Protein AF-A0A0L7LYV1-F1 (afdb_monomer)

Structure (mmCIF, N/CA/C/O backbone):
data_AF-A0A0L7LYV1-F1
#
_entry.id   AF-A0A0L7LYV1-F1
#
loop_
_atom_site.group_PDB
_atom_site.id
_atom_site.type_symbol
_atom_site.label_atom_id
_atom_site.label_alt_id
_atom_site.label_comp_id
_atom_site.label_asym_id
_atom_site.label_entity_id
_atom_site.label_seq_id
_atom_site.pdbx_PDB_ins_code
_atom_site.Cartn_x
_atom_site.Cartn_y
_atom_site.Cartn_z
_atom_site.occupancy
_atom_site.B_iso_or_equiv
_atom_site.auth_seq_id
_atom_site.auth_comp_id
_atom_site.auth_asym_id
_atom_site.auth_atom_id
_atom_site.pdbx_PDB_model_num
ATOM 1 N N . MET A 1 1 ? 17.480 -70.119 -64.525 1.00 35.31 1 MET A N 1
ATOM 2 C CA . MET A 1 1 ? 18.726 -69.327 -64.497 1.00 35.31 1 MET A CA 1
ATOM 3 C C . MET A 1 1 ? 18.338 -67.954 -63.987 1.00 35.31 1 MET A C 1
ATOM 5 O O . MET A 1 1 ? 17.636 -67.257 -64.702 1.00 35.31 1 MET A O 1
ATOM 9 N N . ASN A 1 2 ? 18.410 -67.759 -62.668 1.00 32.94 2 ASN A N 1
ATOM 10 C CA . ASN A 1 2 ? 19.558 -67.144 -61.968 1.00 32.94 2 ASN A CA 1
ATOM 11 C C . ASN A 1 2 ? 19.564 -65.631 -62.259 1.00 32.94 2 ASN A C 1
ATOM 13 O O . ASN A 1 2 ? 19.555 -65.252 -63.419 1.00 32.94 2 ASN A O 1
ATOM 17 N N . GLU A 1 3 ? 19.539 -64.706 -61.307 1.00 33.62 3 GLU A N 1
ATOM 18 C CA . GLU A 1 3 ? 19.936 -64.743 -59.901 1.00 33.62 3 GLU A CA 1
ATOM 19 C C . GLU A 1 3 ? 19.290 -63.556 -59.173 1.00 33.62 3 GLU A C 1
ATOM 21 O O . GLU A 1 3 ? 19.170 -62.456 -59.718 1.00 33.62 3 GLU A O 1
ATOM 26 N N . GLU A 1 4 ? 18.896 -63.801 -57.926 1.00 37.31 4 GLU A N 1
ATOM 27 C CA . GLU A 1 4 ? 18.611 -62.790 -56.917 1.00 37.31 4 GLU A CA 1
ATOM 28 C C . GLU A 1 4 ? 19.888 -61.991 -56.622 1.00 37.31 4 GLU A C 1
ATOM 30 O O . GLU A 1 4 ? 20.908 -62.542 -56.216 1.00 37.31 4 GLU A O 1
ATOM 35 N N . GLY A 1 5 ? 19.823 -60.675 -56.810 1.00 33.16 5 GLY A N 1
ATOM 36 C CA . GLY A 1 5 ? 20.844 -59.737 -56.361 1.00 33.16 5 GLY A CA 1
ATOM 37 C C . GLY A 1 5 ? 20.260 -58.812 -55.303 1.00 33.16 5 GLY A C 1
ATOM 38 O O . GLY A 1 5 ? 19.815 -57.710 -55.623 1.00 33.16 5 GLY A O 1
ATOM 39 N N . GLU A 1 6 ? 20.259 -59.258 -54.046 1.00 34.56 6 GLU A N 1
ATOM 40 C CA . GLU A 1 6 ? 19.997 -58.420 -52.876 1.00 34.56 6 GLU A CA 1
ATOM 41 C C . GLU A 1 6 ? 20.950 -57.212 -52.860 1.00 34.56 6 GLU A C 1
ATOM 43 O O . GLU A 1 6 ? 22.118 -57.305 -52.477 1.00 34.56 6 GLU A O 1
ATOM 48 N N . ARG A 1 7 ? 20.451 -56.024 -53.218 1.00 34.19 7 ARG A N 1
ATOM 49 C CA . ARG A 1 7 ? 21.092 -54.774 -52.799 1.00 34.19 7 ARG A CA 1
ATOM 50 C C . ARG A 1 7 ? 20.645 -54.460 -51.380 1.00 34.19 7 ARG A C 1
ATOM 52 O O . ARG A 1 7 ? 19.592 -53.864 -51.168 1.00 34.19 7 ARG A O 1
ATOM 59 N N . LYS A 1 8 ? 21.489 -54.831 -50.413 1.00 34.75 8 LYS A N 1
ATOM 60 C CA . LYS A 1 8 ? 21.487 -54.263 -49.060 1.00 34.75 8 LYS A CA 1
ATOM 61 C C . LYS A 1 8 ? 21.525 -52.737 -49.159 1.00 34.75 8 LYS A C 1
ATOM 63 O O . LYS A 1 8 ? 22.572 -52.149 -49.428 1.00 34.75 8 LYS A O 1
ATOM 68 N N . ILE A 1 9 ? 20.385 -52.095 -48.928 1.00 33.47 9 ILE A N 1
ATOM 69 C CA . ILE A 1 9 ? 20.336 -50.669 -48.622 1.00 33.47 9 ILE A CA 1
ATOM 70 C C . ILE A 1 9 ? 20.910 -50.534 -47.213 1.00 33.47 9 ILE A C 1
ATOM 72 O O . ILE A 1 9 ? 20.290 -50.928 -46.227 1.00 33.47 9 ILE A O 1
ATOM 76 N N . SER A 1 10 ? 22.144 -50.040 -47.145 1.00 33.53 10 SER A N 1
ATOM 77 C CA . SER A 1 10 ? 22.758 -49.569 -45.910 1.00 33.53 10 SER A CA 1
ATOM 78 C C . SER A 1 10 ? 21.813 -48.556 -45.266 1.00 33.53 10 SER A C 1
ATOM 80 O O . SER A 1 10 ? 21.490 -47.533 -45.873 1.00 33.53 10 SER A O 1
ATOM 82 N N . LEU A 1 11 ? 21.350 -48.865 -44.053 1.00 34.06 11 LEU A N 1
ATOM 83 C CA . LEU A 1 11 ? 20.701 -47.920 -43.153 1.00 34.06 11 LEU A CA 1
ATOM 84 C C . LEU A 1 11 ? 21.714 -46.814 -42.840 1.00 34.06 11 LEU A C 1
ATOM 86 O O . LEU A 1 11 ? 22.432 -46.867 -41.842 1.00 34.06 11 LEU A O 1
ATOM 90 N N . HIS A 1 12 ? 21.792 -45.810 -43.714 1.00 37.22 12 HIS A N 1
ATOM 91 C CA . HIS A 1 12 ? 22.342 -44.523 -43.339 1.00 37.22 12 HIS A CA 1
ATOM 92 C C . HIS A 1 12 ? 21.456 -43.979 -42.226 1.00 37.22 12 HIS A C 1
ATOM 94 O O . HIS A 1 12 ? 20.313 -43.580 -42.442 1.00 37.22 12 HIS A O 1
ATOM 100 N N . THR A 1 13 ? 22.013 -44.057 -41.021 1.00 40.22 13 THR A N 1
ATOM 101 C CA . THR A 1 13 ? 21.746 -43.206 -39.868 1.00 40.22 13 THR A CA 1
ATOM 102 C C . THR A 1 13 ? 21.054 -41.917 -40.294 1.00 40.22 13 THR A C 1
ATOM 104 O O . THR A 1 13 ? 21.691 -41.016 -40.842 1.00 40.22 13 THR A O 1
ATOM 107 N N . ALA A 1 14 ? 19.743 -41.842 -40.055 1.00 37.22 14 ALA A N 1
ATOM 108 C CA . ALA A 1 14 ? 19.040 -40.573 -40.067 1.00 37.22 14 ALA A CA 1
ATOM 109 C C . ALA A 1 14 ? 19.811 -39.619 -39.141 1.00 37.22 14 ALA A C 1
ATOM 111 O O . ALA A 1 14 ? 20.182 -40.044 -38.039 1.00 37.22 14 ALA A O 1
ATOM 112 N N . PRO A 1 15 ? 20.104 -38.375 -39.559 1.00 41.66 15 PRO A N 1
ATOM 113 C CA . PRO A 1 15 ? 20.757 -37.439 -38.671 1.00 41.66 15 PRO A CA 1
ATOM 114 C C . PRO A 1 15 ? 19.836 -37.256 -37.471 1.00 41.66 15 PRO A C 1
ATOM 116 O O . PRO A 1 15 ? 18.679 -36.848 -37.605 1.00 41.66 15 PRO A O 1
ATOM 119 N N . ILE A 1 16 ? 20.341 -37.627 -36.297 1.00 44.28 16 ILE A N 1
ATOM 120 C CA . ILE A 1 16 ? 19.761 -37.220 -35.029 1.00 44.28 16 ILE A CA 1
ATOM 121 C C . ILE A 1 16 ? 19.916 -35.702 -35.035 1.00 44.28 16 ILE A C 1
ATOM 123 O O . ILE A 1 16 ? 21.003 -35.192 -34.789 1.00 44.28 16 ILE A O 1
ATOM 127 N N . PHE A 1 17 ? 18.861 -34.989 -35.435 1.00 41.75 17 PHE A N 1
ATOM 128 C CA . PHE A 1 17 ? 18.806 -33.542 -35.305 1.00 41.75 17 PHE A CA 1
ATOM 129 C C . PHE A 1 17 ? 18.884 -33.238 -33.817 1.00 41.75 17 PHE A C 1
ATOM 131 O O . PHE A 1 17 ? 17.903 -33.391 -33.084 1.00 41.75 17 PHE A O 1
ATOM 138 N N . ASP A 1 18 ? 20.072 -32.854 -33.369 1.00 44.28 18 ASP A N 1
ATOM 139 C CA . ASP A 1 18 ? 20.254 -32.353 -32.028 1.00 44.28 18 ASP A CA 1
ATOM 140 C C . ASP A 1 18 ? 19.438 -31.061 -31.942 1.00 44.28 18 ASP A C 1
ATOM 142 O O . ASP A 1 18 ? 19.657 -30.104 -32.687 1.00 44.28 18 ASP A O 1
ATOM 146 N N . VAL A 1 19 ? 18.428 -31.028 -31.072 1.00 49.38 19 VAL A N 1
ATOM 147 C CA . VAL A 1 19 ? 17.542 -29.859 -30.903 1.00 49.38 19 VAL A CA 1
ATOM 148 C C . VAL A 1 19 ? 18.359 -28.602 -30.540 1.00 49.38 19 VAL A C 1
ATOM 150 O O . VAL A 1 19 ? 17.888 -27.472 -30.692 1.00 49.38 19 VAL A O 1
ATOM 153 N N . GLU A 1 20 ? 19.605 -28.798 -30.103 1.00 49.19 20 GLU A N 1
ATOM 154 C CA . GLU A 1 20 ? 20.606 -27.771 -29.826 1.00 49.19 20 GLU A CA 1
ATOM 155 C C . GLU A 1 20 ? 21.062 -26.985 -31.066 1.00 49.19 20 GLU A C 1
ATOM 157 O O . GLU A 1 20 ? 21.381 -25.804 -30.933 1.00 49.19 20 GLU A O 1
ATOM 162 N N . GLU A 1 21 ? 20.987 -27.553 -32.274 1.00 53.28 21 GLU A N 1
ATOM 163 C CA . GLU A 1 21 ? 21.340 -26.853 -33.521 1.00 53.28 21 GLU A CA 1
ATOM 164 C C . GLU A 1 21 ? 20.213 -25.927 -34.031 1.00 53.28 21 GLU A C 1
ATOM 166 O O . GLU A 1 21 ? 20.444 -24.980 -34.788 1.00 53.28 21 GLU A O 1
ATOM 171 N N . VAL A 1 22 ? 18.965 -26.148 -33.600 1.00 65.38 22 VAL A N 1
ATOM 172 C CA . VAL A 1 22 ? 17.791 -25.513 -34.227 1.00 65.38 22 VAL A CA 1
ATOM 173 C C . VAL A 1 22 ? 17.421 -24.165 -33.589 1.00 65.38 22 VAL A C 1
ATOM 175 O O . VAL A 1 22 ? 16.972 -23.257 -34.303 1.00 65.38 22 VAL A O 1
ATOM 178 N N . MET A 1 23 ? 17.638 -23.985 -32.279 1.00 80.69 23 MET A N 1
ATOM 179 C CA . MET A 1 23 ? 17.134 -22.833 -31.509 1.00 80.69 23 MET A CA 1
ATOM 180 C C . MET A 1 23 ? 18.243 -22.055 -30.779 1.00 80.69 23 MET A C 1
ATOM 182 O O . MET A 1 23 ? 18.478 -22.259 -29.591 1.00 80.69 23 MET A O 1
ATOM 186 N N . ASN A 1 24 ? 18.882 -21.114 -31.481 1.00 89.25 24 ASN A N 1
ATOM 187 C CA . ASN A 1 24 ? 19.883 -20.206 -30.906 1.00 89.25 24 ASN A CA 1
ATOM 188 C C . ASN A 1 24 ? 19.254 -19.022 -30.128 1.00 89.25 24 ASN A C 1
ATOM 190 O O . ASN A 1 24 ? 18.038 -18.800 -30.174 1.00 89.25 24 ASN A O 1
ATOM 194 N N . LYS A 1 25 ? 20.089 -18.228 -29.434 1.00 93.12 25 LYS A N 1
ATOM 195 C CA . LYS A 1 25 ? 19.664 -17.059 -28.636 1.00 93.12 25 LYS A CA 1
ATOM 196 C C . LYS A 1 25 ? 18.779 -16.086 -29.426 1.00 93.12 25 LYS A C 1
ATOM 198 O O . LYS A 1 25 ? 17.744 -15.651 -28.924 1.00 93.12 25 LYS A O 1
ATOM 203 N N . GLU A 1 26 ? 19.167 -15.756 -30.656 1.00 92.50 26 GLU A N 1
ATOM 204 C CA . GLU A 1 26 ? 18.465 -14.777 -31.497 1.00 92.50 26 GLU A CA 1
ATOM 205 C C . GLU A 1 26 ? 17.074 -15.261 -31.910 1.00 92.50 26 GLU A C 1
ATOM 207 O O . GLU A 1 26 ? 16.086 -14.543 -31.731 1.00 92.50 26 GLU A O 1
ATOM 212 N N . LYS A 1 27 ? 16.971 -16.509 -32.384 1.00 92.56 27 LYS A N 1
ATOM 213 C CA . LYS A 1 27 ? 15.690 -17.154 -32.704 1.00 92.56 27 LYS A CA 1
ATOM 214 C C . LYS A 1 27 ? 14.788 -17.209 -31.474 1.00 92.56 27 LYS A C 1
ATOM 216 O O . LYS A 1 27 ? 13.595 -16.934 -31.573 1.00 92.56 27 LYS A O 1
ATOM 221 N N . LEU A 1 28 ? 15.352 -17.490 -30.301 1.00 93.06 28 LEU A N 1
ATOM 222 C CA . LEU A 1 28 ? 14.593 -17.539 -29.057 1.00 93.06 28 LEU A CA 1
ATOM 223 C C . LEU A 1 28 ? 14.053 -16.159 -28.644 1.00 93.06 28 LEU A C 1
ATOM 225 O O . LEU A 1 28 ? 12.895 -16.049 -28.239 1.00 93.06 28 LEU A O 1
ATOM 229 N N . LEU A 1 29 ? 14.843 -15.094 -28.794 1.00 93.50 29 LEU A N 1
ATOM 230 C CA . LEU A 1 29 ? 14.382 -13.720 -28.566 1.00 93.50 29 LEU A CA 1
ATOM 231 C C . LEU A 1 29 ? 13.306 -13.304 -29.575 1.00 93.50 29 LEU A C 1
ATOM 233 O O . LEU A 1 29 ? 12.346 -12.624 -29.205 1.00 93.50 29 LEU A O 1
ATOM 237 N N . TYR A 1 30 ? 13.429 -13.740 -30.830 1.00 93.00 30 TYR A N 1
ATOM 238 C CA . TYR A 1 30 ? 12.394 -13.543 -31.840 1.00 93.00 30 TYR A CA 1
ATOM 239 C C . TYR A 1 30 ? 11.087 -14.246 -31.447 1.00 93.00 30 TYR A C 1
ATOM 241 O O . TYR A 1 30 ? 10.027 -13.618 -31.468 1.00 93.00 30 TYR A O 1
ATOM 249 N N . VAL A 1 31 ? 11.148 -15.504 -30.997 1.00 92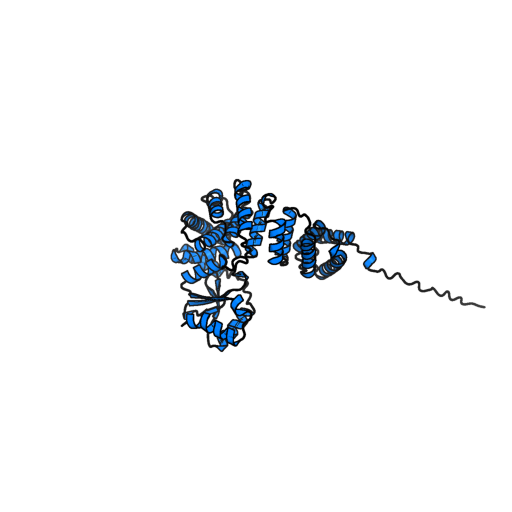.25 31 VAL A N 1
ATOM 250 C CA . VAL A 1 31 ? 9.980 -16.230 -30.468 1.00 92.25 31 VAL A CA 1
A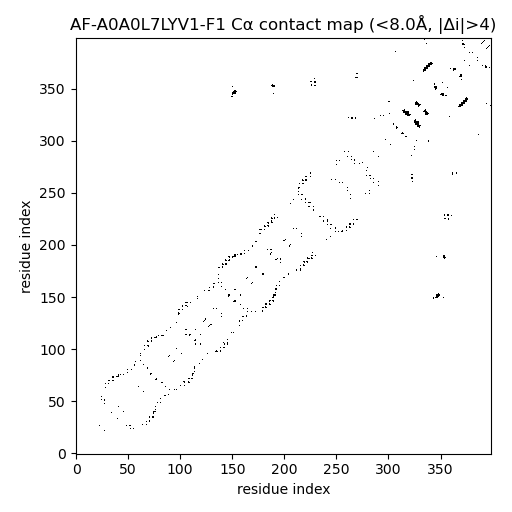TOM 251 C C . VAL A 1 31 ? 9.351 -15.459 -29.306 1.00 92.25 31 VAL A C 1
ATOM 253 O O . VAL A 1 31 ? 8.147 -15.220 -29.324 1.00 92.25 31 VAL A O 1
ATOM 256 N N . ILE A 1 32 ? 10.152 -14.996 -28.341 1.00 92.00 32 ILE A N 1
ATOM 257 C CA . ILE A 1 32 ? 9.676 -14.216 -27.188 1.00 92.00 32 ILE A CA 1
ATOM 258 C C . ILE A 1 32 ? 8.900 -12.964 -27.618 1.00 92.00 32 ILE A C 1
ATOM 260 O O . ILE A 1 32 ? 7.813 -12.701 -27.106 1.00 92.00 32 ILE A O 1
ATOM 264 N N . LYS A 1 33 ? 9.413 -12.201 -28.584 1.00 90.81 33 LYS A N 1
ATOM 265 C CA . LYS A 1 33 ? 8.721 -11.001 -29.081 1.00 90.81 33 LYS A CA 1
ATOM 266 C C . LYS A 1 33 ? 7.381 -11.343 -29.742 1.00 90.81 33 LYS A C 1
ATOM 268 O O . LYS A 1 33 ? 6.407 -10.623 -29.541 1.00 90.81 33 LYS A O 1
ATOM 273 N N . ASN A 1 34 ? 7.306 -12.461 -30.465 1.00 91.62 34 ASN A N 1
ATOM 274 C CA . ASN A 1 34 ? 6.093 -12.875 -31.172 1.00 91.62 34 ASN A CA 1
ATOM 275 C C . ASN A 1 34 ? 5.033 -13.511 -30.261 1.00 91.62 34 ASN A C 1
ATOM 277 O O . ASN A 1 34 ? 3.847 -13.269 -30.476 1.00 91.62 34 ASN A O 1
ATOM 281 N N . ILE A 1 35 ? 5.409 -14.245 -29.204 1.00 91.31 35 ILE A N 1
ATOM 282 C CA . ILE A 1 35 ? 4.419 -14.838 -28.279 1.00 91.31 35 ILE A CA 1
ATOM 283 C C . ILE A 1 35 ? 3.568 -13.780 -27.568 1.00 91.31 35 ILE A C 1
ATOM 285 O O . ILE A 1 35 ? 2.424 -14.056 -27.217 1.00 91.31 35 ILE A O 1
ATOM 289 N N . GLN A 1 36 ? 4.101 -12.568 -27.376 1.00 87.56 36 GLN A N 1
ATOM 290 C CA . GLN A 1 36 ? 3.332 -11.456 -26.824 1.00 87.56 36 GLN A CA 1
ATOM 291 C C . GLN A 1 36 ? 2.231 -11.008 -27.795 1.00 87.56 36 GLN A C 1
ATOM 293 O O . GLN A 1 36 ? 1.140 -10.661 -27.355 1.00 87.56 36 GLN A O 1
ATOM 298 N N . ILE A 1 37 ? 2.521 -10.998 -29.100 1.00 89.19 37 ILE A N 1
ATOM 299 C CA . ILE A 1 37 ? 1.598 -10.539 -30.149 1.00 89.19 37 ILE A CA 1
ATOM 300 C C . ILE A 1 37 ? 0.400 -11.484 -30.248 1.00 89.19 37 ILE A C 1
ATOM 302 O O . ILE A 1 37 ? -0.735 -11.029 -30.341 1.00 89.19 37 ILE A O 1
ATOM 306 N N . VAL A 1 38 ? 0.651 -12.792 -30.168 1.00 91.25 38 VAL A N 1
ATOM 307 C CA . VAL A 1 38 ? -0.396 -13.826 -30.211 1.00 91.25 38 VAL A CA 1
ATOM 308 C C . VAL A 1 38 ? -1.011 -14.139 -28.838 1.00 91.25 38 VAL A C 1
ATOM 310 O O . VAL A 1 38 ? -1.793 -15.075 -28.727 1.00 91.25 38 VAL A O 1
ATOM 313 N N . ASP A 1 39 ? -0.649 -13.385 -27.791 1.00 89.81 39 ASP A N 1
ATOM 314 C CA . ASP A 1 39 ? -1.117 -13.555 -26.402 1.00 89.81 39 ASP A CA 1
ATOM 315 C C . ASP A 1 39 ? -1.039 -15.010 -25.887 1.00 89.81 39 ASP A C 1
ATOM 317 O O . ASP A 1 39 ? -1.938 -15.514 -25.206 1.00 89.81 39 ASP A O 1
ATOM 321 N N . LEU A 1 40 ? 0.052 -15.716 -26.213 1.00 92.12 40 LEU A N 1
ATOM 322 C CA . LEU A 1 40 ? 0.200 -17.133 -25.880 1.00 92.12 40 LEU A CA 1
ATOM 323 C C . LEU A 1 40 ? 0.434 -17.327 -24.375 1.00 92.12 40 LEU A C 1
ATOM 325 O O . LEU A 1 40 ? 1.527 -17.093 -23.859 1.00 92.12 40 LEU A O 1
ATOM 329 N N . LYS A 1 41 ? -0.593 -17.814 -23.672 1.00 93.00 41 LYS A N 1
ATOM 330 C CA . LYS A 1 41 ? -0.597 -18.018 -22.208 1.00 93.00 41 LYS A CA 1
ATOM 331 C C . LYS A 1 41 ? -0.452 -19.474 -21.768 1.00 93.00 41 LYS A C 1
ATOM 333 O O . LYS A 1 41 ? -0.543 -19.777 -20.577 1.00 93.00 41 LYS A O 1
ATOM 338 N N . GLU A 1 42 ? -0.224 -20.390 -22.705 1.00 94.38 42 GLU A N 1
ATOM 339 C CA . GLU A 1 42 ? -0.105 -21.814 -22.402 1.00 94.38 42 GLU A CA 1
ATOM 340 C C . GLU A 1 42 ? 1.110 -22.109 -21.515 1.00 94.38 42 GLU A C 1
ATOM 342 O O . GLU A 1 42 ? 2.270 -22.020 -21.924 1.00 94.38 42 GLU A O 1
ATOM 347 N N . LYS A 1 43 ? 0.836 -22.513 -20.271 1.00 92.62 43 LYS A N 1
ATOM 348 C CA . LYS A 1 43 ? 1.851 -22.692 -19.225 1.00 92.62 43 LYS A CA 1
ATOM 349 C C . LYS A 1 43 ? 2.951 -23.684 -19.611 1.00 92.62 43 LYS A C 1
ATOM 351 O O . LYS A 1 43 ? 4.102 -23.477 -19.231 1.00 92.62 43 LYS A O 1
ATOM 356 N N . ASN A 1 44 ? 2.622 -24.754 -20.333 1.00 93.69 44 ASN A N 1
ATOM 357 C CA . ASN A 1 44 ? 3.605 -25.758 -20.753 1.00 93.69 44 ASN A CA 1
ATOM 358 C C . ASN A 1 44 ? 4.583 -25.182 -21.781 1.00 93.69 44 ASN A C 1
ATOM 360 O O . ASN A 1 44 ? 5.795 -25.321 -21.614 1.00 93.69 44 ASN A O 1
ATOM 364 N N . ILE A 1 45 ? 4.073 -24.450 -22.773 1.00 92.62 45 ILE A N 1
ATOM 365 C CA . ILE A 1 45 ? 4.903 -23.793 -23.785 1.00 92.62 45 ILE A CA 1
ATOM 366 C C . ILE A 1 45 ? 5.798 -22.738 -23.132 1.00 92.62 45 ILE A C 1
ATOM 368 O O . ILE A 1 45 ? 7.013 -22.756 -23.320 1.00 92.62 45 ILE A O 1
ATOM 372 N N . LEU A 1 46 ? 5.233 -21.872 -22.286 1.00 94.62 46 LEU A N 1
ATOM 373 C CA . LEU A 1 46 ? 6.003 -20.837 -21.589 1.00 94.62 46 LEU A CA 1
ATOM 374 C C . LEU A 1 46 ? 7.063 -21.426 -20.646 1.00 94.62 46 LEU A C 1
ATOM 376 O O . LEU A 1 46 ? 8.152 -20.867 -20.507 1.00 94.62 46 LEU A O 1
ATOM 380 N N . ASN A 1 47 ? 6.801 -22.588 -20.040 1.00 94.75 47 ASN A N 1
ATOM 381 C CA . ASN A 1 47 ? 7.811 -23.317 -19.273 1.00 94.75 47 ASN A CA 1
ATOM 382 C C . ASN A 1 47 ? 8.951 -23.838 -20.149 1.00 94.75 47 ASN A C 1
ATOM 384 O O . ASN A 1 47 ? 10.109 -23.699 -19.753 1.00 94.75 47 ASN A O 1
ATOM 388 N N . ASN A 1 48 ? 8.645 -24.400 -21.317 1.00 92.88 48 ASN A N 1
ATOM 389 C CA . ASN A 1 48 ? 9.660 -24.884 -22.251 1.00 92.88 48 ASN A CA 1
ATOM 390 C C . ASN A 1 48 ? 10.525 -23.729 -22.760 1.00 92.88 48 ASN A C 1
ATOM 392 O O . ASN A 1 48 ? 11.748 -23.794 -22.661 1.00 92.88 48 ASN A O 1
ATOM 396 N N . ILE A 1 49 ? 9.899 -22.626 -23.178 1.00 93.50 49 ILE A N 1
ATOM 397 C CA . ILE A 1 49 ? 10.599 -21.400 -23.575 1.00 93.50 49 ILE A CA 1
ATOM 398 C C . ILE A 1 49 ? 11.474 -20.891 -22.425 1.00 93.50 49 ILE A C 1
ATOM 400 O O . ILE A 1 49 ? 12.651 -20.605 -22.619 1.00 93.50 49 ILE A O 1
ATOM 404 N N . SER A 1 50 ? 10.945 -20.836 -21.200 1.00 94.69 50 SER A N 1
ATOM 405 C CA . SER A 1 50 ? 11.726 -20.427 -20.031 1.00 94.69 50 SER A CA 1
ATOM 406 C C . SER A 1 50 ? 12.932 -21.328 -19.762 1.00 94.69 50 SER A C 1
ATOM 408 O O . SER A 1 50 ? 13.947 -20.824 -19.282 1.00 94.69 50 SER A O 1
ATOM 410 N N . ASN A 1 51 ? 12.832 -22.634 -20.006 1.00 93.44 51 ASN A N 1
ATOM 411 C CA . ASN A 1 51 ? 13.952 -23.555 -19.834 1.00 93.44 51 ASN A CA 1
ATOM 412 C C . ASN A 1 51 ? 15.010 -23.349 -20.928 1.00 93.44 51 ASN A C 1
ATOM 414 O O . ASN A 1 51 ? 16.196 -23.354 -20.612 1.00 93.44 51 ASN A O 1
ATOM 418 N N . LEU A 1 52 ? 14.592 -23.088 -22.170 1.00 93.75 52 LEU A N 1
ATOM 419 C CA . LEU A 1 52 ? 15.500 -22.731 -23.265 1.00 93.75 52 LEU A CA 1
ATOM 420 C C . LEU A 1 52 ? 16.225 -21.408 -22.986 1.00 93.75 52 LEU A C 1
ATOM 422 O O . LEU A 1 52 ? 17.438 -21.336 -23.148 1.00 93.75 52 LEU A O 1
ATOM 426 N N . LEU A 1 53 ? 15.520 -20.395 -22.464 1.00 94.94 53 LEU A N 1
ATOM 427 C CA . LEU A 1 53 ? 16.123 -19.106 -22.096 1.00 94.94 53 LEU A CA 1
ATOM 428 C C . LEU A 1 53 ? 17.240 -19.278 -21.059 1.00 94.94 53 LEU A C 1
ATOM 430 O O . LEU A 1 53 ? 18.253 -18.592 -21.109 1.00 94.94 53 LEU A O 1
ATOM 434 N N . LYS A 1 54 ? 17.102 -20.222 -20.123 1.00 93.62 54 LYS A N 1
ATOM 435 C CA . LYS A 1 54 ? 18.147 -20.469 -19.120 1.00 93.62 54 LYS A CA 1
ATOM 436 C C . LYS A 1 54 ? 19.460 -20.981 -19.714 1.00 93.62 54 LYS A C 1
ATOM 438 O O . LYS A 1 54 ? 20.481 -20.807 -19.056 1.00 93.62 54 LYS A O 1
ATOM 443 N N . LYS A 1 55 ? 19.457 -21.589 -20.907 1.00 92.19 55 LYS A N 1
ATOM 444 C CA . LYS A 1 55 ? 20.691 -22.069 -21.548 1.00 92.19 55 LYS A CA 1
ATOM 445 C C . LYS A 1 55 ? 21.647 -20.914 -21.876 1.00 92.19 55 LYS A C 1
ATOM 447 O O . LYS A 1 55 ? 22.841 -21.047 -21.658 1.00 92.19 55 LYS A O 1
ATOM 452 N N . TYR A 1 56 ? 21.110 -19.758 -22.268 1.00 94.44 56 TYR A N 1
ATOM 453 C CA . TYR A 1 56 ? 21.876 -18.564 -22.661 1.00 94.44 56 TYR A CA 1
ATOM 454 C C . TYR A 1 56 ? 21.939 -17.498 -21.557 1.00 94.44 56 TYR A C 1
ATOM 456 O O . TYR A 1 56 ? 22.159 -16.318 -21.821 1.00 94.44 56 TYR A O 1
ATOM 464 N N . ILE A 1 57 ? 21.710 -17.887 -20.296 1.00 94.12 57 ILE A N 1
ATOM 465 C CA . ILE A 1 57 ? 21.437 -16.948 -19.200 1.00 94.12 57 ILE A CA 1
ATOM 466 C C . ILE A 1 57 ? 22.522 -15.874 -19.043 1.00 94.12 57 ILE A C 1
ATOM 468 O O . ILE A 1 57 ? 22.198 -14.709 -18.851 1.00 94.12 57 ILE A O 1
ATOM 472 N N . ASN A 1 58 ? 23.797 -16.241 -19.192 1.00 92.81 58 ASN A N 1
ATOM 473 C CA . ASN A 1 58 ? 24.939 -15.345 -18.984 1.00 92.81 58 ASN A CA 1
ATOM 474 C C . ASN A 1 58 ? 25.246 -14.427 -20.183 1.00 92.81 58 ASN A C 1
ATOM 476 O O . ASN A 1 58 ? 26.027 -13.479 -20.031 1.00 92.81 58 ASN A O 1
ATOM 480 N N . GLU A 1 59 ? 24.629 -14.689 -21.336 1.00 94.69 59 GLU A N 1
ATOM 481 C CA . GLU A 1 59 ? 24.866 -14.002 -22.613 1.00 94.69 59 GLU A CA 1
ATOM 482 C C . GLU A 1 59 ? 23.903 -12.839 -22.864 1.00 94.69 59 GLU A C 1
ATOM 484 O O . GLU A 1 59 ? 24.121 -12.053 -23.788 1.00 94.69 59 GLU A O 1
ATOM 489 N N . TYR A 1 60 ? 22.837 -12.720 -22.067 1.00 96.12 60 TYR A N 1
ATOM 490 C CA . TYR A 1 60 ? 21.849 -11.672 -22.285 1.00 96.12 60 TYR A CA 1
ATOM 491 C C . TYR A 1 60 ? 22.364 -10.282 -21.900 1.00 96.12 60 TYR A C 1
ATOM 493 O O . TYR A 1 60 ? 22.982 -10.092 -20.843 1.00 96.12 60 TYR A O 1
ATOM 501 N N . THR A 1 61 ? 22.052 -9.297 -22.742 1.00 96.25 61 THR A N 1
ATOM 502 C CA . THR A 1 61 ? 22.191 -7.872 -22.419 1.00 96.25 61 THR A CA 1
ATOM 503 C C . THR A 1 61 ? 21.087 -7.425 -21.460 1.00 96.25 61 THR A C 1
ATOM 505 O O . THR A 1 61 ? 20.094 -8.125 -21.245 1.00 96.25 61 THR A O 1
ATOM 508 N N . ILE A 1 62 ? 21.230 -6.232 -20.875 1.00 97.25 62 ILE A N 1
ATOM 509 C CA . ILE A 1 62 ? 20.185 -5.683 -20.003 1.00 97.25 62 ILE A CA 1
ATOM 510 C C . ILE A 1 62 ? 18.862 -5.456 -20.749 1.00 97.25 62 ILE A C 1
ATOM 512 O O . ILE A 1 62 ? 17.799 -5.732 -20.198 1.00 97.25 62 ILE A O 1
ATOM 516 N N . GLU A 1 63 ? 18.920 -5.033 -22.011 1.00 97.25 63 GLU A N 1
ATOM 517 C CA . GLU A 1 63 ? 17.746 -4.791 -22.860 1.00 97.25 63 GLU A CA 1
ATOM 518 C C . GLU A 1 63 ? 17.011 -6.097 -23.185 1.00 97.25 63 GLU A C 1
ATOM 520 O O . GLU A 1 63 ? 15.777 -6.151 -23.170 1.00 97.25 63 GLU A O 1
ATOM 525 N N . GLU A 1 64 ? 17.761 -7.174 -23.437 1.00 97.25 64 GLU A N 1
ATOM 526 C CA . GLU A 1 64 ? 17.212 -8.512 -23.665 1.00 97.25 64 GLU A CA 1
ATOM 527 C C . GLU A 1 64 ? 16.552 -9.053 -22.386 1.00 97.25 64 GLU A C 1
ATOM 529 O O . GLU A 1 64 ? 15.409 -9.515 -22.434 1.00 97.25 64 GLU A O 1
ATOM 534 N N . ILE A 1 65 ? 17.218 -8.924 -21.229 1.00 97.62 65 ILE A N 1
ATOM 535 C CA . ILE A 1 65 ? 16.662 -9.300 -19.917 1.00 97.62 65 ILE A CA 1
ATOM 536 C C . ILE A 1 65 ? 15.359 -8.541 -19.645 1.00 97.62 65 ILE A C 1
ATOM 538 O O . ILE A 1 65 ? 14.343 -9.153 -19.302 1.00 97.62 65 ILE A O 1
ATOM 542 N N . TYR A 1 66 ? 15.381 -7.219 -19.816 1.00 97.56 66 TYR A N 1
ATOM 543 C CA . TYR A 1 66 ? 14.213 -6.359 -19.668 1.00 97.56 66 TYR A CA 1
ATOM 544 C C . TYR A 1 66 ? 13.064 -6.826 -20.567 1.00 97.56 66 TYR A C 1
ATOM 546 O O . TYR A 1 66 ? 11.955 -7.051 -20.080 1.00 97.56 66 TYR A O 1
ATOM 554 N N . THR A 1 67 ? 13.339 -7.040 -21.855 1.00 97.12 67 THR A N 1
ATOM 555 C CA . THR A 1 67 ? 12.344 -7.474 -22.844 1.00 97.12 67 THR A CA 1
ATOM 556 C C . THR A 1 67 ? 11.668 -8.779 -22.421 1.00 97.12 67 THR A C 1
ATOM 558 O O . THR A 1 67 ? 10.440 -8.878 -22.449 1.00 97.12 67 THR A O 1
ATOM 561 N N . ILE A 1 68 ? 12.450 -9.765 -21.974 1.00 97.25 68 ILE A N 1
ATOM 562 C CA . ILE A 1 68 ? 11.933 -11.066 -21.529 1.00 97.25 68 ILE A CA 1
ATOM 563 C C . ILE A 1 68 ? 11.043 -10.908 -20.288 1.00 97.25 68 ILE A C 1
ATOM 565 O O . ILE A 1 68 ? 9.921 -11.420 -20.271 1.00 97.25 68 ILE A O 1
ATOM 569 N N . ILE A 1 69 ? 11.516 -10.194 -19.257 1.00 97.31 69 ILE A N 1
ATOM 570 C CA . ILE A 1 69 ? 10.751 -9.959 -18.019 1.00 97.31 69 ILE A CA 1
ATOM 571 C C . ILE A 1 69 ? 9.435 -9.245 -18.338 1.00 97.31 69 ILE A C 1
ATOM 573 O O . ILE A 1 69 ? 8.374 -9.655 -17.861 1.00 97.31 69 ILE A O 1
ATOM 577 N N . HIS A 1 70 ? 9.492 -8.211 -19.176 1.00 97.12 70 HIS A N 1
ATOM 578 C CA . HIS A 1 70 ? 8.337 -7.402 -19.537 1.00 97.12 70 HIS A CA 1
ATOM 579 C C . HIS A 1 70 ? 7.268 -8.210 -20.284 1.00 97.12 70 HIS A C 1
ATOM 581 O O . HIS A 1 70 ? 6.078 -8.143 -19.957 1.00 97.12 70 HIS A O 1
ATOM 587 N N . ILE A 1 71 ? 7.682 -9.025 -21.257 1.00 96.56 71 ILE A N 1
ATOM 588 C CA . ILE A 1 71 ? 6.774 -9.886 -22.024 1.00 96.56 71 ILE A CA 1
ATOM 589 C C . ILE A 1 71 ? 6.119 -10.926 -21.117 1.00 96.56 71 ILE A C 1
ATOM 591 O O . ILE A 1 71 ? 4.896 -11.075 -21.132 1.00 96.56 71 ILE A O 1
ATOM 595 N N . PHE A 1 72 ? 6.893 -11.609 -20.274 1.00 96.44 72 PHE A N 1
ATOM 596 C CA . PHE A 1 72 ? 6.323 -12.596 -19.356 1.00 96.44 72 PHE A CA 1
ATOM 597 C C . PHE A 1 72 ? 5.415 -11.968 -18.295 1.00 96.44 72 PHE A C 1
ATOM 599 O O . PHE A 1 72 ? 4.400 -12.569 -17.936 1.00 96.44 72 PHE A O 1
ATOM 606 N N . CYS A 1 73 ? 5.705 -10.742 -17.851 1.00 96.44 73 CYS A N 1
ATOM 607 C CA . CYS A 1 73 ? 4.799 -9.966 -17.008 1.00 96.44 73 CYS A CA 1
ATOM 608 C C . CYS A 1 73 ? 3.450 -9.722 -17.703 1.00 96.44 73 CYS A C 1
ATOM 610 O O . CYS A 1 73 ? 2.399 -10.004 -17.120 1.00 96.44 73 CYS A O 1
ATOM 612 N N . LYS A 1 74 ? 3.455 -9.280 -18.969 1.00 95.00 74 LYS A N 1
ATOM 613 C CA . LYS A 1 74 ? 2.230 -9.086 -19.770 1.00 95.00 74 LYS A CA 1
ATOM 614 C C . LYS A 1 74 ? 1.431 -10.378 -19.950 1.00 95.00 74 LYS A C 1
ATOM 616 O O . LYS A 1 74 ? 0.207 -10.360 -19.820 1.00 95.00 74 LYS A O 1
ATOM 621 N N . LEU A 1 75 ? 2.118 -11.498 -20.165 1.00 95.06 75 LEU A N 1
ATOM 622 C CA . LEU A 1 75 ? 1.511 -12.829 -20.280 1.00 95.06 75 LEU A CA 1
ATOM 623 C C . LEU A 1 75 ? 1.098 -13.434 -18.924 1.00 95.06 75 LEU A C 1
ATOM 625 O O . LEU A 1 75 ? 0.525 -14.521 -18.891 1.00 95.06 75 LEU A O 1
ATOM 629 N N . LYS A 1 76 ? 1.346 -12.740 -17.802 1.00 94.00 76 LYS A N 1
ATOM 630 C CA . LYS A 1 76 ? 1.078 -13.210 -16.429 1.00 94.00 76 LYS A CA 1
ATOM 631 C C . LYS A 1 76 ? 1.762 -14.546 -16.108 1.00 94.00 76 LYS A C 1
ATOM 633 O O . LYS A 1 76 ? 1.222 -15.374 -15.373 1.00 94.00 76 LYS A O 1
ATOM 638 N N . PHE A 1 77 ? 2.953 -14.762 -16.659 1.00 94.69 77 PHE A N 1
ATOM 639 C CA . PHE A 1 77 ? 3.727 -15.980 -16.462 1.00 94.69 77 PHE A CA 1
ATOM 640 C C . PHE A 1 77 ? 4.816 -15.779 -15.409 1.00 94.69 77 PHE A C 1
ATOM 642 O O . PHE A 1 77 ? 5.751 -15.004 -15.597 1.00 94.69 77 PHE A O 1
ATOM 649 N N . THR A 1 78 ? 4.730 -16.515 -14.301 1.00 92.88 78 THR A N 1
ATOM 650 C CA . THR A 1 78 ? 5.697 -16.407 -13.202 1.00 92.88 78 THR A CA 1
ATOM 651 C C . THR A 1 78 ? 6.670 -17.580 -13.193 1.00 92.88 78 THR A C 1
ATOM 653 O O . THR A 1 78 ? 6.272 -18.733 -13.016 1.00 92.88 78 THR A O 1
ATOM 656 N N . LYS A 1 79 ? 7.971 -17.283 -13.307 1.00 93.88 79 LYS A N 1
ATOM 657 C CA . LYS A 1 79 ? 9.059 -18.258 -13.166 1.00 93.88 79 LYS A CA 1
ATOM 658 C C . LYS A 1 79 ? 10.194 -17.711 -12.296 1.00 93.88 79 LYS A C 1
ATOM 660 O O . LYS A 1 79 ? 11.231 -17.289 -12.803 1.00 93.88 79 LYS A O 1
ATOM 665 N N . TYR A 1 80 ? 10.045 -17.828 -10.976 1.00 93.38 80 TYR A N 1
ATOM 666 C CA . TYR A 1 80 ? 11.010 -17.323 -9.984 1.00 93.38 80 TYR A CA 1
ATOM 667 C C . TYR A 1 80 ? 12.468 -17.686 -10.288 1.00 93.38 80 TYR A C 1
ATOM 669 O O . TYR A 1 80 ? 13.342 -16.830 -10.279 1.00 93.38 80 TYR A O 1
ATOM 677 N N . SER A 1 81 ? 12.734 -18.949 -10.638 1.00 93.88 81 SER A N 1
ATOM 678 C CA . SER A 1 81 ? 14.097 -19.403 -10.954 1.00 93.88 81 SER A CA 1
ATOM 679 C C . SER A 1 81 ? 14.765 -18.660 -12.121 1.00 93.88 81 SER A C 1
ATOM 681 O O . SER A 1 81 ? 15.979 -18.506 -12.110 1.00 93.88 81 SER A O 1
ATOM 683 N N . LEU A 1 82 ? 14.001 -18.218 -13.128 1.00 95.50 82 LEU A N 1
ATOM 684 C CA . LEU A 1 82 ? 14.546 -17.464 -14.259 1.00 95.50 82 LEU A CA 1
ATOM 685 C C . LEU A 1 82 ? 14.833 -16.020 -13.835 1.00 95.50 82 LEU A C 1
ATOM 687 O O . LEU A 1 82 ? 15.940 -15.528 -14.030 1.00 95.50 82 LEU A O 1
ATOM 691 N N . TYR A 1 83 ? 13.861 -15.375 -13.187 1.00 95.62 83 TYR A N 1
ATOM 692 C CA . TYR A 1 83 ? 13.989 -13.987 -12.741 1.00 95.62 83 TYR A CA 1
ATOM 693 C C . TYR A 1 83 ? 15.105 -13.806 -11.715 1.00 95.62 83 TYR A C 1
ATOM 695 O O . TYR A 1 83 ? 15.877 -12.860 -11.825 1.00 95.62 83 TYR A O 1
ATOM 703 N N . ASN A 1 84 ? 15.279 -14.757 -10.795 1.00 95.19 84 ASN A N 1
ATOM 704 C CA . ASN A 1 84 ? 16.391 -14.742 -9.846 1.00 95.19 84 ASN A CA 1
ATOM 705 C C . ASN A 1 84 ? 17.753 -14.793 -10.551 1.00 95.19 84 ASN A C 1
ATOM 707 O O . ASN A 1 84 ? 18.694 -14.148 -10.097 1.00 95.19 84 ASN A O 1
ATOM 711 N N . ASN A 1 85 ? 17.878 -15.529 -11.660 1.00 96.50 85 ASN A N 1
ATOM 712 C CA . ASN A 1 85 ? 19.122 -15.555 -12.428 1.00 96.50 85 ASN A CA 1
ATOM 713 C C . ASN A 1 85 ? 19.367 -14.224 -13.150 1.00 96.50 85 ASN A C 1
ATOM 715 O O . ASN A 1 85 ? 20.481 -13.709 -13.098 1.00 96.50 85 ASN A O 1
ATOM 719 N N . PHE A 1 86 ? 18.333 -13.630 -13.752 1.00 97.38 86 PHE A N 1
ATOM 720 C CA . PHE A 1 86 ? 18.438 -12.296 -14.349 1.00 97.38 86 PHE A CA 1
ATOM 721 C C . PHE A 1 86 ? 18.826 -11.231 -13.323 1.00 97.38 86 PHE A C 1
ATOM 723 O O . PHE A 1 86 ? 19.757 -10.466 -13.555 1.00 97.38 86 PHE A O 1
ATOM 730 N N . ILE A 1 87 ? 18.179 -11.223 -12.158 1.00 97.00 87 ILE A N 1
ATOM 731 C CA . ILE A 1 87 ? 18.503 -10.304 -11.065 1.00 97.00 87 ILE A CA 1
ATOM 732 C C . ILE A 1 87 ? 19.961 -10.485 -10.629 1.00 97.00 87 ILE A C 1
ATOM 734 O O . ILE A 1 87 ? 20.678 -9.496 -10.519 1.00 97.00 87 ILE A O 1
ATOM 738 N N . LYS A 1 88 ? 20.440 -11.726 -10.459 1.00 96.38 88 LYS A N 1
ATOM 739 C CA . LYS A 1 88 ? 21.854 -11.997 -10.140 1.00 96.38 88 LYS A CA 1
ATOM 740 C C . LYS A 1 88 ? 22.808 -11.425 -11.188 1.00 96.38 88 LYS A C 1
ATOM 742 O O . LYS A 1 88 ? 23.831 -10.856 -10.822 1.00 96.38 88 LYS A O 1
ATOM 747 N N . ILE A 1 89 ? 22.479 -11.536 -12.474 1.00 96.81 89 ILE A N 1
ATOM 748 C CA . ILE A 1 89 ? 23.296 -10.956 -13.549 1.00 96.81 89 ILE A CA 1
ATOM 749 C C . ILE A 1 89 ? 23.350 -9.436 -13.427 1.00 96.81 89 ILE A C 1
ATOM 751 O O . ILE A 1 89 ? 24.441 -8.874 -13.485 1.00 96.81 89 ILE A O 1
ATOM 755 N N . ILE A 1 90 ? 22.208 -8.779 -13.210 1.00 97.31 90 ILE A N 1
ATOM 756 C CA . ILE A 1 90 ? 22.150 -7.324 -13.022 1.00 97.31 90 ILE A CA 1
ATOM 757 C C . ILE A 1 90 ? 22.960 -6.917 -11.785 1.00 97.31 90 ILE A C 1
ATOM 759 O O . ILE A 1 90 ? 23.762 -5.991 -11.855 1.00 97.31 90 ILE A O 1
ATOM 763 N N . MET A 1 91 ? 22.816 -7.644 -10.675 1.00 96.50 91 MET A N 1
ATOM 764 C CA . MET A 1 91 ? 23.537 -7.374 -9.428 1.00 96.50 91 MET A CA 1
ATOM 765 C C . MET A 1 91 ? 25.055 -7.533 -9.561 1.00 96.50 91 MET A C 1
ATOM 767 O O . MET A 1 91 ? 25.805 -6.747 -8.981 1.00 96.50 91 MET A O 1
ATOM 771 N N . ASN A 1 92 ? 25.503 -8.522 -10.337 1.00 95.69 92 ASN A N 1
ATOM 772 C CA . ASN A 1 92 ? 26.920 -8.809 -10.540 1.00 95.69 92 ASN A CA 1
ATOM 773 C C . ASN A 1 92 ? 27.557 -7.871 -11.572 1.00 95.69 92 ASN A C 1
ATOM 775 O O . ASN A 1 92 ? 28.619 -7.312 -11.316 1.00 95.69 92 ASN A O 1
ATOM 779 N N . LYS A 1 93 ? 26.916 -7.701 -12.736 1.00 95.75 93 LYS A N 1
ATOM 780 C CA . LYS A 1 93 ? 27.458 -6.911 -13.853 1.00 95.75 93 LYS A CA 1
ATOM 781 C C . LYS A 1 93 ? 27.225 -5.411 -13.689 1.00 95.75 93 LYS A C 1
ATOM 783 O O . LYS A 1 93 ? 27.955 -4.638 -14.295 1.00 95.75 93 LYS A O 1
ATOM 788 N N . LYS A 1 94 ? 26.218 -5.007 -12.903 1.00 96.56 94 LYS A N 1
ATOM 789 C CA . LYS A 1 94 ? 25.839 -3.606 -12.664 1.00 96.56 94 LYS A CA 1
ATOM 790 C C . LYS A 1 94 ? 25.775 -2.781 -13.964 1.00 96.56 94 LYS A C 1
ATOM 792 O O . LYS A 1 94 ? 26.439 -1.751 -14.069 1.00 96.56 94 LYS A O 1
ATOM 797 N N . PRO A 1 95 ? 25.021 -3.239 -14.984 1.00 96.56 95 PRO A N 1
ATOM 798 C CA . PRO A 1 95 ? 24.958 -2.549 -16.269 1.00 96.56 95 PRO A CA 1
ATOM 799 C C . PRO A 1 95 ? 24.380 -1.142 -16.100 1.00 96.56 95 PRO A C 1
ATOM 801 O O . PRO A 1 95 ? 23.639 -0.895 -15.149 1.00 96.56 95 PRO A O 1
ATOM 804 N N . LYS A 1 96 ? 24.660 -0.239 -17.043 1.00 95.38 96 LYS A N 1
ATOM 805 C CA . LYS A 1 96 ? 23.942 1.038 -17.135 1.00 95.38 96 LYS A CA 1
ATOM 806 C C . LYS A 1 96 ? 22.487 0.762 -17.530 1.00 95.38 96 LYS A C 1
ATOM 808 O O . LYS A 1 96 ? 22.243 -0.012 -18.452 1.00 95.38 96 LYS A O 1
ATOM 813 N N . ILE A 1 97 ? 21.540 1.370 -16.822 1.00 96.38 97 ILE A N 1
ATOM 814 C CA . ILE A 1 97 ? 20.096 1.206 -17.036 1.00 96.38 97 ILE A CA 1
ATOM 815 C C . ILE A 1 97 ? 19.502 2.608 -17.096 1.00 96.38 97 ILE A C 1
ATOM 817 O O . ILE A 1 97 ? 19.773 3.409 -16.206 1.00 96.38 97 ILE A O 1
ATOM 821 N N . ASP A 1 98 ? 18.720 2.922 -18.125 1.00 95.31 98 ASP A N 1
ATOM 822 C CA . ASP A 1 98 ? 17.973 4.178 -18.153 1.00 95.31 98 ASP A CA 1
ATOM 823 C C . ASP A 1 98 ? 16.831 4.171 -17.120 1.00 95.31 98 ASP A C 1
ATOM 825 O O . ASP A 1 98 ? 16.312 3.121 -16.723 1.00 95.31 98 ASP A O 1
ATOM 829 N N . SER A 1 99 ? 16.427 5.363 -16.677 1.00 96.69 99 SER A N 1
ATOM 830 C CA . SER A 1 99 ? 15.435 5.544 -15.611 1.00 96.69 99 SER A CA 1
ATOM 831 C C . SER A 1 99 ? 14.083 4.899 -15.941 1.00 96.69 99 SER A C 1
ATOM 833 O O . SER A 1 99 ? 13.419 4.336 -15.055 1.00 96.69 99 SER A O 1
ATOM 835 N N . ARG A 1 100 ? 13.693 4.899 -17.222 1.00 97.31 100 ARG A N 1
ATOM 836 C CA . ARG A 1 100 ? 12.421 4.338 -17.674 1.00 97.31 100 ARG A CA 1
ATOM 837 C C . ARG A 1 100 ? 12.436 2.812 -17.656 1.00 97.31 100 ARG A C 1
ATOM 839 O O . ARG A 1 100 ? 11.513 2.202 -17.107 1.00 97.31 100 ARG A O 1
ATOM 846 N N . MET A 1 101 ? 13.475 2.194 -18.211 1.00 97.88 101 MET A N 1
ATOM 847 C CA . MET A 1 101 ? 13.675 0.745 -18.186 1.00 97.88 101 MET A CA 1
ATOM 848 C C . MET A 1 101 ? 13.782 0.240 -16.750 1.00 97.88 101 MET A C 1
ATOM 850 O O . MET A 1 101 ? 13.118 -0.736 -16.402 1.00 97.88 101 MET A O 1
ATOM 854 N N . LEU A 1 102 ? 14.539 0.930 -15.889 1.00 98.19 102 LEU A N 1
ATOM 855 C CA . LEU A 1 102 ? 14.647 0.576 -14.474 1.00 98.19 102 LEU A CA 1
ATOM 856 C C . LEU A 1 102 ? 13.276 0.557 -13.796 1.00 98.19 102 LEU A C 1
ATOM 858 O O . LEU A 1 102 ? 12.921 -0.414 -13.124 1.00 98.19 102 LEU A O 1
ATOM 862 N N . THR A 1 103 ? 12.493 1.617 -13.993 1.00 98.44 103 THR A N 1
ATOM 863 C CA . THR A 1 103 ? 11.145 1.724 -13.425 1.00 98.44 103 THR A CA 1
ATOM 864 C C . THR A 1 103 ? 10.264 0.570 -13.888 1.00 98.44 103 THR A C 1
ATOM 866 O O . THR A 1 103 ? 9.585 -0.066 -13.078 1.00 98.44 103 THR A O 1
ATOM 869 N N . GLN A 1 104 ? 10.308 0.248 -15.181 1.00 98.44 104 GLN A N 1
ATOM 870 C CA . GLN A 1 104 ? 9.512 -0.832 -15.749 1.00 98.44 104 GLN A CA 1
ATOM 871 C C . GLN A 1 104 ? 9.951 -2.210 -15.226 1.00 98.44 104 GLN A C 1
ATOM 873 O O . GLN A 1 104 ? 9.085 -3.010 -14.869 1.00 98.44 104 GLN A O 1
ATOM 878 N N . ILE A 1 105 ? 11.259 -2.463 -15.076 1.00 98.38 105 ILE A N 1
ATOM 879 C CA . ILE A 1 105 ? 11.788 -3.687 -14.447 1.00 98.38 105 ILE A CA 1
ATOM 880 C C . ILE A 1 105 ? 11.226 -3.841 -13.031 1.00 98.38 105 ILE A C 1
ATOM 882 O O . ILE A 1 105 ? 10.724 -4.911 -12.686 1.00 98.38 105 ILE A O 1
ATOM 886 N N . LEU A 1 106 ? 11.259 -2.787 -12.209 1.00 98.44 106 LEU A N 1
ATOM 887 C CA . LEU A 1 106 ? 10.748 -2.860 -10.838 1.00 98.44 106 LEU A CA 1
ATOM 888 C C . LEU A 1 106 ? 9.234 -3.122 -10.795 1.00 98.44 106 LEU A C 1
ATOM 890 O O . LEU A 1 106 ? 8.776 -3.937 -9.990 1.00 98.44 106 LEU A O 1
ATOM 894 N N . ILE A 1 107 ? 8.459 -2.480 -11.676 1.00 98.50 107 ILE A N 1
ATOM 895 C CA . ILE A 1 107 ? 7.010 -2.712 -11.801 1.00 98.50 107 ILE A CA 1
ATOM 896 C C . ILE A 1 107 ? 6.727 -4.163 -12.191 1.00 98.50 107 ILE A C 1
ATOM 898 O O . ILE A 1 107 ? 5.841 -4.798 -11.612 1.00 98.50 107 ILE A O 1
ATOM 902 N N . ASP A 1 108 ? 7.456 -4.691 -13.170 1.00 98.25 108 ASP A N 1
ATOM 903 C CA . ASP A 1 108 ? 7.218 -6.033 -13.690 1.00 98.25 108 ASP A CA 1
ATOM 904 C C . ASP A 1 108 ? 7.642 -7.105 -12.688 1.00 98.25 108 ASP A C 1
ATOM 906 O O . ASP A 1 108 ? 6.873 -8.029 -12.426 1.00 98.25 108 ASP A O 1
ATOM 910 N N . LEU A 1 109 ? 8.791 -6.941 -12.027 1.00 97.69 109 LEU A N 1
ATOM 911 C CA . LEU A 1 109 ? 9.204 -7.826 -10.938 1.00 97.69 109 LEU A CA 1
ATOM 912 C C . LEU A 1 109 ? 8.211 -7.791 -9.766 1.00 97.69 109 LEU A C 1
ATOM 914 O O . LEU A 1 109 ? 7.912 -8.843 -9.197 1.00 97.69 109 LEU A O 1
ATOM 918 N N . HIS A 1 110 ? 7.653 -6.621 -9.431 1.00 96.88 110 HIS A N 1
ATOM 919 C CA . HIS A 1 110 ? 6.590 -6.505 -8.429 1.00 96.88 110 HIS A CA 1
ATOM 920 C C . HIS A 1 110 ? 5.334 -7.293 -8.838 1.00 96.88 110 HIS A C 1
ATOM 922 O O . HIS A 1 110 ? 4.848 -8.118 -8.063 1.00 96.88 110 HIS A O 1
ATOM 928 N N . LYS A 1 111 ? 4.833 -7.102 -10.066 1.00 96.50 111 LYS A N 1
ATOM 929 C CA . LYS A 1 111 ? 3.649 -7.818 -10.586 1.00 96.50 111 LYS A CA 1
ATOM 930 C C . LYS A 1 111 ? 3.860 -9.331 -10.653 1.00 96.50 111 LYS A C 1
ATOM 932 O O . LYS A 1 111 ? 2.942 -10.095 -10.369 1.00 96.50 111 LYS A O 1
ATOM 937 N N . LEU A 1 112 ? 5.077 -9.758 -10.975 1.00 95.31 112 LEU A N 1
ATOM 938 C CA . LEU A 1 112 ? 5.496 -11.159 -11.010 1.00 95.31 112 LEU A CA 1
ATOM 939 C C . LEU A 1 112 ? 5.805 -11.734 -9.617 1.00 95.31 112 LEU A C 1
ATOM 941 O O . LEU A 1 112 ? 6.254 -12.876 -9.514 1.00 95.31 112 LEU A O 1
ATOM 945 N N . SER A 1 113 ? 5.605 -10.960 -8.542 1.00 93.19 113 SER A N 1
ATOM 946 C CA . SER A 1 113 ? 5.942 -11.340 -7.160 1.00 93.19 113 SER A CA 1
ATOM 947 C C . SER A 1 113 ? 7.401 -11.799 -6.987 1.00 93.19 113 SER A C 1
ATOM 949 O O . SER A 1 113 ? 7.694 -12.622 -6.126 1.00 93.19 113 SER A O 1
ATOM 951 N N . SER A 1 114 ? 8.305 -11.310 -7.840 1.00 94.31 114 SER A N 1
ATOM 952 C CA . SER A 1 114 ? 9.729 -11.688 -7.904 1.00 94.31 114 SER A CA 1
ATOM 953 C C . SER A 1 114 ? 10.666 -10.561 -7.467 1.00 94.31 114 SER A C 1
ATOM 955 O O . SER A 1 114 ? 11.882 -10.712 -7.499 1.00 94.31 114 SER A O 1
ATOM 957 N N . LEU A 1 115 ? 10.098 -9.426 -7.059 1.00 96.12 115 LEU A N 1
ATOM 958 C CA . LEU A 1 115 ? 10.799 -8.376 -6.338 1.00 96.12 115 LEU A CA 1
ATOM 959 C C . LEU A 1 115 ? 10.690 -8.663 -4.837 1.00 96.12 115 LEU A C 1
ATOM 961 O O . LEU A 1 115 ? 9.580 -8.719 -4.303 1.00 96.12 115 LEU A O 1
ATOM 965 N N . ASP A 1 116 ? 11.829 -8.826 -4.169 1.00 93.88 116 ASP A N 1
ATOM 966 C CA . ASP A 1 116 ? 11.930 -8.878 -2.710 1.00 93.88 116 ASP A CA 1
ATOM 967 C C . ASP A 1 116 ? 12.640 -7.632 -2.156 1.00 93.88 116 ASP A C 1
ATOM 969 O O . ASP A 1 116 ? 13.078 -6.751 -2.903 1.00 93.88 116 ASP A O 1
ATOM 973 N N . ILE A 1 117 ? 12.740 -7.547 -0.827 1.00 94.44 117 ILE A N 1
ATOM 974 C CA . ILE A 1 117 ? 13.337 -6.394 -0.151 1.00 94.44 117 ILE A CA 1
ATOM 975 C C . ILE A 1 117 ? 14.829 -6.214 -0.461 1.00 94.44 117 ILE A C 1
ATOM 977 O O . ILE A 1 117 ? 15.291 -5.080 -0.577 1.00 94.44 117 ILE A O 1
ATOM 981 N N . ASN A 1 118 ? 15.585 -7.297 -0.639 1.00 95.88 118 ASN A N 1
ATOM 982 C CA . ASN A 1 118 ? 17.020 -7.239 -0.916 1.00 95.88 118 ASN A CA 1
ATOM 983 C C . ASN A 1 118 ? 17.267 -6.743 -2.340 1.00 95.88 118 ASN A C 1
ATOM 985 O O . ASN A 1 118 ? 18.112 -5.876 -2.562 1.00 95.88 118 ASN A O 1
ATOM 989 N N . VAL A 1 119 ? 16.480 -7.246 -3.291 1.00 97.12 119 VAL A N 1
ATOM 990 C CA . VAL A 1 119 ? 16.510 -6.815 -4.689 1.00 97.12 119 VAL A CA 1
ATOM 991 C C . VAL A 1 119 ? 16.109 -5.343 -4.797 1.00 97.12 119 VAL A C 1
ATOM 993 O O . VAL A 1 119 ? 16.831 -4.556 -5.407 1.00 97.12 119 VAL A O 1
ATOM 996 N N . LEU A 1 120 ? 15.015 -4.936 -4.142 1.00 98.06 120 LEU A N 1
ATOM 997 C CA . LEU A 1 120 ? 14.586 -3.535 -4.105 1.00 98.06 120 LEU A CA 1
ATOM 998 C C . LEU A 1 120 ? 15.649 -2.624 -3.478 1.00 98.06 120 LEU A C 1
ATOM 1000 O O . LEU A 1 120 ? 15.918 -1.544 -4.005 1.00 98.06 120 LEU A O 1
ATOM 1004 N N . THR A 1 121 ? 16.284 -3.065 -2.389 1.00 97.88 121 THR A N 1
ATOM 1005 C CA . THR A 1 121 ? 17.376 -2.327 -1.738 1.00 97.88 121 THR A CA 1
ATOM 1006 C C . THR A 1 121 ? 18.554 -2.158 -2.691 1.00 97.88 121 THR A C 1
ATOM 1008 O O . THR A 1 121 ? 19.051 -1.045 -2.840 1.00 97.88 121 THR A O 1
ATOM 1011 N N . PHE A 1 122 ? 18.971 -3.221 -3.385 1.00 97.88 122 PHE A N 1
ATOM 1012 C CA . PHE A 1 122 ? 20.055 -3.148 -4.363 1.00 97.88 122 PHE A CA 1
ATOM 1013 C C . PHE A 1 122 ? 19.763 -2.116 -5.460 1.00 97.88 122 PHE A C 1
ATOM 1015 O O . PHE A 1 122 ? 20.562 -1.199 -5.659 1.00 97.88 122 PHE A O 1
ATOM 1022 N N . PHE A 1 123 ? 18.605 -2.219 -6.123 1.00 98.06 123 PHE A N 1
ATOM 1023 C CA . PHE A 1 123 ? 18.240 -1.279 -7.186 1.00 98.06 123 PHE A CA 1
ATOM 1024 C C . PHE A 1 123 ? 18.156 0.155 -6.666 1.00 98.06 123 PHE A C 1
ATOM 1026 O O . PHE A 1 123 ? 18.616 1.088 -7.322 1.00 98.06 123 PHE A O 1
ATOM 1033 N N . THR A 1 124 ? 17.631 0.329 -5.455 1.00 97.81 124 THR A N 1
ATOM 1034 C CA . THR A 1 124 ? 17.512 1.648 -4.841 1.00 97.81 124 THR A CA 1
ATOM 1035 C C . THR A 1 124 ? 18.873 2.274 -4.564 1.00 97.81 124 THR A C 1
ATOM 1037 O O . THR A 1 124 ? 19.108 3.419 -4.944 1.00 97.81 124 THR A O 1
ATOM 1040 N N . GLN A 1 125 ? 19.774 1.542 -3.909 1.00 96.38 125 GLN A N 1
ATOM 1041 C CA . GLN A 1 125 ? 21.077 2.070 -3.501 1.00 96.38 125 GLN A CA 1
ATOM 1042 C C . GLN A 1 125 ? 22.001 2.314 -4.695 1.00 96.38 125 GLN A C 1
ATOM 1044 O O . GLN A 1 125 ? 22.766 3.277 -4.677 1.00 96.38 125 GLN A O 1
ATOM 1049 N N . TYR A 1 126 ? 21.935 1.455 -5.716 1.00 96.88 126 TYR A N 1
ATOM 1050 C CA . TYR A 1 126 ? 22.849 1.525 -6.851 1.00 96.88 126 TYR A CA 1
ATOM 1051 C C . TYR A 1 126 ? 22.355 2.436 -7.982 1.00 96.88 126 TYR A C 1
ATOM 1053 O O . TYR A 1 126 ? 23.167 3.166 -8.538 1.00 96.88 126 TYR A O 1
ATOM 1061 N N . TYR A 1 127 ? 21.052 2.434 -8.291 1.00 97.38 127 TYR A N 1
ATOM 1062 C CA . TYR A 1 127 ? 20.515 3.143 -9.462 1.00 97.38 127 TYR A CA 1
ATOM 1063 C C . TYR A 1 127 ? 19.607 4.335 -9.139 1.00 97.38 127 TYR A C 1
ATOM 1065 O O . TYR A 1 127 ? 19.511 5.252 -9.938 1.00 97.38 127 TYR A O 1
ATOM 1073 N N . ILE A 1 128 ? 18.908 4.347 -7.999 1.00 97.31 128 ILE A N 1
ATOM 1074 C CA . ILE A 1 128 ? 17.887 5.384 -7.737 1.00 97.31 128 ILE A CA 1
ATOM 1075 C C . ILE A 1 128 ? 18.444 6.508 -6.867 1.00 97.31 128 ILE A C 1
ATOM 1077 O O . ILE A 1 128 ? 18.256 7.684 -7.160 1.00 97.31 128 ILE A O 1
ATOM 1081 N N . LYS A 1 129 ? 19.123 6.158 -5.769 1.00 93.50 129 LYS A N 1
ATOM 1082 C CA . LYS A 1 129 ? 19.444 7.075 -4.665 1.00 93.50 129 LYS A CA 1
ATOM 1083 C C . LYS A 1 129 ? 20.171 8.356 -5.098 1.00 93.50 129 LYS A C 1
ATOM 1085 O O . LYS A 1 129 ? 19.956 9.392 -4.469 1.00 93.50 129 LYS A O 1
ATOM 1090 N N . LYS A 1 130 ? 21.035 8.270 -6.113 1.00 90.00 130 LYS A N 1
ATOM 1091 C CA . LYS A 1 130 ? 21.905 9.366 -6.572 1.00 90.00 130 LYS A CA 1
ATOM 1092 C C . LYS A 1 130 ? 21.459 10.031 -7.875 1.00 90.00 130 LYS A C 1
ATOM 1094 O O . LYS A 1 130 ? 22.061 11.028 -8.242 1.00 90.00 130 LYS A O 1
ATOM 1099 N N . GLU A 1 131 ? 20.446 9.495 -8.548 1.00 92.69 131 GLU A N 1
ATOM 1100 C CA . GLU A 1 131 ? 20.053 9.924 -9.899 1.00 92.69 131 GLU A CA 1
ATOM 1101 C C . GLU A 1 131 ? 18.562 10.293 -9.958 1.00 92.69 131 GLU A C 1
ATOM 1103 O O . GLU A 1 131 ? 17.923 10.144 -10.994 1.00 92.69 131 GLU A O 1
ATOM 1108 N N . THR A 1 132 ? 17.961 10.733 -8.841 1.00 94.56 132 THR A N 1
ATOM 1109 C CA . THR A 1 132 ? 16.508 10.992 -8.762 1.00 94.56 132 THR A CA 1
ATOM 1110 C C . THR A 1 132 ? 16.033 12.059 -9.749 1.00 94.56 132 THR A C 1
ATOM 1112 O O . THR A 1 132 ? 14.892 12.011 -10.196 1.00 94.56 132 THR A O 1
ATOM 1115 N N . ASP A 1 133 ? 16.908 12.989 -10.115 1.00 95.06 133 ASP A N 1
ATOM 1116 C CA . ASP A 1 133 ? 16.733 14.036 -11.122 1.00 95.06 133 ASP A CA 1
ATOM 1117 C C . ASP A 1 133 ? 16.603 13.511 -12.564 1.00 95.06 133 ASP A C 1
ATOM 1119 O O . ASP A 1 133 ? 16.036 14.202 -13.407 1.00 95.06 133 ASP A O 1
ATOM 1123 N N . GLN A 1 134 ? 17.053 12.284 -12.845 1.00 95.56 134 GLN A N 1
ATOM 1124 C CA . GLN A 1 134 ? 16.947 11.641 -14.164 1.00 95.56 134 GLN A CA 1
ATOM 1125 C C . GLN A 1 134 ? 15.598 10.934 -14.394 1.00 95.56 134 GLN A C 1
ATOM 1127 O O . GLN A 1 134 ? 15.335 10.407 -15.481 1.00 95.56 134 GLN A O 1
ATOM 1132 N N . PHE A 1 135 ? 14.744 10.865 -13.372 1.00 98.00 135 PHE A N 1
ATOM 1133 C CA . PHE A 1 135 ? 13.448 10.192 -13.443 1.00 98.00 135 PHE A CA 1
ATOM 1134 C C . PHE A 1 135 ? 12.337 11.181 -13.785 1.00 98.00 135 PHE A C 1
ATOM 1136 O O . PHE A 1 135 ? 12.275 12.292 -13.255 1.00 98.00 135 PHE A O 1
ATOM 1143 N N . SER A 1 136 ? 11.401 10.749 -14.631 1.00 97.88 136 SER A N 1
ATOM 1144 C CA . SER A 1 136 ? 10.170 11.506 -14.852 1.00 97.88 136 SER A CA 1
ATOM 1145 C C . SER A 1 136 ? 9.282 11.489 -13.602 1.00 97.88 136 SER A C 1
ATOM 1147 O O . SER A 1 136 ? 9.406 10.619 -12.735 1.00 97.88 136 SER A O 1
ATOM 1149 N N . LEU A 1 137 ? 8.307 12.402 -13.534 1.00 98.31 137 LEU A N 1
ATOM 1150 C CA . LEU A 1 137 ? 7.317 12.401 -12.455 1.00 98.31 137 LEU A CA 1
ATOM 1151 C C . LEU A 1 137 ? 6.571 11.060 -12.346 1.00 98.31 137 LEU A C 1
ATOM 1153 O O . LEU A 1 137 ? 6.339 10.565 -11.240 1.00 98.31 137 LEU A O 1
ATOM 1157 N N . PHE A 1 138 ? 6.214 10.461 -13.488 1.00 98.12 138 PHE A N 1
ATOM 1158 C CA . PHE A 1 138 ? 5.578 9.147 -13.513 1.00 98.12 138 PHE A CA 1
ATOM 1159 C C . PHE A 1 138 ? 6.490 8.101 -12.870 1.00 98.12 138 PHE A C 1
ATOM 1161 O O . PHE A 1 138 ? 6.041 7.334 -12.017 1.00 98.12 138 PHE A O 1
ATOM 1168 N N . ASP A 1 139 ? 7.770 8.088 -13.234 1.00 98.56 139 ASP A N 1
ATOM 1169 C CA . ASP A 1 139 ? 8.707 7.088 -12.735 1.00 98.56 139 ASP A CA 1
ATOM 1170 C C . ASP A 1 139 ? 8.919 7.218 -11.220 1.00 98.56 139 ASP A C 1
ATOM 1172 O O . ASP A 1 139 ? 8.795 6.233 -10.489 1.00 98.56 139 ASP A O 1
ATOM 1176 N N . LEU A 1 140 ? 9.106 8.445 -10.722 1.00 98.62 140 LEU A N 1
ATOM 1177 C CA . LEU A 1 140 ? 9.193 8.727 -9.286 1.00 98.62 140 LEU A CA 1
ATOM 1178 C C . LEU A 1 140 ? 7.924 8.295 -8.537 1.00 98.62 140 LEU A C 1
ATOM 1180 O O . LEU A 1 140 ? 8.011 7.713 -7.452 1.00 98.62 140 LEU A O 1
ATOM 1184 N N . SER A 1 141 ? 6.741 8.520 -9.119 1.00 98.62 141 SER A N 1
ATOM 1185 C CA . SER A 1 141 ? 5.471 8.081 -8.527 1.00 98.62 141 SER A CA 1
ATOM 1186 C C . SER A 1 141 ? 5.372 6.556 -8.423 1.00 98.62 141 SER A C 1
ATOM 1188 O O . SER A 1 141 ? 4.927 6.035 -7.397 1.00 98.62 141 SER A O 1
ATOM 1190 N N . MET A 1 142 ? 5.852 5.830 -9.437 1.00 98.69 142 MET A N 1
ATOM 1191 C CA . MET A 1 142 ? 5.839 4.370 -9.455 1.00 98.69 142 MET A CA 1
ATOM 1192 C C . MET A 1 142 ? 6.876 3.767 -8.508 1.00 98.69 142 MET A C 1
ATOM 1194 O O . MET A 1 142 ? 6.587 2.763 -7.851 1.00 98.69 142 MET A O 1
ATOM 1198 N N . ILE A 1 143 ? 8.045 4.395 -8.371 1.00 98.69 143 ILE A N 1
ATOM 1199 C CA . ILE A 1 143 ? 9.050 4.020 -7.369 1.00 98.69 143 ILE A CA 1
ATOM 1200 C C . ILE A 1 143 ? 8.474 4.194 -5.959 1.00 98.69 143 ILE A C 1
ATOM 1202 O O . ILE A 1 143 ? 8.537 3.260 -5.159 1.00 98.69 143 ILE A O 1
ATOM 1206 N N . LEU A 1 144 ? 7.834 5.333 -5.664 1.00 98.69 144 LEU A N 1
ATOM 1207 C CA . LEU A 1 144 ? 7.161 5.556 -4.378 1.00 98.69 144 LEU A CA 1
ATOM 1208 C C . LEU A 1 144 ? 6.038 4.541 -4.128 1.00 98.69 144 LEU A C 1
ATOM 1210 O O . LEU A 1 144 ? 5.908 4.032 -3.013 1.00 98.69 144 LEU A O 1
ATOM 1214 N N . TYR A 1 145 ? 5.256 4.208 -5.157 1.00 98.50 145 TYR A N 1
ATOM 1215 C CA . TYR A 1 145 ? 4.237 3.163 -5.079 1.00 98.50 145 TYR A CA 1
ATOM 1216 C C . TYR A 1 145 ? 4.840 1.806 -4.702 1.00 98.50 145 TYR A C 1
ATOM 1218 O O . TYR A 1 145 ? 4.332 1.138 -3.798 1.00 98.50 145 TYR A O 1
ATOM 1226 N N . ILE A 1 146 ? 5.938 1.406 -5.347 1.00 98.50 146 ILE A N 1
ATOM 1227 C CA . ILE A 1 146 ? 6.648 0.168 -5.011 1.00 98.50 146 ILE A CA 1
ATOM 1228 C C . ILE A 1 146 ? 7.167 0.252 -3.575 1.00 98.50 146 ILE A C 1
ATOM 1230 O O . ILE A 1 146 ? 6.901 -0.651 -2.786 1.00 98.50 146 ILE A O 1
ATOM 1234 N N . PHE A 1 147 ? 7.807 1.350 -3.175 1.00 98.25 147 PHE A N 1
ATOM 1235 C CA . PHE A 1 147 ? 8.285 1.511 -1.802 1.00 98.25 147 PHE A CA 1
ATOM 1236 C C . PHE A 1 147 ? 7.161 1.338 -0.774 1.00 98.25 147 PHE A C 1
ATOM 1238 O O . PHE A 1 147 ? 7.327 0.601 0.197 1.00 98.25 147 PHE A O 1
ATOM 1245 N N . ASN A 1 148 ? 5.990 1.928 -1.023 1.00 96.00 148 ASN A N 1
ATOM 1246 C CA . ASN A 1 148 ? 4.780 1.726 -0.223 1.00 96.00 148 ASN A CA 1
ATOM 1247 C C . ASN A 1 148 ? 4.383 0.243 -0.147 1.00 96.00 148 ASN A C 1
ATOM 1249 O O . ASN A 1 148 ? 4.171 -0.270 0.952 1.00 96.00 148 ASN A O 1
ATOM 1253 N N . LYS A 1 149 ? 4.320 -0.475 -1.277 1.00 95.94 149 LYS A N 1
ATOM 1254 C CA . LYS A 1 149 ? 3.943 -1.902 -1.293 1.00 95.94 149 LYS A CA 1
ATOM 1255 C C . LYS A 1 149 ? 4.882 -2.794 -0.489 1.00 95.94 149 LYS A C 1
ATOM 1257 O O . LYS A 1 149 ? 4.429 -3.808 0.033 1.00 95.94 149 LYS A O 1
ATOM 1262 N N . TYR A 1 150 ? 6.146 -2.404 -0.367 1.00 96.00 150 TYR A N 1
ATOM 1263 C CA . TYR A 1 150 ? 7.155 -3.148 0.378 1.00 96.00 150 TYR A CA 1
ATOM 1264 C C . TYR A 1 150 ? 7.449 -2.565 1.763 1.00 96.00 150 TYR A C 1
ATOM 1266 O O . TYR A 1 150 ? 8.371 -3.047 2.404 1.00 96.00 150 TYR A O 1
ATOM 1274 N N . ASN A 1 151 ? 6.719 -1.550 2.249 1.00 95.94 151 ASN A N 1
ATOM 1275 C CA . ASN A 1 151 ? 7.061 -0.813 3.478 1.00 95.94 151 ASN A CA 1
ATOM 1276 C C . ASN A 1 151 ? 8.541 -0.338 3.505 1.00 95.94 151 ASN A C 1
ATOM 1278 O O . ASN A 1 151 ? 9.203 -0.343 4.549 1.00 95.94 151 ASN A O 1
ATOM 1282 N N . TYR A 1 152 ? 9.082 0.032 2.340 1.00 96.56 152 TYR A N 1
ATOM 1283 C CA . TYR A 1 152 ? 10.453 0.502 2.129 1.00 96.56 152 TYR A CA 1
ATOM 1284 C C . TYR A 1 152 ? 10.554 1.993 2.487 1.00 96.56 152 TYR A C 1
ATOM 1286 O O . TYR A 1 152 ? 10.452 2.871 1.636 1.00 96.56 152 TYR A O 1
ATOM 1294 N N . ASN A 1 153 ? 10.713 2.306 3.769 1.00 95.38 153 ASN A N 1
ATOM 1295 C CA . ASN A 1 153 ? 10.744 3.683 4.274 1.00 95.38 153 ASN A CA 1
ATOM 1296 C C . ASN A 1 153 ? 12.170 4.237 4.443 1.00 95.38 153 ASN A C 1
ATOM 1298 O O . ASN A 1 153 ? 12.504 4.833 5.467 1.00 95.38 153 ASN A O 1
ATOM 1302 N N . HIS A 1 154 ? 13.032 4.028 3.449 1.00 95.88 154 HIS A N 1
ATOM 1303 C CA . HIS A 1 154 ? 14.389 4.564 3.485 1.00 95.88 154 HIS A CA 1
ATOM 1304 C C . HIS A 1 154 ? 14.364 6.099 3.372 1.00 95.88 154 HIS A C 1
ATOM 1306 O O . HIS A 1 154 ? 14.169 6.638 2.281 1.00 95.88 154 HIS A O 1
ATOM 1312 N N . ILE A 1 155 ? 14.552 6.778 4.510 1.00 95.75 155 ILE A N 1
ATOM 1313 C CA . ILE A 1 155 ? 14.346 8.227 4.688 1.00 95.75 155 ILE A CA 1
ATOM 1314 C C . ILE A 1 155 ? 15.078 9.030 3.615 1.00 95.75 155 ILE A C 1
ATOM 1316 O O . ILE A 1 155 ? 14.444 9.724 2.832 1.00 95.75 155 ILE A O 1
ATOM 1320 N N . GLU A 1 156 ? 16.394 8.850 3.500 1.00 96.19 156 GLU A N 1
ATOM 1321 C CA . GLU A 1 156 ? 17.231 9.641 2.592 1.00 96.19 156 GLU A CA 1
ATOM 1322 C C . GLU A 1 156 ? 16.769 9.559 1.128 1.00 96.19 156 GLU A C 1
ATOM 1324 O O . GLU A 1 156 ? 16.727 10.563 0.423 1.00 96.19 156 GLU A O 1
ATOM 1329 N N . THR A 1 157 ? 16.370 8.371 0.660 1.00 97.00 157 THR A N 1
ATOM 1330 C CA . THR A 1 157 ? 15.909 8.212 -0.728 1.00 97.00 157 THR A CA 1
ATOM 1331 C C . THR A 1 157 ? 14.537 8.839 -0.933 1.00 97.00 157 THR A C 1
ATOM 1333 O O . THR A 1 157 ? 14.322 9.508 -1.939 1.00 97.00 157 THR A O 1
ATOM 1336 N N . VAL A 1 158 ? 13.603 8.628 -0.002 1.00 97.44 158 VAL A N 1
ATOM 1337 C CA . VAL A 1 158 ? 12.255 9.204 -0.103 1.00 97.44 158 VAL A CA 1
ATOM 1338 C C . VAL A 1 158 ? 12.325 10.731 -0.033 1.00 97.44 158 VAL A C 1
ATOM 1340 O O . VAL A 1 158 ? 11.614 11.399 -0.779 1.00 97.44 158 VAL A O 1
ATOM 1343 N N . ASP A 1 159 ? 13.228 11.284 0.776 1.00 97.56 159 ASP A N 1
ATOM 1344 C CA . ASP A 1 159 ? 13.496 12.721 0.868 1.00 97.56 159 ASP A CA 1
ATOM 1345 C C . ASP A 1 159 ? 14.076 13.277 -0.429 1.00 97.56 159 ASP A C 1
ATOM 1347 O O . ASP A 1 159 ? 13.606 14.310 -0.904 1.00 97.56 159 ASP A O 1
ATOM 1351 N N . ASN A 1 160 ? 15.041 12.587 -1.045 1.00 97.81 160 ASN A N 1
ATOM 1352 C CA . ASN A 1 160 ? 15.582 12.990 -2.345 1.00 97.81 160 ASN A CA 1
ATOM 1353 C C . ASN A 1 160 ? 14.493 12.989 -3.425 1.00 97.81 160 ASN A C 1
ATOM 1355 O O . ASN A 1 160 ? 14.352 13.977 -4.141 1.00 97.81 160 ASN A O 1
ATOM 1359 N N . ILE A 1 161 ? 13.656 11.945 -3.480 1.00 98.44 161 ILE A N 1
ATOM 1360 C CA . ILE A 1 161 ? 12.518 11.887 -4.409 1.00 98.44 161 ILE A CA 1
ATOM 1361 C C . ILE A 1 161 ? 11.544 13.046 -4.148 1.00 98.44 161 ILE A C 1
ATOM 1363 O O . ILE A 1 161 ? 11.161 13.748 -5.082 1.00 98.44 161 ILE A O 1
ATOM 1367 N N . SER A 1 162 ? 11.153 13.285 -2.891 1.00 98.25 162 SER A N 1
ATOM 1368 C CA . SER A 1 162 ? 10.250 14.387 -2.536 1.00 98.25 162 SER A CA 1
ATOM 1369 C C . SER A 1 162 ? 10.839 15.754 -2.893 1.00 98.25 162 SER A C 1
ATOM 1371 O O . SER A 1 162 ? 10.114 16.598 -3.409 1.00 98.25 162 SER A O 1
ATOM 1373 N N . LYS A 1 163 ? 12.144 15.973 -2.686 1.00 97.56 163 LYS A N 1
ATOM 1374 C CA . LYS A 1 163 ? 12.838 17.206 -3.093 1.00 97.56 163 LYS A CA 1
ATOM 1375 C C . LYS A 1 163 ? 12.836 17.383 -4.609 1.00 97.56 163 LYS A C 1
ATOM 1377 O O . LYS A 1 163 ? 12.465 18.456 -5.074 1.00 97.56 163 LYS A O 1
ATOM 1382 N N . THR A 1 164 ? 13.170 16.341 -5.371 1.00 98.06 164 THR A N 1
ATOM 1383 C CA . THR A 1 164 ? 13.114 16.371 -6.840 1.00 98.06 164 THR A CA 1
ATOM 1384 C C . THR A 1 164 ? 11.700 16.708 -7.328 1.00 98.06 164 THR A C 1
ATOM 1386 O O . THR A 1 164 ? 11.540 17.584 -8.177 1.00 98.06 164 THR A O 1
ATOM 1389 N N . ILE A 1 165 ? 10.659 16.089 -6.753 1.00 98.19 165 ILE A N 1
ATOM 1390 C CA . ILE A 1 165 ? 9.260 16.403 -7.087 1.00 98.19 165 ILE A CA 1
ATOM 1391 C C . ILE A 1 165 ? 8.930 17.862 -6.769 1.00 98.19 165 ILE A C 1
ATOM 1393 O O . ILE A 1 165 ? 8.409 18.566 -7.634 1.00 98.19 165 ILE A O 1
ATOM 1397 N N . SER A 1 166 ? 9.269 18.338 -5.572 1.00 97.31 166 SER A N 1
ATOM 1398 C CA . SER A 1 166 ? 9.051 19.732 -5.171 1.00 97.31 166 SER A CA 1
ATOM 1399 C C . SER A 1 166 ? 9.728 20.732 -6.105 1.00 97.31 166 SER A C 1
ATOM 1401 O O . SER A 1 166 ? 9.129 21.750 -6.444 1.00 97.31 166 SER A O 1
ATOM 1403 N N . GLN A 1 167 ? 10.963 20.447 -6.518 1.00 96.44 167 GLN A N 1
ATOM 1404 C CA . GLN A 1 167 ? 11.784 21.367 -7.299 1.00 96.44 167 GLN A CA 1
ATOM 1405 C C . GLN A 1 167 ? 11.353 21.437 -8.766 1.00 96.44 167 GLN A C 1
ATOM 1407 O O . GLN A 1 167 ? 11.232 22.532 -9.310 1.00 96.44 167 GLN A O 1
ATOM 1412 N N . TYR A 1 168 ? 11.121 20.289 -9.405 1.00 96.56 168 TYR A N 1
ATOM 1413 C CA . TYR A 1 168 ? 10.957 20.234 -10.862 1.00 96.56 168 TYR A CA 1
ATOM 1414 C C . TYR A 1 168 ? 9.522 19.998 -11.317 1.00 96.56 168 TYR A C 1
ATOM 1416 O O . TYR A 1 168 ? 9.158 20.410 -12.417 1.00 96.56 168 TYR A O 1
ATOM 1424 N N . PHE A 1 169 ? 8.707 19.339 -10.493 1.00 97.50 169 PHE A N 1
ATOM 1425 C CA . PHE A 1 169 ? 7.426 18.781 -10.923 1.00 97.50 169 PHE A CA 1
ATOM 1426 C C . PHE A 1 169 ? 6.220 19.399 -10.209 1.00 97.50 169 PHE A C 1
ATOM 1428 O O . PHE A 1 169 ? 5.100 19.306 -10.708 1.00 97.50 169 PHE A O 1
ATOM 1435 N N . LEU A 1 170 ? 6.425 20.073 -9.072 1.00 95.75 170 LEU A N 1
ATOM 1436 C CA . LEU A 1 170 ? 5.349 20.649 -8.266 1.00 95.75 170 LEU A CA 1
ATOM 1437 C C . LEU A 1 170 ? 4.378 21.536 -9.063 1.00 95.75 170 LEU A C 1
ATOM 1439 O O . LEU A 1 170 ? 3.183 21.403 -8.836 1.00 95.75 170 LEU A O 1
ATOM 1443 N N . PRO A 1 171 ? 4.796 22.414 -10.001 1.00 95.06 171 PRO A N 1
ATOM 1444 C CA . PRO A 1 171 ? 3.848 23.269 -10.721 1.00 95.06 171 PRO A CA 1
ATOM 1445 C C . PRO A 1 171 ? 2.807 22.514 -11.562 1.00 95.06 171 PRO A C 1
ATOM 1447 O O . PRO A 1 171 ? 1.740 23.065 -11.810 1.00 95.06 171 PRO A O 1
ATOM 1450 N N . TYR A 1 172 ? 3.097 21.281 -11.980 1.00 95.25 172 TYR A N 1
ATOM 1451 C CA . TYR A 1 172 ? 2.252 20.490 -12.881 1.00 95.25 172 TYR A CA 1
ATOM 1452 C C . TYR A 1 172 ? 1.985 19.067 -12.369 1.00 95.25 172 TYR A C 1
ATOM 1454 O O . TYR A 1 172 ? 1.497 18.215 -13.113 1.00 95.25 172 TYR A O 1
ATOM 1462 N N . ILE A 1 173 ? 2.253 18.809 -11.085 1.00 95.56 173 ILE A N 1
ATOM 1463 C CA . ILE A 1 173 ? 2.076 17.498 -10.444 1.00 95.56 173 ILE A CA 1
ATOM 1464 C C . ILE A 1 173 ? 0.642 16.968 -10.569 1.00 95.56 173 ILE A C 1
ATOM 1466 O O . ILE A 1 173 ? 0.420 15.761 -10.532 1.00 95.56 173 ILE A O 1
ATOM 1470 N N . ASP A 1 174 ? -0.337 17.859 -10.722 1.00 93.44 174 ASP A N 1
ATOM 1471 C CA . ASP A 1 174 ? -1.752 17.528 -10.797 1.00 93.44 174 ASP A CA 1
ATOM 1472 C C . ASP A 1 174 ? -2.299 17.408 -12.226 1.00 93.44 174 ASP A C 1
ATOM 1474 O O . ASP A 1 174 ? -3.508 17.230 -12.377 1.00 93.44 174 ASP A O 1
ATOM 1478 N N . GLN A 1 175 ? -1.455 17.461 -13.263 1.00 94.88 175 GLN A N 1
ATOM 1479 C CA . GLN A 1 175 ? -1.879 17.157 -14.638 1.00 94.88 175 GLN A CA 1
ATOM 1480 C C . GLN A 1 175 ? -2.373 15.709 -14.770 1.00 94.88 175 GLN A C 1
ATOM 1482 O O . GLN A 1 175 ? -3.366 15.456 -15.447 1.00 94.88 175 GLN A O 1
ATOM 1487 N N . ASP A 1 176 ? -1.734 14.773 -14.062 1.00 96.31 176 ASP A N 1
ATOM 1488 C CA . ASP A 1 176 ? -2.205 13.396 -13.913 1.00 96.31 176 ASP A CA 1
ATOM 1489 C C . ASP A 1 176 ? -2.646 13.157 -12.459 1.00 96.31 176 ASP A C 1
ATOM 1491 O O . ASP A 1 176 ? -1.839 13.047 -11.530 1.00 96.31 176 ASP A O 1
ATOM 1495 N N . LYS A 1 177 ? -3.965 13.063 -12.248 1.00 96.94 177 LYS A N 1
ATOM 1496 C CA . LYS A 1 177 ? -4.549 12.837 -10.915 1.00 96.94 177 LYS A CA 1
ATOM 1497 C C . LYS A 1 177 ? -4.180 11.462 -10.341 1.00 96.94 177 LYS A C 1
ATOM 1499 O O . LYS A 1 177 ? -4.096 11.306 -9.120 1.00 96.94 177 LYS A O 1
ATOM 1504 N N . GLY A 1 178 ? -3.927 10.467 -11.190 1.00 97.00 178 GLY A N 1
ATOM 1505 C CA . GLY A 1 178 ? -3.441 9.152 -10.776 1.00 97.00 178 GLY A CA 1
ATOM 1506 C C . GLY A 1 178 ? -2.031 9.218 -10.206 1.00 97.00 178 GLY A C 1
ATOM 1507 O O . GLY A 1 178 ? -1.792 8.690 -9.119 1.00 97.00 178 GLY A O 1
ATOM 1508 N N . VAL A 1 179 ? -1.131 9.930 -10.879 1.00 98.12 179 VAL A N 1
ATOM 1509 C CA . VAL A 1 179 ? 0.238 10.186 -10.404 1.00 98.12 179 VAL A CA 1
ATOM 1510 C C . VAL A 1 179 ? 0.222 10.960 -9.084 1.00 98.12 179 VAL A C 1
ATOM 1512 O O . VAL A 1 179 ? 0.798 10.493 -8.098 1.00 98.12 179 VAL A O 1
ATOM 1515 N N . LEU A 1 180 ? -0.511 12.078 -9.013 1.00 98.56 180 LEU A N 1
ATOM 1516 C CA . LEU A 1 180 ? -0.638 12.888 -7.796 1.00 98.56 180 LEU A CA 1
ATOM 1517 C C . LEU A 1 180 ? -1.124 12.062 -6.597 1.00 98.56 180 LEU A C 1
ATOM 1519 O O . LEU A 1 180 ? -0.501 12.063 -5.533 1.00 98.56 180 LEU A O 1
ATOM 1523 N N . THR A 1 181 ? -2.233 11.338 -6.754 1.00 98.12 181 THR A N 1
ATOM 1524 C CA . THR A 1 181 ? -2.804 10.560 -5.645 1.00 98.12 181 THR A CA 1
ATOM 1525 C C . THR A 1 181 ? -1.948 9.359 -5.263 1.00 98.12 181 THR A C 1
ATOM 1527 O O . THR A 1 181 ? -1.894 9.004 -4.086 1.00 98.12 181 THR A O 1
ATOM 1530 N N . THR A 1 182 ? -1.214 8.778 -6.215 1.00 98.50 182 THR A N 1
ATOM 1531 C CA . THR A 1 182 ? -0.221 7.732 -5.939 1.00 98.50 182 THR A CA 1
ATOM 1532 C C . THR A 1 182 ? 0.926 8.268 -5.088 1.00 98.50 182 THR A C 1
ATOM 1534 O O . THR A 1 182 ? 1.320 7.609 -4.121 1.00 98.50 182 THR A O 1
ATOM 1537 N N . ILE A 1 183 ? 1.426 9.471 -5.391 1.00 98.69 183 ILE A N 1
ATOM 1538 C CA . ILE A 1 183 ? 2.460 10.144 -4.593 1.00 98.69 183 ILE A CA 1
ATOM 1539 C C . ILE A 1 183 ? 1.936 10.389 -3.179 1.00 98.69 183 ILE A C 1
ATOM 1541 O O . ILE A 1 183 ? 2.552 9.901 -2.231 1.00 98.69 183 ILE A O 1
ATOM 1545 N N . LEU A 1 184 ? 0.783 11.058 -3.039 1.00 98.56 184 LEU A N 1
ATOM 1546 C CA . LEU A 1 184 ? 0.160 11.379 -1.746 1.00 98.56 184 LEU A CA 1
ATOM 1547 C C . LEU A 1 184 ? -0.057 10.131 -0.882 1.00 98.56 184 LEU A C 1
ATOM 1549 O O . LEU A 1 184 ? 0.346 10.095 0.282 1.00 98.56 184 LEU A O 1
ATOM 1553 N N . LEU A 1 185 ? -0.642 9.078 -1.454 1.00 98.00 185 LEU A N 1
ATOM 1554 C CA . LEU A 1 185 ? -0.886 7.833 -0.735 1.00 98.00 185 LEU A CA 1
ATOM 1555 C C . LEU A 1 185 ? 0.418 7.145 -0.317 1.00 98.00 185 LEU A C 1
ATOM 1557 O O . LEU A 1 185 ? 0.502 6.597 0.787 1.00 98.00 185 LEU A O 1
ATOM 1561 N N . SER A 1 186 ? 1.436 7.164 -1.176 1.00 98.38 186 SER A N 1
ATOM 1562 C CA . SER A 1 186 ? 2.710 6.500 -0.902 1.00 98.38 186 SER A CA 1
ATOM 1563 C C . SER A 1 186 ? 3.493 7.209 0.194 1.00 98.38 186 SER A C 1
ATOM 1565 O O . SER A 1 186 ? 3.897 6.555 1.153 1.00 98.38 186 SER A O 1
ATOM 1567 N N . ILE A 1 187 ? 3.625 8.537 0.138 1.00 97.81 187 ILE A N 1
ATOM 1568 C CA . ILE A 1 187 ? 4.316 9.300 1.190 1.00 97.81 187 ILE A CA 1
ATOM 1569 C C . ILE A 1 187 ? 3.573 9.233 2.530 1.00 97.81 187 ILE A C 1
ATOM 1571 O O . ILE A 1 187 ? 4.216 9.128 3.576 1.00 97.81 187 ILE A O 1
ATOM 1575 N N . SER A 1 188 ? 2.234 9.211 2.517 1.00 97.69 188 SER A N 1
ATOM 1576 C CA . SER A 1 188 ? 1.442 8.999 3.733 1.00 97.69 188 SER A CA 1
ATOM 1577 C C . SER A 1 188 ? 1.592 7.588 4.291 1.00 97.69 188 SER A C 1
ATOM 1579 O O . SER A 1 188 ? 1.714 7.429 5.502 1.00 97.69 188 SER A O 1
ATOM 1581 N N . THR A 1 189 ? 1.641 6.563 3.435 1.00 97.06 189 THR A N 1
ATOM 1582 C CA . THR A 1 189 ? 1.837 5.174 3.883 1.00 97.06 189 THR A CA 1
ATOM 1583 C C . THR A 1 189 ? 3.238 4.933 4.432 1.00 97.06 189 THR A C 1
ATOM 1585 O O . THR A 1 189 ? 3.379 4.177 5.385 1.00 97.06 189 THR A O 1
ATOM 1588 N N . LEU A 1 190 ? 4.262 5.556 3.848 1.00 96.94 190 LEU A N 1
ATOM 1589 C CA . LEU A 1 190 ? 5.643 5.498 4.337 1.00 96.94 190 LEU A CA 1
ATOM 1590 C C . LEU A 1 190 ? 5.858 6.360 5.591 1.00 96.94 190 LEU A C 1
ATOM 1592 O O . LEU A 1 190 ? 6.872 6.210 6.266 1.00 96.94 190 LEU A O 1
ATOM 1596 N N . ASN A 1 191 ? 4.900 7.239 5.904 1.00 95.88 191 ASN A N 1
ATOM 1597 C CA . ASN A 1 191 ? 4.935 8.206 6.995 1.00 95.88 191 ASN A CA 1
ATOM 1598 C C . ASN A 1 191 ? 6.190 9.099 6.994 1.00 95.88 191 ASN A C 1
ATOM 1600 O O . ASN A 1 191 ? 6.816 9.317 8.028 1.00 95.88 191 ASN A O 1
ATOM 1604 N N . LEU A 1 192 ? 6.555 9.623 5.821 1.00 95.06 192 LEU A N 1
ATOM 1605 C CA . LEU A 1 192 ? 7.709 10.514 5.629 1.00 95.06 192 LEU A CA 1
ATOM 1606 C C . LEU A 1 192 ? 7.289 11.808 4.931 1.00 95.06 192 LEU A C 1
ATOM 1608 O O . LEU A 1 192 ? 6.207 11.856 4.348 1.00 95.06 192 LEU A O 1
ATOM 1612 N N . ASN A 1 193 ? 8.114 12.856 4.991 1.00 95.31 193 ASN A N 1
ATOM 1613 C CA . ASN A 1 193 ? 7.912 14.110 4.250 1.00 95.31 193 ASN A CA 1
ATOM 1614 C C . ASN A 1 193 ? 6.535 14.756 4.450 1.00 95.31 193 ASN A C 1
ATOM 1616 O O . ASN A 1 193 ? 5.804 15.031 3.499 1.00 95.31 193 ASN A O 1
ATOM 1620 N N . TYR A 1 194 ? 6.176 14.993 5.716 1.00 95.00 194 TYR A N 1
ATOM 1621 C CA . TYR A 1 194 ? 4.902 15.618 6.080 1.00 95.00 194 TYR A CA 1
ATOM 1622 C C . TYR A 1 194 ? 4.724 17.011 5.461 1.00 95.00 194 TYR A C 1
ATOM 1624 O O . TYR A 1 194 ? 3.668 17.291 4.903 1.00 95.00 194 TYR A O 1
ATOM 1632 N N . GLN A 1 195 ? 5.763 17.853 5.491 1.00 94.31 195 GLN A N 1
ATOM 1633 C CA . GLN A 1 195 ? 5.685 19.204 4.931 1.00 94.31 195 GLN A CA 1
ATOM 1634 C C . GLN A 1 195 ? 5.415 19.179 3.422 1.00 94.31 195 GLN A C 1
ATOM 1636 O O . GLN A 1 195 ? 4.475 19.811 2.960 1.00 94.31 195 GLN A O 1
ATOM 1641 N N . PHE A 1 196 ? 6.157 18.356 2.675 1.00 97.25 196 PHE A N 1
ATOM 1642 C CA . PHE A 1 196 ? 5.909 18.144 1.248 1.00 97.25 196 PHE A CA 1
ATOM 1643 C C . PHE A 1 196 ? 4.470 17.681 0.977 1.00 97.25 196 PHE A C 1
ATOM 1645 O O . PHE A 1 196 ? 3.805 18.212 0.092 1.00 97.25 196 PHE A O 1
ATOM 1652 N N . TYR A 1 197 ? 3.960 16.725 1.764 1.00 97.62 197 TYR A N 1
ATOM 1653 C CA . TYR A 1 197 ? 2.566 16.291 1.659 1.00 97.62 197 TYR A CA 1
ATOM 1654 C C . TYR A 1 197 ? 1.592 17.456 1.861 1.00 97.62 197 TYR A C 1
ATOM 1656 O O . TYR A 1 197 ? 0.686 17.632 1.049 1.00 97.62 197 TYR A O 1
ATOM 1664 N N . LEU A 1 198 ? 1.784 18.265 2.906 1.00 96.12 198 LEU A N 1
ATOM 1665 C CA . LEU A 1 198 ? 0.934 19.423 3.169 1.00 96.12 198 LEU A CA 1
ATOM 1666 C C . LEU A 1 198 ? 0.985 20.456 2.047 1.00 96.12 198 LEU A C 1
ATOM 1668 O O . LEU A 1 198 ? -0.063 20.971 1.662 1.00 96.12 198 LEU A O 1
ATOM 1672 N N . ASP A 1 199 ? 2.166 20.745 1.512 1.00 96.12 199 ASP A N 1
ATOM 1673 C CA . ASP A 1 199 ? 2.335 21.725 0.439 1.00 96.12 199 ASP A CA 1
ATOM 1674 C C . ASP A 1 199 ? 1.596 21.277 -0.828 1.00 96.12 199 ASP A C 1
ATOM 1676 O O . ASP A 1 199 ? 0.845 22.055 -1.424 1.00 96.12 199 ASP A O 1
ATOM 1680 N N . VAL A 1 200 ? 1.717 19.994 -1.189 1.00 98.00 200 VAL A N 1
ATOM 1681 C CA . VAL A 1 200 ? 0.977 19.403 -2.313 1.00 98.00 200 VAL A CA 1
ATOM 1682 C C . VAL A 1 200 ? -0.533 19.458 -2.060 1.00 98.00 200 VAL A C 1
ATOM 1684 O O . VAL A 1 200 ? -1.286 19.888 -2.937 1.00 98.00 200 VAL A O 1
ATOM 1687 N N . MET A 1 201 ? -0.987 19.080 -0.861 1.00 97.94 201 MET A N 1
ATOM 1688 C CA . MET A 1 201 ? -2.406 19.107 -0.490 1.00 97.94 201 MET A CA 1
ATOM 1689 C C . MET A 1 201 ? -2.993 20.520 -0.577 1.00 97.94 201 MET A C 1
ATOM 1691 O O . MET A 1 201 ? -4.029 20.718 -1.213 1.00 97.94 201 MET A O 1
ATOM 1695 N N . LYS A 1 202 ? -2.317 21.519 -0.004 1.00 96.69 202 LYS A N 1
ATOM 1696 C CA . LYS A 1 202 ? -2.765 22.920 -0.017 1.00 96.69 202 LYS A CA 1
ATOM 1697 C C . LYS A 1 202 ? -2.811 23.496 -1.429 1.00 96.69 202 LYS A C 1
ATOM 1699 O O . LYS A 1 202 ? -3.756 24.202 -1.766 1.00 96.69 202 LYS A O 1
ATOM 1704 N N . LYS A 1 203 ? -1.807 23.201 -2.256 1.00 96.94 203 LYS A N 1
ATOM 1705 C CA . LYS A 1 203 ? -1.664 23.815 -3.582 1.00 96.94 203 LYS A CA 1
ATOM 1706 C C . LYS A 1 203 ? -2.535 23.151 -4.655 1.00 96.94 203 LYS A C 1
ATOM 1708 O O . LYS A 1 203 ? -3.086 23.850 -5.512 1.00 96.94 203 LYS A O 1
ATOM 1713 N N . HIS A 1 204 ? -2.684 21.826 -4.613 1.00 97.75 204 HIS A N 1
ATOM 1714 C CA . HIS A 1 204 ? -3.293 21.057 -5.709 1.00 97.75 204 HIS A CA 1
ATOM 1715 C C . HIS A 1 204 ? -4.608 20.355 -5.354 1.00 97.75 204 HIS A C 1
ATOM 1717 O O . HIS A 1 204 ? -5.301 19.915 -6.268 1.00 97.75 204 HIS A O 1
ATOM 1723 N N . VAL A 1 205 ? -4.981 20.257 -4.074 1.00 97.94 205 VAL A N 1
ATOM 1724 C CA . VAL A 1 205 ? -6.183 19.512 -3.653 1.00 97.94 205 VAL A CA 1
ATOM 1725 C C . VAL A 1 205 ? -7.197 20.397 -2.928 1.00 97.94 205 VAL A C 1
ATOM 1727 O O . VAL A 1 205 ? -8.390 20.316 -3.215 1.00 97.94 205 VAL A O 1
ATOM 1730 N N . TYR A 1 206 ? -6.752 21.236 -1.990 1.00 97.75 206 TYR A N 1
ATOM 1731 C CA . TYR A 1 206 ? -7.642 22.059 -1.169 1.00 97.75 206 TYR A CA 1
ATOM 1732 C C . TYR A 1 206 ? -8.531 22.957 -2.026 1.00 97.75 206 TYR A C 1
ATOM 1734 O O . TYR A 1 206 ? -8.034 23.696 -2.876 1.00 97.75 206 TYR A O 1
ATOM 1742 N N . LYS A 1 207 ? -9.849 22.866 -1.796 1.00 95.94 207 LYS A N 1
ATOM 1743 C CA . LYS A 1 207 ? -10.897 23.576 -2.548 1.00 95.94 207 LYS A CA 1
ATOM 1744 C C . LYS A 1 207 ? -10.892 23.328 -4.066 1.00 95.94 207 LYS A C 1
ATOM 1746 O O . LYS A 1 207 ? -11.353 24.180 -4.814 1.00 95.94 207 LYS A O 1
ATOM 1751 N N . LYS A 1 208 ? -10.351 22.191 -4.516 1.00 97.06 208 LYS A N 1
ATOM 1752 C CA . LYS A 1 208 ? -10.321 21.773 -5.931 1.00 97.06 208 LYS A CA 1
ATOM 1753 C C . LYS A 1 208 ? -10.891 20.363 -6.127 1.00 97.06 208 LYS A C 1
ATOM 1755 O O . LYS A 1 208 ? -10.509 19.667 -7.067 1.00 97.06 208 LYS A O 1
ATOM 1760 N N . TYR A 1 209 ? -11.731 19.896 -5.203 1.00 96.81 209 TYR A N 1
ATOM 1761 C CA . TYR A 1 209 ? -12.189 18.503 -5.120 1.00 96.81 209 TYR A CA 1
ATOM 1762 C C . TYR A 1 209 ? -12.999 18.062 -6.344 1.00 96.81 209 TYR A C 1
ATOM 1764 O O . TYR A 1 209 ? -12.914 16.910 -6.761 1.00 96.81 209 TYR A O 1
ATOM 1772 N N . GLU A 1 210 ? -13.746 18.985 -6.940 1.00 94.19 210 GLU A N 1
ATOM 1773 C CA . GLU A 1 210 ? -14.560 18.811 -8.142 1.00 94.19 210 GLU A CA 1
ATOM 1774 C C . GLU A 1 210 ? -13.748 18.399 -9.378 1.00 94.19 210 GLU A C 1
ATOM 1776 O O . GLU A 1 210 ? -14.289 17.773 -10.286 1.00 94.19 210 GLU A O 1
ATOM 1781 N N . HIS A 1 211 ? -12.439 18.671 -9.390 1.00 95.38 211 HIS A N 1
ATOM 1782 C CA . HIS A 1 211 ? -11.530 18.257 -10.462 1.00 95.38 211 HIS A CA 1
ATOM 1783 C C . HIS A 1 211 ? -11.042 16.805 -10.333 1.00 95.38 211 HIS A C 1
ATOM 1785 O O . HIS A 1 211 ? -10.225 16.356 -11.141 1.00 95.38 211 HIS A O 1
ATOM 1791 N N . PHE A 1 212 ? -11.484 16.069 -9.311 1.00 97.56 212 PHE A N 1
ATOM 1792 C CA . PHE A 1 212 ? -11.061 14.697 -9.057 1.00 97.56 212 PHE A CA 1
ATOM 1793 C C . PHE A 1 212 ? -12.214 13.716 -9.267 1.00 97.56 212 PHE A C 1
ATOM 1795 O O . PHE A 1 212 ? -13.305 13.864 -8.720 1.00 97.56 212 PHE A O 1
ATOM 1802 N N . GLU A 1 213 ? -11.940 12.632 -9.995 1.00 96.69 213 GLU A N 1
ATOM 1803 C CA . GLU A 1 213 ? -12.815 11.462 -9.972 1.00 96.69 213 GLU A CA 1
ATOM 1804 C C . GLU A 1 213 ? -12.923 10.896 -8.545 1.00 96.69 213 GLU A C 1
ATOM 1806 O O . GLU A 1 213 ? -11.959 10.906 -7.774 1.00 96.69 213 GLU A O 1
ATOM 1811 N N . VAL A 1 214 ? -14.071 10.296 -8.219 1.00 96.00 214 VAL A N 1
ATOM 1812 C CA . VAL A 1 214 ? -14.355 9.743 -6.880 1.00 96.00 214 VAL A CA 1
ATOM 1813 C C . VAL A 1 214 ? -13.302 8.738 -6.396 1.00 96.00 214 VAL A C 1
ATOM 1815 O O . VAL A 1 214 ? -12.966 8.726 -5.216 1.00 96.00 214 VAL A O 1
ATOM 1818 N N . LYS A 1 215 ? -12.701 7.957 -7.305 1.00 95.94 215 LYS A N 1
ATOM 1819 C CA . LYS A 1 215 ? -11.616 7.016 -6.975 1.00 95.94 215 LYS A CA 1
ATOM 1820 C C . LYS A 1 215 ? -10.368 7.724 -6.427 1.00 95.94 215 LYS A C 1
ATOM 1822 O O . LYS A 1 215 ? -9.709 7.225 -5.519 1.00 95.94 215 LYS A O 1
ATOM 1827 N N . TYR A 1 216 ? -10.053 8.905 -6.958 1.00 97.75 216 TYR A N 1
ATOM 1828 C CA . TYR A 1 216 ? -8.912 9.705 -6.524 1.00 97.75 216 TYR A CA 1
ATOM 1829 C C . TYR A 1 216 ? -9.213 10.411 -5.204 1.00 97.75 216 TYR A C 1
ATOM 1831 O O . TYR A 1 216 ? -8.354 10.440 -4.326 1.00 97.75 216 TYR A O 1
ATOM 1839 N N . LEU A 1 217 ? -10.447 10.889 -5.020 1.00 98.19 217 LEU A N 1
ATOM 1840 C CA . LEU A 1 217 ? -10.906 11.426 -3.740 1.00 98.19 217 LEU A CA 1
ATOM 1841 C C . LEU A 1 217 ? -10.830 10.382 -2.615 1.00 98.19 217 LEU A C 1
ATOM 1843 O O . LEU A 1 217 ? -10.390 10.722 -1.522 1.00 98.19 217 LEU A O 1
ATOM 1847 N N . CYS A 1 218 ? -11.156 9.111 -2.874 1.00 97.69 218 CYS A N 1
ATOM 1848 C CA . CYS A 1 218 ? -10.965 8.030 -1.896 1.00 97.69 218 CYS A CA 1
ATOM 1849 C C . CYS A 1 218 ? -9.491 7.844 -1.500 1.00 97.69 218 CYS A C 1
ATOM 1851 O O . CYS A 1 218 ? -9.180 7.766 -0.309 1.00 97.69 218 CYS A O 1
ATOM 1853 N N . ASN A 1 219 ? -8.570 7.857 -2.470 1.00 97.56 219 ASN A N 1
ATOM 1854 C CA . ASN A 1 219 ? -7.136 7.759 -2.179 1.00 97.56 219 ASN A CA 1
ATOM 1855 C C . ASN A 1 219 ? -6.628 8.948 -1.348 1.00 97.56 219 ASN A C 1
ATOM 1857 O O . ASN A 1 219 ? -5.839 8.747 -0.424 1.00 97.56 219 ASN A O 1
ATOM 1861 N N . ILE A 1 220 ? -7.089 10.166 -1.654 1.00 98.50 220 ILE A N 1
ATOM 1862 C CA . ILE A 1 220 ? -6.754 11.388 -0.906 1.00 98.50 220 ILE A CA 1
ATOM 1863 C C . ILE A 1 220 ? -7.326 11.320 0.513 1.00 98.50 220 ILE A C 1
ATOM 1865 O O . ILE A 1 220 ? -6.619 11.575 1.484 1.00 98.50 220 ILE A O 1
ATOM 1869 N N . LEU A 1 221 ? -8.594 10.936 0.656 1.00 98.38 221 LEU A N 1
ATOM 1870 C CA . LEU A 1 221 ? -9.242 10.742 1.949 1.00 98.38 221 LEU A CA 1
ATOM 1871 C C . LEU A 1 221 ? -8.428 9.780 2.823 1.00 98.38 221 LEU A C 1
ATOM 1873 O O . LEU A 1 221 ? -8.085 10.092 3.963 1.00 98.38 221 LEU A O 1
ATOM 1877 N N . TYR A 1 222 ? -8.067 8.624 2.269 1.00 98.31 222 TYR A N 1
ATOM 1878 C CA . TYR A 1 222 ? -7.284 7.626 2.983 1.00 98.31 222 TYR A CA 1
ATOM 1879 C C . TYR A 1 222 ? -5.868 8.126 3.311 1.00 98.31 222 TYR A C 1
ATOM 1881 O O . TYR A 1 222 ? -5.370 7.884 4.413 1.00 98.31 222 TYR A O 1
ATOM 1889 N N . SER A 1 223 ? -5.226 8.888 2.414 1.00 98.19 223 SER A N 1
ATOM 1890 C CA . SER A 1 223 ? -3.921 9.497 2.693 1.00 98.19 223 SER A CA 1
ATOM 1891 C C . SER A 1 223 ? -3.987 10.537 3.813 1.00 98.19 223 SER A C 1
ATOM 1893 O O . SER A 1 223 ? -3.032 10.621 4.587 1.00 98.19 223 SER A O 1
ATOM 1895 N N . ILE A 1 224 ? -5.094 11.282 3.939 1.00 98.25 224 ILE A N 1
ATOM 1896 C CA . ILE A 1 224 ? -5.334 12.221 5.045 1.00 98.25 224 ILE A CA 1
ATOM 1897 C C . ILE A 1 224 ? -5.416 11.468 6.372 1.00 98.25 224 ILE A C 1
ATOM 1899 O O . ILE A 1 224 ? -4.725 11.842 7.317 1.00 98.25 224 ILE A O 1
ATOM 1903 N N . LEU A 1 225 ? -6.189 10.381 6.444 1.00 97.19 225 LEU A N 1
ATOM 1904 C CA . LEU A 1 225 ? -6.309 9.579 7.669 1.00 97.19 225 LEU A CA 1
ATOM 1905 C C . LEU A 1 225 ? -4.969 9.026 8.141 1.00 97.19 225 LEU A C 1
ATOM 1907 O O . LEU A 1 225 ? -4.647 9.093 9.328 1.00 97.19 225 LEU A O 1
ATOM 1911 N N . LEU A 1 226 ? -4.183 8.494 7.201 1.00 97.31 226 LEU A N 1
ATOM 1912 C CA . LEU A 1 226 ? -2.844 7.997 7.493 1.00 97.31 226 LEU A CA 1
ATOM 1913 C C . LEU A 1 226 ? -1.969 9.103 8.089 1.00 97.31 226 LEU A C 1
ATOM 1915 O O . LEU A 1 226 ? -1.224 8.825 9.024 1.00 97.31 226 LEU A O 1
ATOM 1919 N N . ARG A 1 227 ? -2.081 10.352 7.617 1.00 95.94 227 ARG A N 1
ATOM 1920 C CA . ARG A 1 227 ? -1.362 11.477 8.228 1.00 95.94 227 ARG A CA 1
ATOM 1921 C C . ARG A 1 227 ? -1.899 11.829 9.602 1.00 95.94 227 ARG A C 1
ATOM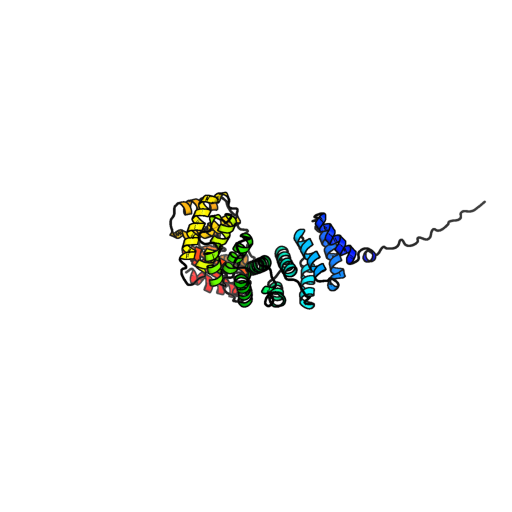 1923 O O . ARG A 1 227 ? -1.123 11.786 10.543 1.00 95.94 227 ARG A O 1
ATOM 1930 N N . LEU A 1 228 ? -3.197 12.097 9.729 1.00 95.19 228 LEU A N 1
ATOM 1931 C CA . LEU A 1 228 ? -3.805 12.574 10.977 1.00 95.19 228 LEU A CA 1
ATOM 1932 C C . LEU A 1 228 ? -3.547 11.647 12.172 1.00 95.19 228 LEU A C 1
ATOM 1934 O O . LEU A 1 228 ? -3.421 12.121 13.295 1.00 95.19 228 LEU A O 1
ATOM 1938 N N . VAL A 1 229 ? -3.472 10.331 11.950 1.00 94.31 229 VAL A N 1
ATOM 1939 C CA . VAL A 1 229 ? -3.162 9.366 13.019 1.00 94.31 229 VAL A CA 1
ATOM 1940 C C . VAL A 1 229 ? -1.669 9.302 13.348 1.00 94.31 229 VAL A C 1
ATOM 1942 O O . VAL A 1 229 ? -1.307 8.987 14.478 1.00 94.31 229 VAL A O 1
ATOM 1945 N N . ASN A 1 230 ? -0.796 9.561 12.375 1.00 91.50 230 ASN A N 1
ATOM 1946 C CA . ASN A 1 230 ? 0.649 9.399 12.531 1.00 91.50 230 ASN A CA 1
ATOM 1947 C C . ASN A 1 230 ? 1.394 10.730 12.761 1.00 91.50 230 ASN A C 1
ATOM 1949 O O . ASN A 1 230 ? 2.617 10.722 12.915 1.00 91.50 230 ASN A O 1
ATOM 1953 N N . THR A 1 231 ? 0.687 11.861 12.807 1.00 83.00 231 THR A N 1
ATOM 1954 C CA . THR A 1 231 ? 1.226 13.181 13.159 1.00 83.00 231 THR A CA 1
ATOM 1955 C C . THR A 1 231 ? 1.008 13.491 14.636 1.00 83.00 231 THR A C 1
ATOM 1957 O O . THR A 1 231 ? -0.048 13.211 15.193 1.00 83.00 231 THR A O 1
ATOM 1960 N N . LEU A 1 232 ? 1.998 14.125 15.272 1.00 70.50 232 LEU A N 1
ATOM 1961 C CA . LEU A 1 232 ? 1.906 14.544 16.679 1.00 70.50 232 LEU A CA 1
ATOM 1962 C C . LEU A 1 232 ? 0.973 15.747 16.888 1.00 70.50 232 LEU A C 1
ATOM 1964 O O . LEU A 1 232 ? 0.462 15.949 17.987 1.00 70.50 232 LEU A O 1
ATOM 1968 N N . HIS A 1 233 ? 0.752 16.545 15.843 1.00 71.88 233 HIS A N 1
ATOM 1969 C CA . HIS A 1 233 ? -0.051 17.761 15.903 1.00 71.88 233 HIS A CA 1
ATOM 1970 C C . HIS A 1 233 ? -1.392 17.565 15.202 1.00 71.88 233 HIS A C 1
ATOM 1972 O O . HIS A 1 233 ? -1.490 16.845 14.206 1.00 71.88 233 HIS A O 1
ATOM 1978 N N . LYS A 1 234 ? -2.423 18.239 15.723 1.00 77.31 234 LYS A N 1
ATOM 1979 C CA . LYS A 1 234 ? -3.682 18.411 15.000 1.00 77.31 234 LYS A CA 1
ATOM 1980 C C . LYS A 1 234 ? -3.431 19.326 13.808 1.00 77.31 234 LYS A C 1
ATOM 1982 O O . LYS A 1 234 ? -2.827 20.382 13.968 1.00 77.31 234 LYS A O 1
ATOM 1987 N N . ASP A 1 235 ? -3.900 18.912 12.638 1.00 87.00 235 ASP A N 1
ATOM 1988 C CA . ASP A 1 235 ? -3.849 19.724 11.427 1.00 87.00 235 ASP A CA 1
ATOM 1989 C C . ASP A 1 235 ? -5.273 20.084 11.005 1.00 87.00 235 ASP A C 1
ATOM 1991 O O . ASP A 1 235 ? -6.027 19.246 10.501 1.00 87.00 235 ASP A O 1
ATOM 1995 N N . ASP A 1 236 ? -5.668 21.325 11.279 1.00 91.25 236 ASP A N 1
ATOM 1996 C CA . ASP A 1 236 ? -7.033 21.795 11.038 1.00 91.25 236 ASP A CA 1
ATOM 1997 C C . ASP A 1 236 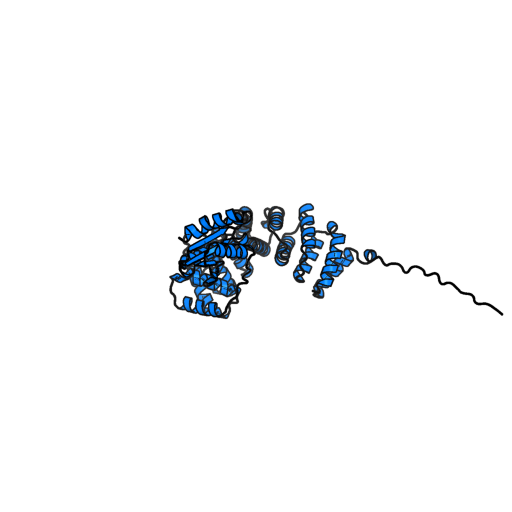? -7.377 21.790 9.546 1.00 91.25 236 ASP A C 1
ATOM 1999 O O . ASP A 1 236 ? -8.497 21.445 9.171 1.00 91.25 236 ASP A O 1
ATOM 2003 N N . ILE A 1 237 ? -6.402 22.081 8.678 1.00 93.56 237 ILE A N 1
ATOM 2004 C CA . ILE A 1 237 ? -6.604 22.088 7.226 1.00 93.56 237 ILE A CA 1
ATOM 2005 C C . ILE A 1 237 ? -6.898 20.671 6.743 1.00 93.56 237 ILE A C 1
ATOM 2007 O O . ILE A 1 237 ? -7.867 20.464 6.015 1.00 93.56 237 ILE A O 1
ATOM 2011 N N . LEU A 1 238 ? -6.117 19.679 7.176 1.00 95.88 238 LEU A N 1
ATOM 2012 C CA . LEU A 1 238 ? -6.382 18.286 6.818 1.00 95.88 238 LEU A CA 1
ATOM 2013 C C . LEU A 1 238 ? -7.730 17.790 7.353 1.00 95.88 238 LEU A C 1
ATOM 2015 O O . LEU A 1 238 ? -8.400 17.035 6.652 1.00 95.88 238 LEU A O 1
ATOM 2019 N N . ASN A 1 239 ? -8.157 18.224 8.542 1.00 94.44 239 ASN A N 1
ATOM 2020 C CA . ASN A 1 239 ? -9.484 17.887 9.067 1.00 94.44 239 ASN A CA 1
ATOM 2021 C C . ASN A 1 239 ? -10.620 18.515 8.241 1.00 94.44 239 ASN A C 1
ATOM 2023 O O . ASN A 1 239 ? -11.598 17.830 7.947 1.00 94.44 239 ASN A O 1
ATOM 2027 N N . ILE A 1 240 ? -10.482 19.776 7.816 1.00 95.94 240 ILE A N 1
ATOM 2028 C CA . ILE A 1 240 ? -11.443 20.425 6.906 1.00 95.94 240 ILE A CA 1
ATOM 2029 C C . ILE A 1 240 ? -11.523 19.639 5.593 1.00 95.94 240 ILE A C 1
ATOM 2031 O O . ILE A 1 240 ? -12.603 19.217 5.186 1.00 95.94 240 ILE A O 1
ATOM 2035 N N . MET A 1 241 ? -10.370 19.347 4.981 1.00 97.62 241 MET A N 1
ATOM 2036 C CA . MET A 1 241 ? -10.299 18.572 3.740 1.00 97.62 241 MET A CA 1
ATOM 2037 C C . MET A 1 241 ? -10.918 17.181 3.885 1.00 97.62 241 MET A C 1
ATOM 2039 O O . MET A 1 241 ? -11.590 16.718 2.967 1.00 97.62 241 MET A O 1
ATOM 2043 N N . LEU A 1 242 ? -10.690 16.510 5.019 1.00 96.88 242 LEU A N 1
ATOM 2044 C CA . LEU A 1 242 ? -11.279 15.208 5.313 1.00 96.88 242 LEU A CA 1
ATOM 2045 C C . LEU A 1 242 ? -12.807 15.290 5.253 1.00 96.88 242 LEU A C 1
ATOM 2047 O O . LEU A 1 242 ? -13.419 14.501 4.541 1.00 96.88 242 LEU A O 1
ATOM 2051 N N . ASN A 1 243 ? -13.406 16.252 5.956 1.00 95.12 243 ASN A N 1
ATOM 2052 C CA . ASN A 1 243 ? -14.860 16.408 6.029 1.00 95.12 243 ASN A CA 1
ATOM 2053 C C . ASN A 1 243 ? -15.474 16.772 4.667 1.00 95.12 243 ASN A C 1
ATOM 2055 O O . ASN A 1 243 ? -16.460 16.156 4.259 1.00 95.12 243 ASN A O 1
ATOM 2059 N N . ASP A 1 244 ? -14.857 17.696 3.926 1.00 96.81 244 ASP A N 1
ATOM 2060 C CA . ASP A 1 244 ? -15.326 18.099 2.593 1.00 96.81 244 ASP A CA 1
ATOM 2061 C C . ASP A 1 244 ? -15.322 16.913 1.615 1.00 96.81 244 ASP A C 1
ATOM 2063 O O . ASP A 1 244 ? -16.305 16.642 0.919 1.00 96.81 244 ASP A O 1
ATOM 2067 N N . ILE A 1 245 ? -14.225 16.148 1.596 1.00 97.88 245 ILE A N 1
ATOM 2068 C CA . ILE A 1 245 ? -14.091 14.972 0.731 1.00 97.88 245 ILE A CA 1
ATOM 2069 C C . ILE A 1 245 ? -15.062 13.866 1.165 1.00 97.88 245 ILE A C 1
ATOM 2071 O O . ILE A 1 245 ? -15.689 13.240 0.307 1.00 97.88 245 ILE A O 1
ATOM 2075 N N . MET A 1 246 ? -15.223 13.635 2.474 1.00 96.62 246 MET A N 1
ATOM 2076 C CA . MET A 1 246 ? -16.208 12.686 3.007 1.00 96.62 246 MET A CA 1
ATOM 2077 C C . MET A 1 246 ? -17.610 13.000 2.490 1.00 96.62 246 MET A C 1
ATOM 2079 O O . MET A 1 246 ? -18.281 12.105 1.976 1.00 96.62 246 MET A O 1
ATOM 2083 N N . TYR A 1 247 ? -18.033 14.263 2.560 1.00 95.50 247 TYR A N 1
ATOM 2084 C CA . TYR A 1 247 ? -19.349 14.687 2.086 1.00 95.50 247 TYR A CA 1
ATOM 2085 C C . TYR A 1 247 ? -19.565 14.366 0.597 1.00 95.50 247 TYR A C 1
ATOM 2087 O O . TYR A 1 247 ? -20.591 13.791 0.219 1.00 95.50 247 TYR A O 1
ATOM 2095 N N . ILE A 1 248 ? -18.576 14.663 -0.253 1.00 96.88 248 ILE A N 1
ATOM 2096 C CA . ILE A 1 248 ? -18.638 14.375 -1.696 1.00 96.88 248 ILE A CA 1
ATOM 2097 C C . ILE A 1 248 ? -18.744 12.867 -1.959 1.00 96.88 248 ILE A C 1
ATOM 2099 O O . ILE A 1 248 ? -19.547 12.433 -2.793 1.00 96.88 248 ILE A O 1
ATOM 2103 N N . LEU A 1 249 ? -17.947 12.060 -1.254 1.00 97.06 249 LEU A N 1
ATOM 2104 C CA . LEU A 1 249 ? -17.911 10.609 -1.434 1.00 97.06 249 LEU A CA 1
ATOM 2105 C C . LEU A 1 249 ? -19.203 9.931 -0.982 1.00 97.06 249 LEU A C 1
ATOM 2107 O O . LEU A 1 249 ? -19.668 9.015 -1.658 1.00 97.06 249 LEU A O 1
ATOM 2111 N N . LEU A 1 250 ? -19.818 10.401 0.103 1.00 95.88 250 LEU A N 1
ATOM 2112 C CA . LEU A 1 250 ? -21.106 9.888 0.571 1.00 95.88 250 LEU A CA 1
ATOM 2113 C C . LEU A 1 250 ? -22.219 10.107 -0.456 1.00 95.88 250 LEU A C 1
ATOM 2115 O O . LEU A 1 250 ? -22.978 9.181 -0.739 1.00 95.88 250 LEU A O 1
ATOM 2119 N N . ASN A 1 251 ? -22.246 11.275 -1.101 1.00 95.06 251 ASN A N 1
ATOM 2120 C CA . ASN A 1 251 ? -23.197 11.573 -2.177 1.00 95.06 251 ASN A CA 1
ATOM 2121 C C . ASN A 1 251 ? -22.937 10.764 -3.466 1.00 95.06 251 ASN A C 1
ATOM 2123 O O . ASN A 1 251 ? -23.770 10.755 -4.368 1.00 95.06 251 ASN A O 1
ATOM 2127 N N . ASN A 1 252 ? -21.791 10.081 -3.572 1.00 95.44 252 ASN A N 1
ATOM 2128 C CA . ASN A 1 252 ? -21.400 9.278 -4.734 1.00 95.44 252 ASN A CA 1
ATOM 2129 C C . ASN A 1 252 ? -21.067 7.818 -4.368 1.00 95.44 252 ASN A C 1
ATOM 2131 O O . ASN A 1 252 ? -20.368 7.133 -5.119 1.00 95.44 252 ASN A O 1
ATOM 2135 N N . ILE A 1 253 ? -21.570 7.312 -3.236 1.00 93.75 253 ILE A N 1
ATOM 2136 C CA . ILE A 1 253 ? -21.227 5.980 -2.703 1.00 93.75 253 ILE A CA 1
ATOM 2137 C C . ILE A 1 253 ? -21.544 4.829 -3.674 1.00 93.75 253 ILE A C 1
ATOM 2139 O O . ILE A 1 253 ? -20.887 3.787 -3.673 1.00 93.75 253 ILE A O 1
ATOM 2143 N N . ASN A 1 254 ? -22.543 5.016 -4.536 1.00 92.38 254 ASN A N 1
ATOM 2144 C CA . ASN A 1 254 ? -22.953 4.064 -5.566 1.00 92.38 254 ASN A CA 1
ATOM 2145 C C . ASN A 1 254 ? -21.931 3.914 -6.708 1.00 92.38 254 ASN A C 1
ATOM 2147 O O . ASN A 1 254 ? -21.934 2.880 -7.370 1.00 92.38 254 ASN A O 1
ATOM 2151 N N . LYS A 1 255 ? -21.048 4.899 -6.920 1.00 93.88 255 LYS A N 1
ATOM 2152 C CA . LYS A 1 255 ? -19.991 4.870 -7.950 1.00 93.88 255 LYS A CA 1
ATOM 2153 C C . LYS A 1 255 ? -18.697 4.200 -7.472 1.00 93.88 255 LYS A C 1
ATOM 2155 O O . LYS A 1 255 ? -17.796 3.972 -8.277 1.00 93.88 255 LYS A O 1
ATOM 2160 N N . LEU A 1 256 ? -18.582 3.914 -6.175 1.00 93.94 256 LEU A N 1
ATOM 2161 C CA . LEU A 1 256 ? -17.370 3.365 -5.569 1.00 93.94 256 LEU A CA 1
ATOM 2162 C C . LEU A 1 256 ? -17.288 1.846 -5.768 1.00 93.94 256 LEU A C 1
ATOM 2164 O O . LEU A 1 256 ? -18.281 1.134 -5.578 1.00 93.94 256 LEU A O 1
ATOM 2168 N N . LYS A 1 257 ? -16.097 1.345 -6.119 1.00 93.12 257 LYS A N 1
ATOM 2169 C CA . LYS A 1 257 ? -15.813 -0.095 -6.198 1.00 93.12 257 LYS A CA 1
ATOM 2170 C C . LYS A 1 257 ? -15.263 -0.582 -4.855 1.00 93.12 257 LYS A C 1
ATOM 2172 O O . LYS A 1 257 ? -15.192 0.161 -3.880 1.00 93.12 257 LYS A O 1
ATOM 2177 N N . ASN A 1 258 ? -14.930 -1.869 -4.780 1.00 92.00 258 ASN A N 1
ATOM 2178 C CA . ASN A 1 258 ? -14.615 -2.530 -3.513 1.00 92.00 258 ASN A CA 1
ATOM 2179 C C . ASN A 1 258 ? -13.460 -1.870 -2.748 1.00 92.00 258 ASN A C 1
ATOM 2181 O O . ASN A 1 258 ? -13.579 -1.680 -1.542 1.00 92.00 258 ASN A O 1
ATOM 2185 N N . GLU A 1 259 ? -12.370 -1.502 -3.422 1.00 90.56 259 GLU A N 1
ATOM 2186 C CA . GLU A 1 259 ? -11.213 -0.891 -2.754 1.00 90.56 259 GLU A CA 1
ATOM 2187 C C . GLU A 1 259 ? -11.519 0.535 -2.271 1.00 90.56 259 GLU A C 1
ATOM 2189 O O . GLU A 1 259 ? -11.170 0.893 -1.146 1.00 90.56 259 GLU A O 1
ATOM 2194 N N . GLU A 1 260 ? -12.254 1.326 -3.057 1.00 94.75 260 GLU A N 1
ATOM 2195 C CA . GLU A 1 260 ? -12.712 2.657 -2.648 1.00 94.75 260 GLU A CA 1
ATOM 2196 C C . GLU A 1 260 ? -13.699 2.583 -1.472 1.00 94.75 260 GLU A C 1
ATOM 2198 O O . GLU A 1 260 ? -13.618 3.373 -0.530 1.00 94.75 260 GLU A O 1
ATOM 2203 N N . LEU A 1 261 ? -14.607 1.603 -1.486 1.00 94.75 261 LEU A N 1
ATOM 2204 C CA . LEU A 1 261 ? -15.550 1.364 -0.394 1.00 94.75 261 LEU A CA 1
ATOM 2205 C C . LEU A 1 261 ? -14.831 0.934 0.888 1.00 94.75 261 LEU A C 1
ATOM 2207 O O . LEU A 1 261 ? -15.227 1.384 1.958 1.00 94.75 261 LEU A O 1
ATOM 2211 N N . LYS A 1 262 ? -13.764 0.125 0.808 1.00 93.06 262 LYS A N 1
ATOM 2212 C CA . LYS A 1 262 ? -12.929 -0.216 1.976 1.00 93.06 262 LYS A CA 1
ATOM 2213 C C . LYS A 1 262 ? -12.289 1.027 2.583 1.00 93.06 262 LYS A C 1
ATOM 2215 O O . LYS A 1 262 ? -12.370 1.221 3.794 1.00 93.06 262 LYS A O 1
ATOM 2220 N N . GLN A 1 263 ? -11.695 1.887 1.755 1.00 95.12 263 GLN A N 1
ATOM 2221 C CA . GLN A 1 263 ? -11.109 3.147 2.216 1.00 95.12 263 GLN A CA 1
ATOM 2222 C C . GLN A 1 263 ? -12.164 4.036 2.886 1.00 95.12 263 GLN A C 1
ATOM 2224 O O . GLN A 1 263 ? -11.947 4.485 4.009 1.00 95.12 263 GLN A O 1
ATOM 2229 N N . LEU A 1 264 ? -13.331 4.217 2.257 1.00 96.31 264 LEU A N 1
ATOM 2230 C CA . LEU A 1 264 ? -14.443 4.979 2.834 1.00 96.31 264 LEU A CA 1
ATOM 2231 C C . LEU A 1 264 ? -14.947 4.365 4.151 1.00 96.31 264 LEU A C 1
ATOM 2233 O O . LEU A 1 264 ? -15.234 5.091 5.100 1.00 96.31 264 LEU A O 1
ATOM 2237 N N . HIS A 1 265 ? -15.021 3.036 4.239 1.00 95.25 265 HIS A N 1
ATOM 2238 C CA . HIS A 1 265 ? -15.442 2.327 5.447 1.00 95.25 265 HIS A CA 1
ATOM 2239 C C . HIS A 1 265 ? -14.486 2.587 6.618 1.00 95.25 265 HIS A C 1
ATOM 2241 O O . HIS A 1 265 ? -14.932 2.882 7.728 1.00 95.25 265 HIS A O 1
ATOM 2247 N N . ILE A 1 266 ? -13.174 2.555 6.360 1.00 96.31 266 ILE A N 1
ATOM 2248 C CA . ILE A 1 266 ? -12.145 2.923 7.342 1.00 96.31 266 ILE A CA 1
ATOM 2249 C C . ILE A 1 266 ? -12.350 4.366 7.819 1.00 96.31 266 ILE A C 1
ATOM 2251 O O . ILE A 1 266 ? -12.338 4.615 9.026 1.00 96.31 266 ILE A O 1
ATOM 2255 N N . SER A 1 267 ? -12.614 5.300 6.904 1.00 96.19 267 SER A N 1
ATOM 2256 C CA . SER A 1 267 ? -12.870 6.708 7.234 1.00 96.19 267 SER A CA 1
ATOM 2257 C C . SER A 1 267 ? -14.104 6.911 8.100 1.00 96.19 267 SER A C 1
ATOM 2259 O O . SER A 1 267 ? -14.055 7.634 9.094 1.00 96.19 267 SER A O 1
ATOM 2261 N N . LEU A 1 268 ? -15.199 6.219 7.788 1.00 95.94 268 LEU A N 1
ATOM 2262 C CA . LEU A 1 268 ? -16.421 6.266 8.588 1.00 95.94 268 LEU A CA 1
ATOM 2263 C C . LEU A 1 268 ? -16.179 5.787 10.022 1.00 95.94 268 LEU A C 1
ATOM 2265 O O . LEU A 1 268 ? -16.747 6.342 10.960 1.00 95.94 268 LEU A O 1
ATOM 2269 N N . TYR A 1 269 ? -15.335 4.773 10.205 1.00 95.25 269 TYR A N 1
ATOM 2270 C CA . TYR A 1 269 ? -14.989 4.265 11.530 1.00 95.25 269 TYR A CA 1
ATOM 2271 C C . TYR A 1 269 ? -13.983 5.152 12.275 1.00 95.25 269 TYR A C 1
ATOM 2273 O O . TYR A 1 269 ? -14.068 5.262 13.498 1.00 95.25 269 TYR A O 1
ATOM 2281 N N . TYR A 1 270 ? -13.092 5.847 11.565 1.00 94.94 270 TYR A N 1
ATOM 2282 C CA . TYR A 1 270 ? -12.256 6.902 12.147 1.00 94.94 270 TYR A CA 1
ATOM 2283 C C . TYR A 1 270 ? -13.105 8.051 12.735 1.00 94.94 270 TYR A C 1
ATOM 2285 O O . TYR A 1 270 ? -12.825 8.536 13.840 1.00 94.94 270 TYR A O 1
ATOM 2293 N N . LEU A 1 271 ? -14.183 8.425 12.036 1.00 93.12 271 LEU A N 1
ATOM 2294 C CA . LEU A 1 271 ? -15.119 9.498 12.400 1.00 93.12 271 LEU A CA 1
ATOM 2295 C C . LEU A 1 271 ? -16.317 9.036 13.245 1.00 93.12 271 LEU A C 1
ATOM 2297 O O . LEU A 1 271 ? -17.307 9.757 13.361 1.00 93.12 271 LEU A O 1
ATOM 2301 N N . LYS A 1 272 ? -16.262 7.850 13.864 1.00 90.12 272 LYS A N 1
ATOM 2302 C CA . LYS A 1 272 ? -17.423 7.281 14.570 1.00 90.12 272 LYS A CA 1
ATOM 2303 C C . LYS A 1 272 ? -17.996 8.187 15.670 1.00 90.12 272 LYS A C 1
ATOM 2305 O O . LYS A 1 272 ? -19.201 8.175 15.902 1.00 90.12 272 LYS A O 1
ATOM 2310 N N . ASP A 1 273 ? -17.155 8.994 16.311 1.00 87.88 273 ASP A N 1
ATOM 2311 C CA . ASP A 1 273 ? -17.568 9.874 17.411 1.00 87.88 273 ASP A CA 1
ATOM 2312 C C . ASP A 1 273 ? -18.433 11.067 16.965 1.00 87.88 273 ASP A C 1
ATOM 2314 O O . ASP A 1 273 ? -19.096 11.664 17.808 1.00 87.88 273 ASP A O 1
ATOM 2318 N N . MET A 1 274 ? -18.464 11.405 15.666 1.00 84.88 274 MET A N 1
ATOM 2319 C CA . MET A 1 274 ? -19.239 12.546 15.149 1.00 84.88 274 MET A CA 1
ATOM 2320 C C . MET A 1 274 ? -20.761 12.323 15.202 1.00 84.88 274 MET A C 1
ATOM 2322 O O . MET A 1 274 ? -21.512 13.289 15.147 1.00 84.88 274 MET A O 1
ATOM 2326 N N . LYS A 1 275 ? -21.226 11.071 15.356 1.00 80.88 275 LYS A N 1
ATOM 2327 C CA . LYS A 1 275 ? -22.653 10.690 15.479 1.00 80.88 275 LYS A CA 1
ATOM 2328 C C . LYS A 1 275 ? -23.580 11.265 14.389 1.00 80.88 275 LYS A C 1
ATOM 2330 O O . LYS A 1 275 ? -24.764 11.473 14.633 1.00 80.88 275 LYS A O 1
ATOM 2335 N N . GLU A 1 276 ? -23.066 11.480 13.180 1.00 89.06 276 GLU A N 1
ATOM 2336 C CA . GLU A 1 276 ? -23.872 11.914 12.036 1.00 89.06 276 GLU A CA 1
ATOM 2337 C C . GLU A 1 276 ? -24.694 10.754 11.449 1.00 89.06 276 GLU A C 1
ATOM 2339 O O . GLU A 1 276 ? -24.154 9.682 11.158 1.00 89.06 276 GLU A O 1
ATOM 2344 N N . GL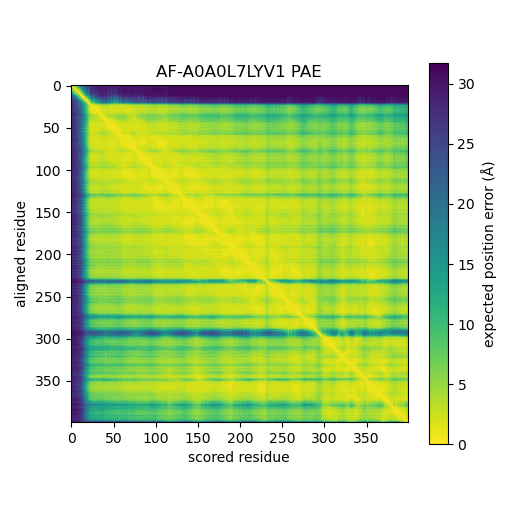U A 1 277 ? -25.993 10.974 11.218 1.00 89.88 277 GLU A N 1
ATOM 2345 C CA . GLU A 1 277 ? -26.921 9.958 10.693 1.00 89.88 277 GLU A CA 1
ATOM 2346 C C . GLU A 1 277 ? -26.470 9.406 9.334 1.00 89.88 277 GLU A C 1
ATOM 2348 O O . GLU A 1 277 ? -26.373 8.189 9.156 1.00 89.88 277 GLU A O 1
ATOM 2353 N N . LYS A 1 278 ? -26.055 10.291 8.416 1.00 90.88 278 LYS A N 1
ATOM 2354 C CA . LYS A 1 278 ? -25.521 9.909 7.098 1.00 90.88 278 LYS A CA 1
ATOM 2355 C C . LYS A 1 278 ? -24.326 8.958 7.193 1.00 90.88 278 LYS A C 1
ATOM 2357 O O . LYS A 1 278 ? -24.143 8.105 6.325 1.00 90.88 278 LYS A O 1
ATOM 2362 N N . TYR A 1 279 ? -23.501 9.078 8.236 1.00 93.81 279 TYR A N 1
ATOM 2363 C CA . TYR A 1 279 ? -22.345 8.197 8.418 1.00 93.81 279 TYR A CA 1
ATOM 2364 C C . TYR A 1 279 ? -22.782 6.800 8.863 1.00 93.81 279 TYR A C 1
ATOM 2366 O O . TYR A 1 279 ? -22.218 5.808 8.399 1.00 93.81 279 TYR A O 1
ATOM 2374 N N . GLU A 1 280 ? -23.791 6.703 9.733 1.00 92.12 280 GLU A N 1
ATOM 2375 C CA . GLU A 1 280 ? -24.366 5.416 10.141 1.00 92.12 280 GLU A CA 1
ATOM 2376 C C . GLU A 1 280 ? -25.077 4.710 8.982 1.00 92.12 280 GLU A C 1
ATOM 2378 O O . GLU A 1 280 ? -24.921 3.501 8.801 1.00 92.12 280 GLU A O 1
ATOM 2383 N N . GLU A 1 281 ? -25.824 5.446 8.161 1.00 92.88 281 GLU A N 1
ATOM 2384 C CA . GLU A 1 281 ? -26.452 4.898 6.956 1.00 92.88 281 GLU A CA 1
ATOM 2385 C C . GLU A 1 281 ? -25.411 4.352 5.979 1.00 92.88 281 GLU A C 1
ATOM 2387 O O . GLU A 1 281 ? -25.520 3.211 5.518 1.00 92.88 281 GLU A O 1
ATOM 2392 N N . ALA A 1 282 ? -24.356 5.125 5.716 1.00 93.75 282 ALA A N 1
ATOM 2393 C CA . ALA A 1 282 ? -23.275 4.712 4.835 1.00 93.75 282 ALA A CA 1
ATOM 2394 C C . ALA A 1 282 ? -22.550 3.461 5.348 1.00 93.75 282 ALA A C 1
ATOM 2396 O O . ALA A 1 282 ? -22.292 2.549 4.560 1.00 93.75 282 ALA A O 1
ATOM 2397 N N . ARG A 1 283 ? -22.288 3.361 6.662 1.00 93.69 283 ARG A N 1
ATOM 2398 C CA . ARG A 1 283 ? -21.739 2.140 7.281 1.00 93.69 283 ARG A CA 1
ATOM 2399 C C . ARG A 1 283 ? -22.613 0.927 6.974 1.00 93.69 283 ARG A C 1
ATOM 2401 O O . ARG A 1 283 ? -22.118 -0.047 6.414 1.00 93.69 283 ARG A O 1
ATOM 2408 N N . LYS A 1 284 ? -23.921 1.020 7.237 1.00 91.50 284 LYS A N 1
ATOM 2409 C CA . LYS A 1 284 ? -24.879 -0.069 6.973 1.00 91.50 284 LYS A CA 1
ATOM 2410 C C . LYS A 1 284 ? -24.909 -0.466 5.495 1.00 91.50 284 LYS A C 1
ATOM 2412 O O . LYS A 1 284 ? -24.994 -1.652 5.185 1.00 91.50 284 LYS A O 1
ATOM 2417 N N . ILE A 1 285 ? -24.854 0.504 4.579 1.00 91.62 285 ILE A N 1
ATOM 2418 C CA . ILE A 1 285 ? -24.820 0.242 3.131 1.00 91.62 285 ILE A CA 1
ATOM 2419 C C . ILE A 1 285 ? -23.561 -0.545 2.755 1.00 91.62 285 ILE A C 1
ATOM 2421 O O . ILE A 1 285 ? -23.651 -1.513 1.999 1.00 91.62 285 ILE A O 1
ATOM 2425 N N . ILE A 1 286 ? -22.397 -0.147 3.271 1.00 91.69 286 ILE A N 1
ATOM 2426 C CA . ILE A 1 286 ? -21.123 -0.799 2.952 1.00 91.69 286 ILE A CA 1
ATOM 2427 C C . ILE A 1 286 ? -21.051 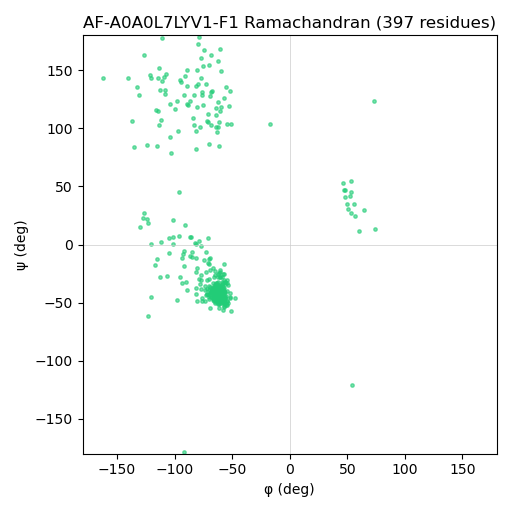-2.200 3.568 1.00 91.69 286 ILE A C 1
ATOM 2429 O O . ILE A 1 286 ? -20.688 -3.146 2.873 1.00 91.69 286 ILE A O 1
ATOM 2433 N N . GLU A 1 287 ? -21.445 -2.358 4.831 1.00 89.50 287 GLU A N 1
ATOM 2434 C CA . GLU A 1 287 ? -21.447 -3.649 5.531 1.00 89.50 287 GLU A CA 1
ATOM 2435 C C . GLU A 1 287 ? -22.349 -4.674 4.822 1.00 89.50 287 GLU A C 1
ATOM 2437 O O . GLU A 1 287 ? -21.953 -5.824 4.638 1.00 89.50 287 GLU A O 1
ATOM 2442 N N . LYS A 1 288 ? -23.506 -4.245 4.295 1.00 87.88 288 LYS A N 1
ATOM 2443 C CA . LYS A 1 288 ? -24.398 -5.102 3.490 1.00 87.88 288 LYS A CA 1
ATOM 2444 C C . LYS A 1 288 ? -23.770 -5.614 2.193 1.00 87.88 288 LYS A C 1
ATOM 2446 O O . LYS A 1 288 ? -24.189 -6.658 1.696 1.00 87.88 288 LYS A O 1
ATOM 2451 N N . LYS A 1 289 ? -22.782 -4.912 1.626 1.00 84.75 289 LYS A N 1
ATOM 2452 C CA . LYS A 1 289 ? -22.108 -5.343 0.388 1.00 84.75 289 LYS A CA 1
ATOM 2453 C C . LYS A 1 289 ? -21.173 -6.538 0.599 1.00 84.75 289 LYS A C 1
ATOM 2455 O O . LYS A 1 289 ? -20.674 -7.060 -0.393 1.00 84.75 289 LYS A O 1
ATOM 2460 N N . ASN A 1 290 ? -20.947 -6.982 1.844 1.00 71.62 290 ASN A N 1
ATOM 2461 C CA . ASN A 1 290 ? -20.093 -8.129 2.178 1.00 71.62 290 ASN A CA 1
ATOM 2462 C C . ASN A 1 290 ? -18.748 -8.083 1.439 1.00 71.62 290 ASN A C 1
ATOM 2464 O O . ASN A 1 290 ? -18.325 -9.064 0.821 1.00 71.62 290 ASN A O 1
ATOM 2468 N N . ILE A 1 291 ? -18.096 -6.916 1.454 1.00 75.81 291 ILE A N 1
ATOM 2469 C CA . ILE A 1 291 ? -16.805 -6.730 0.795 1.00 75.81 291 ILE A CA 1
ATOM 2470 C C . ILE A 1 291 ? -15.802 -7.640 1.501 1.00 75.81 291 ILE A C 1
ATOM 2472 O O . ILE A 1 291 ? -15.343 -7.342 2.599 1.00 75.81 291 ILE A O 1
ATOM 2476 N N . LYS A 1 292 ? -15.503 -8.785 0.882 1.00 60.12 292 LYS A N 1
ATOM 2477 C CA . LYS A 1 292 ? -14.585 -9.765 1.453 1.00 60.12 292 LYS A CA 1
ATOM 2478 C C . LYS A 1 292 ? -13.172 -9.195 1.445 1.00 60.12 292 LYS A C 1
ATOM 2480 O O . LYS A 1 292 ? -12.661 -8.800 0.393 1.00 60.12 292 LYS A O 1
ATOM 2485 N N . ASP A 1 293 ? -12.524 -9.221 2.599 1.00 58.06 293 ASP A N 1
ATOM 2486 C CA . ASP A 1 293 ? -11.071 -9.254 2.639 1.00 58.06 293 ASP A CA 1
ATOM 2487 C C . ASP A 1 293 ? -10.609 -10.684 2.379 1.00 58.06 293 ASP A C 1
ATOM 2489 O O . ASP A 1 293 ? -11.198 -11.654 2.859 1.00 58.06 293 ASP A O 1
ATOM 2493 N N . THR A 1 294 ? -9.561 -10.833 1.574 1.00 53.50 294 THR A N 1
ATOM 2494 C CA . THR A 1 294 ? -8.857 -12.106 1.440 1.00 53.50 294 THR A CA 1
ATOM 2495 C C . THR A 1 294 ? -8.112 -12.368 2.742 1.00 53.50 294 THR A C 1
ATOM 2497 O O . THR A 1 294 ? -6.949 -11.991 2.892 1.00 53.50 294 THR A O 1
ATOM 2500 N N . VAL A 1 295 ? -8.798 -12.982 3.705 1.00 55.00 295 VAL A N 1
ATOM 2501 C CA . VAL A 1 295 ? -8.178 -13.442 4.945 1.00 55.00 295 VAL A CA 1
ATOM 2502 C C . VAL A 1 295 ? -7.303 -14.635 4.591 1.00 55.00 295 VAL A C 1
ATOM 2504 O O . VAL A 1 295 ? -7.786 -15.674 4.146 1.00 55.00 295 VAL A O 1
ATOM 2507 N N . THR A 1 296 ? -5.992 -14.460 4.718 1.00 57.84 296 THR A N 1
ATOM 2508 C CA . THR A 1 296 ? -5.042 -15.558 4.547 1.00 57.84 296 THR A CA 1
ATOM 2509 C C . THR A 1 296 ? -4.581 -15.954 5.939 1.00 57.84 296 THR A C 1
ATOM 2511 O O . THR A 1 296 ? -3.657 -15.342 6.472 1.00 57.84 296 THR A O 1
ATOM 2514 N N . THR A 1 297 ? -5.245 -16.937 6.555 1.00 63.75 297 THR A N 1
ATOM 2515 C CA . THR A 1 297 ? -4.846 -17.425 7.879 1.00 63.75 297 THR A CA 1
ATOM 2516 C C . THR A 1 297 ? -3.421 -17.966 7.800 1.00 63.75 297 THR A C 1
ATOM 2518 O O . THR A 1 297 ? -3.128 -18.944 7.107 1.00 63.75 297 THR A O 1
ATOM 2521 N N . SER A 1 298 ? -2.504 -17.320 8.504 1.00 76.25 298 SER A N 1
ATOM 2522 C CA . SER A 1 298 ? -1.101 -17.708 8.529 1.00 76.25 298 SER A CA 1
ATOM 2523 C C . SER A 1 298 ? -0.882 -18.958 9.390 1.00 76.25 298 SER A C 1
ATOM 2525 O O . SER A 1 298 ? -1.597 -19.224 10.361 1.00 76.25 298 SER A O 1
ATOM 2527 N N . LYS A 1 299 ? 0.178 -19.718 9.088 1.00 83.62 299 LYS A N 1
ATOM 2528 C CA . LYS A 1 299 ? 0.589 -20.875 9.907 1.00 83.62 299 LYS A CA 1
ATOM 2529 C C . LYS A 1 299 ? 0.830 -20.492 11.375 1.00 83.62 299 LYS A C 1
ATOM 2531 O O . LYS A 1 299 ? 0.578 -21.301 12.264 1.00 83.62 299 LYS A O 1
ATOM 2536 N N . ILE A 1 300 ? 1.297 -19.267 11.639 1.00 85.19 300 ILE A N 1
ATOM 2537 C CA . ILE A 1 300 ? 1.527 -18.775 13.003 1.00 85.19 300 ILE A CA 1
ATOM 2538 C C . ILE A 1 300 ? 0.211 -18.557 13.759 1.00 85.19 300 ILE A C 1
ATOM 2540 O O . ILE A 1 300 ? 0.101 -19.013 14.894 1.00 85.19 300 ILE A O 1
ATOM 2544 N N . GLN A 1 301 ? -0.813 -17.973 13.129 1.00 88.31 301 GLN A N 1
ATOM 2545 C CA . GLN A 1 301 ? -2.140 -17.837 13.744 1.00 88.31 301 GLN A CA 1
ATOM 2546 C C . GLN A 1 301 ? -2.721 -19.213 14.101 1.00 88.31 301 GLN A C 1
ATOM 2548 O O . GLN A 1 301 ? -3.255 -19.405 15.191 1.00 88.31 301 GLN A O 1
ATOM 2553 N N . GLN A 1 302 ? -2.541 -20.222 13.246 1.00 89.25 302 GLN A N 1
ATOM 2554 C CA . GLN A 1 302 ? -2.976 -21.589 13.559 1.00 89.25 302 GLN A CA 1
ATOM 2555 C C . GLN A 1 302 ? -2.249 -22.181 14.781 1.00 89.25 302 GLN A C 1
ATOM 2557 O O . GLN A 1 302 ? -2.886 -22.819 15.622 1.00 89.25 302 GLN A O 1
ATOM 2562 N N . GLN A 1 303 ? -0.938 -21.949 14.914 1.00 90.25 303 GLN A N 1
ATOM 2563 C CA . GLN A 1 303 ? -0.159 -22.393 16.078 1.00 90.25 303 GLN A CA 1
ATOM 2564 C C . GLN A 1 303 ? -0.592 -21.685 17.366 1.00 90.25 303 GLN A C 1
ATOM 2566 O O . GLN A 1 303 ? -0.817 -22.348 18.378 1.00 90.25 303 GLN A O 1
ATOM 2571 N N . ILE A 1 304 ? -0.749 -20.359 17.323 1.00 91.62 304 ILE A N 1
ATOM 2572 C CA . ILE A 1 304 ? -1.201 -19.551 18.464 1.00 91.62 304 ILE A CA 1
ATOM 2573 C C . ILE A 1 304 ? -2.592 -20.002 18.911 1.00 91.62 304 ILE A C 1
ATOM 2575 O O . ILE A 1 304 ? -2.814 -20.233 20.095 1.00 91.62 304 ILE A O 1
ATOM 2579 N N . ALA A 1 305 ? -3.504 -20.232 17.966 1.00 91.75 305 ALA A N 1
ATOM 2580 C CA . ALA A 1 305 ? -4.840 -20.728 18.265 1.00 91.75 305 ALA A CA 1
ATOM 2581 C C . ALA A 1 305 ? -4.835 -22.070 19.012 1.00 91.75 305 ALA A C 1
ATOM 2583 O O . ALA A 1 305 ? -5.673 -22.295 19.885 1.00 91.75 305 ALA A O 1
ATOM 2584 N N . LYS A 1 306 ? -3.915 -22.978 18.655 1.00 91.69 306 LYS A N 1
ATOM 2585 C CA . LYS A 1 306 ? -3.761 -24.259 19.351 1.00 91.69 306 LYS A CA 1
ATOM 2586 C C . LYS A 1 306 ? -3.280 -24.039 20.785 1.00 91.69 306 LYS A C 1
ATOM 2588 O O . LYS A 1 306 ? -3.857 -24.622 21.696 1.00 91.69 306 LYS A O 1
ATOM 2593 N N . LEU A 1 307 ? -2.291 -23.168 20.985 1.00 92.69 307 LEU A N 1
ATOM 2594 C CA . LEU A 1 307 ? -1.784 -22.848 22.321 1.00 92.69 307 LEU A CA 1
ATOM 2595 C C . LEU A 1 307 ? -2.834 -22.152 23.192 1.00 92.69 307 LEU A C 1
ATOM 2597 O O . LEU A 1 307 ? -2.982 -22.529 24.347 1.00 92.69 307 LEU A O 1
ATOM 2601 N N . PHE A 1 308 ? -3.633 -21.232 22.642 1.00 93.69 308 PHE A N 1
ATOM 2602 C CA . PHE A 1 308 ? -4.767 -20.645 23.364 1.00 93.69 308 PHE A CA 1
ATOM 2603 C C . PHE A 1 308 ? -5.763 -21.698 23.851 1.00 93.69 308 PHE A C 1
ATOM 2605 O O . PHE A 1 308 ? -6.210 -21.632 24.992 1.00 93.69 308 PHE A O 1
ATOM 2612 N N . LYS A 1 309 ? -6.053 -22.716 23.033 1.00 91.50 309 LYS A N 1
ATOM 2613 C CA . LYS A 1 309 ? -6.896 -23.839 23.458 1.00 91.50 309 LYS A CA 1
ATOM 2614 C C . LYS A 1 309 ? -6.247 -24.656 24.581 1.00 91.50 309 LYS A C 1
ATOM 2616 O O . LYS A 1 309 ? -6.944 -25.037 25.514 1.00 91.50 309 LYS A O 1
ATOM 2621 N N . GLU A 1 310 ? -4.945 -24.925 24.492 1.00 91.25 310 GLU A N 1
ATOM 2622 C CA . GLU A 1 310 ? -4.204 -25.691 25.508 1.00 91.25 310 GLU A CA 1
ATOM 2623 C C . GLU A 1 310 ? -4.169 -24.976 26.869 1.00 91.25 310 GLU A C 1
ATOM 2625 O O . GLU A 1 310 ? -4.343 -25.629 27.892 1.00 91.25 310 GLU A O 1
ATOM 2630 N N . ILE A 1 311 ? -4.029 -23.647 26.888 1.00 89.44 311 ILE A N 1
ATOM 2631 C CA . ILE A 1 311 ? -4.035 -22.837 28.122 1.00 89.44 311 ILE A CA 1
ATOM 2632 C C . ILE A 1 311 ? -5.449 -22.441 28.591 1.00 89.44 311 ILE A C 1
ATOM 2634 O O . ILE A 1 311 ? -5.597 -21.644 29.513 1.00 89.44 311 ILE A O 1
ATOM 2638 N N . GLY A 1 312 ? -6.504 -22.951 27.945 1.00 89.62 312 GLY A N 1
ATOM 2639 C CA . GLY A 1 312 ? -7.896 -22.683 28.326 1.00 89.62 312 GLY A CA 1
ATOM 2640 C C . GLY A 1 312 ? -8.423 -21.286 27.967 1.00 89.62 312 GLY A C 1
ATOM 2641 O O . GLY A 1 312 ? -9.494 -20.897 28.438 1.00 89.62 312 GLY A O 1
ATOM 2642 N N . LEU A 1 313 ? -7.725 -20.522 27.120 1.00 91.12 313 LEU A N 1
ATOM 2643 C CA . LEU A 1 313 ? -8.180 -19.211 26.655 1.00 91.12 313 LEU A CA 1
ATOM 2644 C C . LEU A 1 313 ? -9.142 -19.358 25.464 1.00 91.12 313 LEU A C 1
ATOM 2646 O O . LEU A 1 313 ? -8.739 -19.670 24.343 1.00 91.12 313 LEU A O 1
ATOM 2650 N N . ASN A 1 314 ? -10.427 -19.084 25.694 1.00 90.75 314 ASN A N 1
ATOM 2651 C CA . ASN A 1 314 ? -11.446 -19.136 24.647 1.00 90.75 314 ASN A CA 1
ATOM 2652 C C . ASN A 1 314 ? -11.488 -17.835 23.825 1.00 90.75 314 ASN A C 1
ATOM 2654 O O . ASN A 1 314 ? -12.042 -16.835 24.282 1.00 90.75 314 ASN A O 1
ATOM 2658 N N . VAL A 1 315 ? -10.923 -17.862 22.615 1.00 92.75 315 VAL A N 1
ATOM 2659 C CA . VAL A 1 315 ? -10.898 -16.731 21.673 1.00 92.75 315 VAL A CA 1
ATOM 2660 C C . VAL A 1 315 ? -11.715 -17.023 20.413 1.00 92.75 315 VAL A C 1
ATOM 2662 O O . VAL A 1 315 ? -11.688 -18.134 19.882 1.00 92.75 315 VAL A O 1
ATOM 2665 N N . GLU A 1 316 ? -12.395 -16.007 19.888 1.00 93.62 316 GLU A N 1
ATOM 2666 C CA . GLU A 1 316 ? -13.008 -16.044 18.557 1.00 93.62 316 GLU A CA 1
ATOM 2667 C C . GLU A 1 316 ? -11.938 -15.710 17.510 1.00 93.62 316 GLU A C 1
ATOM 2669 O O . GLU A 1 316 ? -11.234 -14.713 17.656 1.00 93.62 316 GLU A O 1
ATOM 2674 N N . LYS A 1 317 ? -11.786 -16.538 16.472 1.00 92.12 317 LYS A N 1
ATOM 2675 C CA . LYS A 1 317 ? -10.832 -16.285 15.379 1.00 92.12 317 LYS A CA 1
ATOM 2676 C C . LYS A 1 317 ? -11.491 -15.467 14.280 1.00 92.12 317 LYS A C 1
ATOM 2678 O O . LYS A 1 317 ? -12.684 -15.643 14.048 1.00 92.12 317 LYS A O 1
ATOM 2683 N N . GLU A 1 318 ? -10.699 -14.663 13.575 1.00 87.12 318 GLU A N 1
ATOM 2684 C CA . GLU A 1 318 ? -11.141 -13.938 12.370 1.00 87.12 318 GLU A CA 1
ATOM 2685 C C . GLU A 1 318 ? -12.424 -13.125 12.618 1.00 87.12 318 GLU A C 1
ATOM 2687 O O . GLU A 1 318 ? -13.363 -13.105 11.821 1.00 87.12 318 GLU A O 1
ATOM 2692 N N . PHE A 1 319 ? -12.480 -12.466 13.776 1.00 90.56 319 PHE A N 1
ATOM 2693 C CA . PHE A 1 319 ? -13.659 -11.737 14.218 1.00 90.56 319 PHE A CA 1
ATOM 2694 C C . PHE A 1 319 ? -13.794 -10.422 13.446 1.00 90.56 319 PHE A C 1
ATOM 2696 O O . PHE A 1 319 ? -12.915 -9.561 13.507 1.00 90.56 319 PHE A O 1
ATOM 2703 N N . LEU A 1 320 ? -14.909 -10.249 12.736 1.00 90.00 320 LEU A N 1
ATOM 2704 C CA . LEU A 1 320 ? -15.180 -9.037 11.968 1.00 90.00 320 LEU A CA 1
ATOM 2705 C C . LEU A 1 320 ? -15.614 -7.884 12.886 1.00 90.00 320 LEU A C 1
ATOM 2707 O O . LEU A 1 320 ? -16.569 -8.003 13.656 1.00 90.00 320 LEU A O 1
ATOM 2711 N N . ILE A 1 321 ? -14.956 -6.736 12.744 1.00 89.56 321 ILE A N 1
ATOM 2712 C CA . ILE A 1 321 ? -15.356 -5.471 13.353 1.00 89.56 321 ILE A CA 1
ATOM 2713 C C . ILE A 1 321 ? -15.211 -4.313 12.364 1.00 89.56 321 ILE A C 1
ATOM 2715 O O . ILE A 1 321 ? -14.114 -3.830 12.078 1.00 89.56 321 ILE A O 1
ATOM 2719 N N . GLY A 1 322 ? -16.350 -3.829 11.868 1.00 88.06 322 GLY A N 1
ATOM 2720 C CA . GLY A 1 322 ? -16.384 -2.763 10.872 1.00 88.06 322 GLY A CA 1
ATOM 2721 C C . GLY A 1 322 ? -15.530 -3.112 9.649 1.00 88.06 322 GLY A C 1
ATOM 2722 O O . GLY A 1 322 ? -15.788 -4.137 9.020 1.00 88.06 322 GLY A O 1
ATOM 2723 N N . PRO A 1 323 ? -14.511 -2.301 9.306 1.00 90.12 323 PRO A N 1
ATOM 2724 C CA . PRO A 1 323 ? -13.651 -2.543 8.151 1.00 90.12 323 PRO A CA 1
ATOM 2725 C C . PRO A 1 323 ? -12.526 -3.558 8.407 1.00 90.12 323 PRO A C 1
ATOM 2727 O O . PRO A 1 323 ? -11.712 -3.766 7.514 1.00 90.12 323 PRO A O 1
ATOM 2730 N N . TYR A 1 324 ? -12.414 -4.135 9.609 1.00 92.00 324 TYR A N 1
ATOM 2731 C CA . TYR A 1 324 ? -11.285 -4.989 9.978 1.00 92.00 324 TYR A CA 1
ATOM 2732 C C . TYR A 1 324 ? -11.714 -6.397 10.368 1.00 92.00 324 TYR A C 1
ATOM 2734 O O . TYR A 1 324 ? -12.701 -6.592 11.072 1.00 92.00 324 TYR A O 1
ATOM 2742 N N . VAL A 1 325 ? -10.890 -7.370 9.986 1.00 90.75 325 VAL A N 1
ATOM 2743 C CA . VAL A 1 325 ? -10.902 -8.723 10.546 1.00 90.75 325 VAL A CA 1
ATOM 2744 C C . VAL A 1 325 ? -9.803 -8.801 11.606 1.00 90.75 325 VAL A C 1
ATOM 2746 O O . VAL A 1 325 ? -8.646 -8.469 11.329 1.00 90.75 325 VAL A O 1
ATOM 2749 N N . LEU A 1 326 ? -10.178 -9.169 12.831 1.00 92.62 326 LEU A N 1
ATOM 2750 C CA . LEU A 1 326 ? -9.258 -9.367 13.950 1.00 92.62 326 LEU A CA 1
ATOM 2751 C C . LEU A 1 326 ? -8.778 -10.811 13.967 1.00 92.62 326 LEU A C 1
ATOM 2753 O O . LEU A 1 326 ? -9.591 -11.726 13.848 1.00 92.62 326 LEU A O 1
ATOM 2757 N N . ASP A 1 327 ? -7.486 -11.020 14.194 1.00 92.88 327 ASP A N 1
ATOM 2758 C CA . ASP A 1 327 ? -6.915 -12.367 14.252 1.00 92.88 327 ASP A CA 1
ATOM 2759 C C . ASP A 1 327 ? -7.562 -13.203 15.361 1.00 92.88 327 ASP A C 1
ATOM 2761 O O . ASP A 1 327 ? -8.032 -14.318 15.118 1.00 92.88 327 ASP A O 1
ATOM 2765 N N . PHE A 1 328 ? -7.642 -12.623 16.563 1.00 94.94 328 PHE A N 1
ATOM 2766 C CA . PHE A 1 328 ? -8.344 -13.190 17.707 1.00 94.94 328 PHE A CA 1
ATOM 2767 C C . PHE A 1 328 ? -9.090 -12.115 18.496 1.00 94.94 328 PHE A C 1
ATOM 2769 O O . PHE A 1 328 ? -8.585 -11.009 18.706 1.00 94.94 328 PHE A O 1
ATOM 2776 N N . ALA A 1 329 ? -10.266 -12.465 19.010 1.00 96.12 329 ALA A N 1
ATOM 2777 C CA . ALA A 1 329 ? -11.098 -11.585 19.815 1.00 96.12 329 ALA A CA 1
ATOM 2778 C C . ALA A 1 329 ? -11.610 -12.269 21.088 1.00 96.12 329 ALA A C 1
ATOM 2780 O O . ALA A 1 329 ? -12.141 -13.379 21.072 1.00 96.12 329 ALA A O 1
ATOM 2781 N N . LEU A 1 330 ? -11.527 -11.538 22.198 1.00 95.06 330 LEU A N 1
ATOM 2782 C CA . LEU A 1 330 ? -12.243 -11.800 23.443 1.00 95.06 330 LEU A CA 1
ATOM 2783 C C . LEU A 1 330 ? -13.406 -10.811 23.525 1.00 95.06 330 LEU A C 1
ATOM 2785 O O . LEU A 1 330 ? -13.336 -9.787 24.211 1.00 95.06 330 LEU A O 1
ATOM 2789 N N . LYS A 1 331 ? -14.483 -11.108 22.793 1.00 92.38 331 LYS A N 1
ATOM 2790 C CA . LYS A 1 331 ? -15.597 -10.183 22.530 1.00 92.38 331 LYS A CA 1
ATOM 2791 C C . LYS A 1 331 ? -16.184 -9.546 23.790 1.00 92.38 331 LYS A C 1
ATOM 2793 O O . LYS A 1 331 ? -16.379 -8.334 23.828 1.00 92.38 331 LYS A O 1
ATOM 2798 N N . LYS A 1 332 ? -16.410 -10.341 24.843 1.00 92.00 332 LYS A N 1
ATOM 2799 C CA . LYS A 1 332 ? -16.976 -9.856 26.118 1.00 92.00 332 LYS A CA 1
ATOM 2800 C C . LYS A 1 332 ? -16.089 -8.812 26.803 1.00 92.00 332 LYS A C 1
ATOM 2802 O O . LYS A 1 332 ? -16.610 -7.888 27.412 1.00 92.00 332 LYS A O 1
ATOM 2807 N N . LYS A 1 333 ? -14.764 -8.946 26.680 1.00 93.44 333 LYS A N 1
ATOM 2808 C CA . LYS A 1 333 ? -13.780 -8.026 27.268 1.00 93.44 333 LYS A CA 1
ATOM 2809 C C . LYS A 1 333 ? -13.369 -6.892 26.319 1.00 93.44 333 LYS A C 1
ATOM 2811 O O . LYS A 1 333 ? -12.612 -6.022 26.732 1.00 93.44 333 LYS A O 1
ATOM 2816 N N . LYS A 1 334 ? -13.834 -6.905 25.060 1.00 95.62 334 LYS A N 1
ATOM 2817 C CA . LYS A 1 334 ? -13.347 -6.036 23.972 1.00 95.62 334 LYS A CA 1
ATOM 2818 C C . LYS A 1 334 ? -11.816 -6.019 23.887 1.00 95.62 334 LYS A C 1
ATOM 2820 O O . LYS A 1 334 ? -11.195 -4.966 23.799 1.00 95.62 334 LYS A O 1
ATOM 2825 N N . ILE A 1 335 ? -11.198 -7.194 23.937 1.00 96.50 335 ILE A N 1
ATOM 2826 C CA . ILE A 1 335 ? -9.755 -7.341 23.722 1.00 96.50 335 ILE A CA 1
ATOM 2827 C C . ILE A 1 335 ? -9.559 -8.012 22.369 1.00 96.50 335 ILE A C 1
ATOM 2829 O O . ILE A 1 335 ? -10.183 -9.041 22.102 1.00 96.50 335 ILE A O 1
ATOM 2833 N N . CYS A 1 336 ? -8.708 -7.439 21.524 1.00 96.31 336 CYS A N 1
ATOM 2834 C CA . CYS A 1 336 ? -8.243 -8.083 20.301 1.00 96.31 336 CYS A CA 1
ATOM 2835 C C . CYS A 1 336 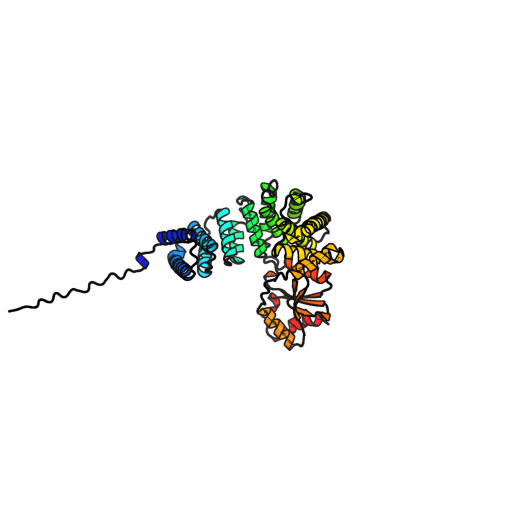? -6.763 -8.434 20.438 1.00 96.31 336 CYS A C 1
ATOM 2837 O O . CYS A 1 336 ? -5.990 -7.663 21.009 1.00 96.31 336 CYS A O 1
ATOM 2839 N N . ILE A 1 337 ? -6.383 -9.599 19.925 1.00 95.50 337 ILE A N 1
ATOM 2840 C CA . ILE A 1 337 ? -4.998 -10.065 19.910 1.00 95.50 337 ILE A CA 1
ATOM 2841 C C . ILE A 1 337 ? -4.586 -10.183 18.448 1.00 95.50 337 ILE A C 1
ATOM 2843 O O . ILE A 1 337 ? -5.165 -10.976 17.711 1.00 95.50 337 ILE A O 1
ATOM 2847 N N . GLU A 1 338 ? -3.616 -9.375 18.039 1.00 94.94 338 GLU A N 1
ATOM 2848 C CA . GLU A 1 338 ? -3.157 -9.230 16.655 1.00 94.94 338 GLU A CA 1
ATOM 2849 C C . GLU A 1 338 ? -1.779 -9.871 16.482 1.00 94.94 338 GLU A C 1
ATOM 2851 O O . GLU A 1 338 ? -0.876 -9.648 17.294 1.00 94.94 338 GLU A O 1
ATOM 2856 N N . VAL A 1 339 ? -1.600 -10.677 15.435 1.00 92.75 339 VAL A N 1
ATOM 2857 C CA . VAL A 1 339 ? -0.328 -11.342 15.138 1.00 92.75 339 VAL A CA 1
ATOM 2858 C C . VAL A 1 339 ? 0.435 -10.518 14.109 1.00 92.75 339 VAL A C 1
ATOM 2860 O O . VAL A 1 339 ? 0.237 -10.628 12.899 1.00 92.75 339 VAL A O 1
ATOM 2863 N N . ASN A 1 340 ? 1.363 -9.705 14.596 1.00 92.00 340 ASN A N 1
ATOM 2864 C CA . ASN A 1 340 ? 2.147 -8.808 13.764 1.00 92.00 340 ASN A CA 1
ATOM 2865 C C . ASN A 1 340 ? 3.272 -9.566 13.041 1.00 92.00 340 ASN A C 1
ATOM 2867 O O . ASN A 1 340 ? 4.329 -9.872 13.599 1.00 92.00 340 ASN A O 1
ATOM 2871 N N . GLY A 1 341 ? 3.048 -9.857 11.759 1.00 88.38 341 GLY A N 1
ATOM 2872 C CA . GLY A 1 341 ? 4.088 -10.295 10.825 1.00 88.38 341 GLY A CA 1
ATOM 2873 C C . GLY A 1 341 ? 4.960 -9.146 10.298 1.00 88.38 341 GLY A C 1
ATOM 2874 O O . GLY A 1 341 ? 4.717 -7.971 10.566 1.00 88.38 341 GLY A O 1
ATOM 2875 N N . PHE A 1 342 ? 5.949 -9.473 9.461 1.00 86.38 342 PHE A N 1
ATOM 2876 C CA . PHE A 1 342 ? 6.855 -8.488 8.842 1.00 86.38 342 PHE A CA 1
ATOM 2877 C C . PHE A 1 342 ? 6.130 -7.360 8.087 1.00 86.38 342 PHE A C 1
ATOM 2879 O O . PHE A 1 342 ? 6.611 -6.234 8.039 1.00 86.38 342 PHE A O 1
ATOM 2886 N N . THR A 1 343 ? 4.953 -7.635 7.521 1.00 88.62 343 THR A N 1
ATOM 2887 C CA . THR A 1 343 ? 4.150 -6.663 6.762 1.00 88.62 343 THR A CA 1
ATOM 2888 C C . THR A 1 343 ? 3.531 -5.563 7.622 1.00 88.62 343 THR A C 1
ATOM 2890 O O . THR A 1 343 ? 3.041 -4.585 7.061 1.00 88.62 343 THR A O 1
ATOM 2893 N N . HIS A 1 344 ? 3.543 -5.694 8.952 1.00 91.62 344 HIS A N 1
ATOM 2894 C CA . HIS A 1 344 ? 3.082 -4.664 9.893 1.00 91.62 344 HIS A CA 1
ATOM 2895 C C . HIS A 1 344 ? 4.166 -3.638 10.220 1.00 91.62 344 HIS A C 1
ATOM 2897 O O . HIS A 1 344 ? 3.873 -2.587 10.790 1.00 91.62 344 HIS A O 1
ATOM 2903 N N . TYR A 1 345 ? 5.401 -3.924 9.813 1.00 93.69 345 TYR A N 1
ATOM 2904 C CA . TYR A 1 345 ? 6.574 -3.132 10.115 1.00 93.69 345 TYR A CA 1
ATOM 2905 C C . TYR A 1 345 ? 7.159 -2.492 8.867 1.00 93.69 345 TYR A C 1
ATOM 2907 O O . TYR A 1 345 ? 7.043 -2.994 7.746 1.00 93.69 345 TYR A O 1
ATOM 2915 N N . TYR A 1 346 ? 7.810 -1.362 9.086 1.00 95.12 346 TYR A N 1
ATOM 2916 C CA . TYR A 1 346 ? 8.743 -0.790 8.138 1.00 95.12 346 TYR A CA 1
ATOM 2917 C C . TYR A 1 346 ? 10.086 -1.523 8.170 1.00 95.12 346 TYR A C 1
ATOM 2919 O O . TYR A 1 346 ? 10.581 -1.872 9.242 1.00 95.12 346 TYR A O 1
ATOM 2927 N N . ASN A 1 347 ? 10.720 -1.685 7.007 1.00 90.88 347 ASN A N 1
ATOM 2928 C CA . ASN A 1 347 ? 11.960 -2.462 6.908 1.00 90.88 347 ASN A CA 1
ATOM 2929 C C . ASN A 1 347 ? 13.189 -1.785 7.532 1.00 90.88 347 ASN A C 1
ATOM 2931 O O . ASN A 1 347 ? 14.076 -2.491 7.996 1.00 90.88 347 ASN A O 1
ATOM 2935 N N . PHE A 1 348 ? 13.271 -0.448 7.544 1.00 88.44 348 PHE A N 1
ATOM 2936 C CA . PHE A 1 348 ? 14.513 0.239 7.937 1.00 88.44 348 PHE A CA 1
ATOM 2937 C C . PHE A 1 348 ? 14.566 0.668 9.398 1.00 88.44 348 PHE A C 1
ATOM 2939 O O . PHE A 1 348 ? 15.651 0.782 9.955 1.00 88.44 348 PHE A O 1
ATOM 2946 N N . ASN A 1 349 ? 13.420 0.931 10.026 1.00 82.56 349 ASN A N 1
ATOM 2947 C CA . ASN A 1 349 ? 13.383 1.420 11.407 1.00 82.56 349 ASN A CA 1
ATOM 2948 C C . ASN A 1 349 ? 12.618 0.503 12.368 1.00 82.56 349 ASN A C 1
ATOM 2950 O O . ASN A 1 349 ? 12.488 0.853 13.537 1.00 82.56 349 ASN A O 1
ATOM 2954 N N . GLY A 1 350 ? 12.082 -0.626 11.886 1.00 84.19 350 GLY A N 1
ATOM 2955 C CA . GLY A 1 350 ? 11.346 -1.590 12.706 1.00 84.19 350 GLY A CA 1
ATOM 2956 C C . GLY A 1 350 ? 10.095 -1.025 13.383 1.00 84.19 350 GLY A C 1
ATOM 2957 O O . GLY A 1 350 ? 9.541 -1.669 14.266 1.00 84.19 350 GLY A O 1
ATOM 2958 N N . LYS A 1 351 ? 9.641 0.178 13.004 1.00 91.81 351 LYS A N 1
ATOM 2959 C CA . LYS A 1 351 ? 8.430 0.785 13.559 1.00 91.81 351 LYS A CA 1
ATOM 2960 C C . LYS A 1 351 ? 7.199 0.206 12.876 1.00 91.81 351 LYS A C 1
ATOM 2962 O O . LYS A 1 351 ? 7.239 -0.142 11.693 1.00 91.81 351 LYS A O 1
ATOM 2967 N N . ILE A 1 352 ? 6.101 0.156 13.623 1.00 93.81 352 ILE A N 1
ATOM 2968 C CA . ILE A 1 352 ? 4.780 -0.172 13.089 1.00 93.81 352 ILE A CA 1
ATOM 2969 C C . ILE A 1 352 ? 4.449 0.796 11.943 1.00 93.81 352 ILE A C 1
ATOM 2971 O O . ILE A 1 352 ? 4.691 2.003 12.040 1.00 93.81 352 ILE A O 1
ATOM 2975 N N . ASN A 1 353 ? 3.927 0.262 10.841 1.00 96.00 353 ASN A N 1
ATOM 2976 C CA . ASN A 1 353 ? 3.594 1.062 9.670 1.00 96.00 353 ASN A CA 1
ATOM 2977 C C . ASN A 1 353 ? 2.293 1.860 9.840 1.00 96.00 353 ASN A C 1
ATOM 2979 O O . ASN A 1 353 ? 1.433 1.526 10.654 1.00 96.00 353 ASN A O 1
ATOM 2983 N N . ALA A 1 354 ? 2.118 2.901 9.020 1.00 96.56 354 ALA A N 1
ATOM 2984 C CA . ALA A 1 354 ? 1.009 3.847 9.157 1.00 96.56 354 ALA A CA 1
ATOM 2985 C C . ALA A 1 354 ? -0.378 3.184 9.091 1.00 96.56 354 ALA A C 1
ATOM 2987 O O . ALA A 1 354 ? -1.305 3.625 9.772 1.00 96.56 354 ALA A O 1
ATOM 2988 N N . LYS A 1 355 ? -0.518 2.112 8.298 1.00 96.06 355 LYS A N 1
ATOM 2989 C CA . LYS A 1 355 ? -1.770 1.353 8.152 1.00 96.06 355 LYS A CA 1
ATOM 2990 C C . LYS A 1 355 ? -2.113 0.582 9.424 1.00 96.06 355 LYS A C 1
ATOM 2992 O O . LYS A 1 355 ? -3.259 0.609 9.864 1.00 96.06 355 LYS A O 1
ATOM 2997 N N . THR A 1 356 ? -1.122 -0.067 10.030 1.00 96.00 356 THR A N 1
ATOM 2998 C CA . THR A 1 356 ? -1.294 -0.785 11.298 1.00 96.00 356 THR A CA 1
ATOM 2999 C C . THR A 1 356 ? -1.571 0.200 12.434 1.00 96.00 356 THR A C 1
ATOM 3001 O O . THR A 1 356 ? -2.495 -0.024 13.214 1.00 96.00 356 THR A O 1
ATOM 3004 N N . THR A 1 357 ? -0.885 1.350 12.468 1.00 97.06 357 THR A N 1
ATOM 3005 C CA . THR A 1 357 ? -1.196 2.433 13.416 1.00 97.06 357 THR A CA 1
ATOM 3006 C C . THR A 1 357 ? -2.642 2.917 13.265 1.00 97.06 357 THR A C 1
ATOM 3008 O O . THR A 1 357 ? -3.345 3.047 14.264 1.00 97.06 357 THR A O 1
ATOM 3011 N N . LEU A 1 358 ? -3.129 3.127 12.033 1.00 97.44 358 LEU A N 1
ATOM 3012 C CA . LEU A 1 358 ? -4.521 3.515 11.762 1.00 97.44 358 LEU A CA 1
ATOM 3013 C C . LEU A 1 358 ? -5.525 2.448 12.225 1.00 97.44 358 LEU A C 1
ATOM 3015 O O . LEU A 1 358 ? -6.535 2.793 12.843 1.00 97.44 358 LEU A O 1
ATOM 3019 N N . LYS A 1 359 ? -5.240 1.161 11.984 1.00 96.75 359 LYS A N 1
ATOM 3020 C CA . LYS A 1 359 ? -6.053 0.049 12.502 1.00 96.75 359 LYS A CA 1
ATOM 3021 C C . LYS A 1 359 ? -6.150 0.119 14.025 1.00 96.75 359 LYS A C 1
ATOM 3023 O O . LYS A 1 359 ? -7.255 0.165 14.562 1.00 96.75 359 LYS A O 1
ATOM 3028 N N . TYR A 1 360 ? -5.017 0.200 14.719 1.00 97.12 360 TYR A N 1
ATOM 3029 C CA . TYR A 1 360 ? -4.981 0.227 16.185 1.00 97.12 360 TYR A CA 1
ATOM 3030 C C . TYR A 1 360 ? -5.646 1.471 16.761 1.00 97.12 360 TYR A C 1
ATOM 3032 O O . TYR A 1 360 ? -6.390 1.370 17.733 1.00 97.12 360 TYR A O 1
ATOM 3040 N N . TYR A 1 361 ? -5.462 2.626 16.125 1.00 96.25 361 TYR A N 1
ATOM 3041 C CA . TYR A 1 361 ? -6.152 3.856 16.496 1.00 96.25 361 TYR A CA 1
ATOM 3042 C C . TYR A 1 361 ? -7.677 3.691 16.456 1.00 96.25 361 TYR A C 1
ATOM 3044 O O . TYR A 1 361 ? -8.364 4.015 17.426 1.00 96.25 361 TYR A O 1
ATOM 3052 N N . ILE A 1 362 ? -8.212 3.144 15.360 1.00 96.44 362 ILE A N 1
ATOM 3053 C CA . ILE A 1 362 ? -9.655 2.927 15.206 1.00 96.44 362 ILE A CA 1
ATOM 3054 C C . ILE A 1 362 ? -10.165 1.904 16.226 1.00 96.44 362 ILE A C 1
ATOM 3056 O O . ILE A 1 362 ? -11.181 2.152 16.871 1.00 96.44 362 ILE A O 1
ATOM 3060 N N . LEU A 1 363 ? -9.462 0.786 16.430 1.00 96.62 363 LEU A N 1
ATOM 3061 C CA . LEU A 1 363 ? -9.853 -0.222 17.424 1.00 96.62 363 LEU A CA 1
ATOM 3062 C C . LEU A 1 363 ? -9.899 0.366 18.841 1.00 96.62 363 LEU A C 1
ATOM 3064 O O . LEU A 1 363 ? -10.904 0.214 19.538 1.00 96.62 363 LEU A O 1
ATOM 3068 N N . ASN A 1 364 ? -8.882 1.134 19.230 1.00 95.31 364 ASN A N 1
ATOM 3069 C CA . ASN A 1 364 ? -8.857 1.824 20.520 1.00 95.31 364 ASN A CA 1
ATOM 3070 C C . ASN A 1 364 ? -10.019 2.825 20.660 1.00 95.31 364 ASN A C 1
ATOM 3072 O O . ASN A 1 364 ? -10.674 2.871 21.706 1.00 95.31 364 ASN A O 1
ATOM 3076 N N . LYS A 1 365 ? -10.351 3.576 19.599 1.00 93.25 365 LYS A N 1
ATOM 3077 C CA . LYS A 1 365 ? -11.544 4.446 19.565 1.00 93.25 365 LYS A CA 1
ATOM 3078 C C . LYS A 1 365 ? -12.843 3.668 19.774 1.00 93.25 365 LYS A C 1
ATOM 3080 O O . LYS A 1 365 ? -13.707 4.099 20.535 1.00 93.25 365 LYS A O 1
ATOM 3085 N N . LEU A 1 366 ? -12.944 2.474 19.190 1.00 93.50 366 LEU A N 1
ATOM 3086 C CA . LEU A 1 366 ? -14.052 1.533 19.393 1.00 93.50 366 LEU A CA 1
ATOM 3087 C C . LEU A 1 366 ? -14.061 0.876 20.785 1.00 93.50 366 LEU A C 1
ATOM 3089 O O . LEU A 1 366 ? -14.911 0.018 21.051 1.00 93.50 366 LEU A O 1
ATOM 3093 N N . LYS A 1 367 ? -13.158 1.295 21.680 1.00 95.12 367 LYS A N 1
ATOM 3094 C CA . LYS A 1 367 ? -12.958 0.758 23.030 1.00 95.12 367 LYS A CA 1
ATOM 3095 C C . LYS A 1 367 ? -12.487 -0.694 23.027 1.00 95.12 367 LYS A C 1
ATOM 3097 O O . LYS A 1 367 ? -12.805 -1.434 23.954 1.00 95.12 367 LYS A O 1
ATOM 3102 N N . TRP A 1 368 ? -11.759 -1.095 21.986 1.00 96.75 368 TRP A N 1
ATOM 3103 C CA . TRP A 1 368 ? -11.040 -2.360 21.966 1.00 96.75 368 TRP A CA 1
ATOM 3104 C C . TRP A 1 368 ? -9.622 -2.161 22.474 1.00 96.75 368 TRP A C 1
ATOM 3106 O O . TRP A 1 368 ? -8.911 -1.290 21.985 1.00 96.75 368 TRP A O 1
ATOM 3116 N N . LYS A 1 369 ? -9.206 -2.980 23.438 1.00 96.50 369 LYS A N 1
ATOM 3117 C CA . LYS A 1 369 ? -7.812 -3.061 23.870 1.00 96.50 369 LYS A CA 1
ATOM 3118 C C . LYS A 1 369 ? -7.054 -3.943 22.884 1.00 96.50 369 LYS A C 1
ATOM 3120 O O . LYS A 1 369 ? -7.376 -5.123 22.744 1.00 96.50 369 LYS A O 1
ATOM 3125 N N . VAL A 1 370 ? -6.052 -3.369 22.226 1.00 96.69 370 VAL A N 1
ATOM 3126 C CA . VAL A 1 370 ? -5.180 -4.095 21.297 1.00 96.69 370 VAL A CA 1
ATOM 3127 C C . VAL A 1 370 ? -4.005 -4.702 22.060 1.00 96.69 370 VAL A C 1
ATOM 3129 O O . VAL A 1 370 ? -3.224 -3.983 22.681 1.00 96.69 370 VAL A O 1
ATOM 3132 N N . LEU A 1 371 ? -3.877 -6.024 22.002 1.00 96.00 371 LEU A N 1
ATOM 3133 C CA . LEU A 1 371 ? -2.689 -6.773 22.404 1.00 96.00 371 LEU A CA 1
ATOM 3134 C C . LEU A 1 371 ? -2.021 -7.325 21.146 1.00 96.00 371 LEU A C 1
ATOM 3136 O O . LEU A 1 371 ? -2.712 -7.706 20.202 1.00 96.00 371 LEU A O 1
ATOM 3140 N N . THR A 1 372 ? -0.694 -7.380 21.121 1.00 94.00 372 THR A N 1
ATOM 3141 C CA . THR A 1 372 ? 0.044 -7.861 19.951 1.00 94.00 372 THR A CA 1
ATOM 3142 C C . THR A 1 372 ? 0.922 -9.052 20.304 1.00 94.00 372 THR A C 1
ATOM 3144 O O . THR A 1 372 ? 1.444 -9.163 21.414 1.00 94.00 372 THR A O 1
ATOM 3147 N N . ILE A 1 373 ? 1.053 -9.966 19.346 1.00 92.50 373 ILE A N 1
ATOM 3148 C CA . ILE A 1 373 ? 2.028 -11.053 19.344 1.00 92.50 373 ILE A CA 1
ATOM 3149 C C . ILE A 1 373 ? 2.977 -10.785 18.187 1.00 92.50 373 ILE A C 1
ATOM 3151 O O . ILE A 1 373 ? 2.584 -10.815 17.019 1.00 92.50 373 ILE A O 1
ATOM 3155 N N . GLU A 1 374 ? 4.234 -10.533 18.522 1.00 90.44 374 GLU A N 1
ATOM 3156 C CA . GLU A 1 374 ? 5.242 -10.155 17.546 1.00 90.44 374 GLU A CA 1
ATOM 3157 C C . GLU A 1 374 ? 5.890 -11.385 16.917 1.00 90.44 374 GLU A C 1
ATOM 3159 O O . GLU A 1 374 ? 6.474 -12.228 17.603 1.00 90.44 374 GLU A O 1
ATOM 3164 N N . TYR A 1 375 ? 5.835 -11.493 15.584 1.00 85.62 375 TYR A N 1
ATOM 3165 C CA . TYR A 1 375 ? 6.420 -12.634 14.875 1.00 85.62 375 TYR A CA 1
ATOM 3166 C C . TYR A 1 375 ? 7.915 -12.804 15.182 1.00 85.62 375 TYR A C 1
ATOM 3168 O O . TYR A 1 375 ? 8.408 -13.928 15.296 1.00 85.62 375 TYR A O 1
ATOM 3176 N N . MET A 1 376 ? 8.640 -11.690 15.317 1.00 83.00 376 MET A N 1
ATOM 3177 C CA . MET A 1 376 ? 10.077 -11.700 15.601 1.00 83.00 376 MET A CA 1
ATOM 3178 C C . MET A 1 376 ? 10.396 -12.330 16.952 1.00 83.00 376 MET A C 1
ATOM 3180 O O . MET A 1 376 ? 11.344 -13.111 17.035 1.00 83.00 376 MET A O 1
ATOM 3184 N N . ASP A 1 377 ? 9.563 -12.066 17.955 1.00 85.12 377 ASP A N 1
ATOM 3185 C CA . ASP A 1 377 ? 9.705 -12.649 19.285 1.00 85.12 377 ASP A CA 1
ATOM 3186 C C . ASP A 1 377 ? 9.218 -14.102 19.303 1.00 85.12 377 ASP A C 1
ATOM 3188 O O . ASP A 1 377 ? 9.698 -14.915 20.086 1.00 85.12 377 ASP A O 1
ATOM 3192 N N . TRP A 1 378 ? 8.301 -14.473 18.408 1.00 84.81 378 TRP A N 1
ATOM 3193 C CA . TRP A 1 378 ? 7.721 -15.814 18.346 1.00 84.81 378 TRP A CA 1
ATOM 3194 C C . TRP A 1 378 ? 8.581 -16.862 17.619 1.00 84.81 378 TRP A C 1
ATOM 3196 O O . TRP A 1 378 ? 8.651 -18.021 18.045 1.00 84.81 378 TRP A O 1
ATOM 3206 N N . LYS A 1 379 ? 9.180 -16.498 16.475 1.00 80.69 379 LYS A N 1
ATOM 3207 C CA . LYS A 1 379 ? 9.591 -17.438 15.406 1.00 80.69 379 LYS A CA 1
ATOM 3208 C C . LYS A 1 379 ? 10.609 -18.516 15.802 1.00 80.69 379 LYS A C 1
ATOM 3210 O O . LYS A 1 379 ? 10.595 -19.579 15.191 1.00 80.69 379 LYS A O 1
ATOM 3215 N N . ASN A 1 380 ? 11.412 -18.292 16.843 1.00 83.44 380 ASN A N 1
ATOM 3216 C CA . ASN A 1 380 ? 12.507 -19.189 17.248 1.00 83.44 380 ASN A CA 1
ATOM 3217 C C . ASN A 1 380 ? 12.401 -19.692 18.698 1.00 83.44 380 ASN A C 1
ATOM 3219 O O . ASN A 1 380 ? 13.393 -20.124 19.277 1.00 83.44 380 ASN A O 1
ATOM 3223 N N . LYS A 1 381 ? 11.214 -19.619 19.306 1.00 86.44 381 LYS A N 1
ATOM 3224 C CA . LYS A 1 381 ? 11.001 -20.054 20.692 1.00 86.44 381 LYS A CA 1
ATOM 3225 C C . LYS A 1 381 ? 10.585 -21.524 20.787 1.00 86.44 381 LYS A C 1
ATOM 3227 O O . LYS A 1 381 ? 9.833 -22.015 19.932 1.00 86.44 381 LYS A O 1
ATOM 3232 N N . SER A 1 382 ? 11.040 -22.195 21.849 1.00 90.38 382 SER A N 1
ATOM 3233 C CA . SER A 1 382 ? 10.535 -23.512 22.250 1.00 90.38 382 SER A CA 1
ATOM 3234 C C . SER A 1 382 ? 9.036 -23.438 22.578 1.00 90.38 382 SER A C 1
ATOM 3236 O O . SER A 1 382 ? 8.458 -22.351 22.679 1.00 90.38 382 SER A O 1
ATOM 3238 N N . LYS A 1 383 ? 8.367 -24.587 22.727 1.00 87.88 383 LYS A N 1
ATOM 3239 C CA . LYS A 1 383 ? 6.943 -24.594 23.100 1.00 87.88 383 LYS A CA 1
ATOM 3240 C C . LYS A 1 383 ? 6.720 -23.934 24.468 1.00 87.88 383 LYS A C 1
ATOM 3242 O O . LYS A 1 383 ? 5.808 -23.124 24.596 1.00 87.88 383 LYS A O 1
ATOM 3247 N N . GLU A 1 384 ? 7.564 -24.249 25.445 1.00 89.31 384 GLU A N 1
ATOM 3248 C CA . GLU A 1 384 ? 7.505 -23.698 26.805 1.00 89.31 384 GLU A CA 1
ATOM 3249 C C . GLU A 1 384 ? 7.725 -22.180 26.799 1.00 89.31 384 GLU A C 1
ATOM 3251 O O . GLU A 1 384 ? 6.915 -21.432 27.342 1.00 89.31 384 GLU A O 1
ATOM 3256 N N . ASP A 1 385 ? 8.734 -21.700 26.065 1.00 92.06 385 ASP A N 1
ATOM 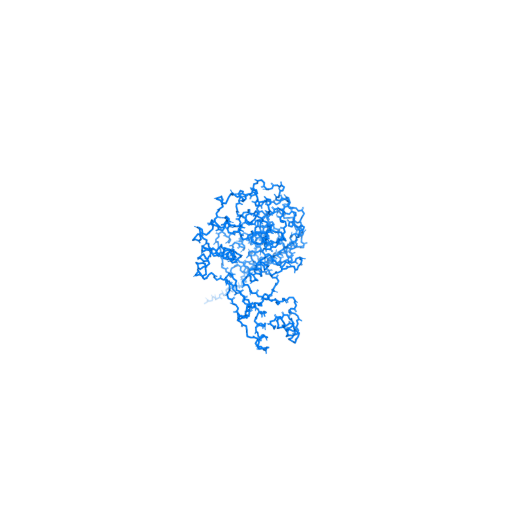3257 C CA . ASP A 1 385 ? 8.998 -20.263 25.927 1.00 92.06 385 ASP A CA 1
ATOM 3258 C C . ASP A 1 385 ? 7.861 -19.512 25.225 1.00 92.06 385 ASP A C 1
ATOM 3260 O O . ASP A 1 385 ? 7.615 -18.341 25.518 1.00 92.06 385 ASP A O 1
ATOM 3264 N N . LYS A 1 386 ? 7.169 -20.158 24.276 1.00 91.75 386 LYS A N 1
ATOM 3265 C CA . LYS A 1 386 ? 5.984 -19.585 23.618 1.00 91.75 386 LYS A CA 1
ATOM 3266 C C . LYS A 1 386 ? 4.815 -19.459 24.582 1.00 91.75 386 LYS A C 1
ATOM 3268 O O . LYS A 1 386 ? 4.134 -18.441 24.545 1.00 91.75 386 LYS A O 1
ATOM 3273 N N . ILE A 1 387 ? 4.589 -20.457 25.437 1.00 90.62 387 ILE A N 1
ATOM 3274 C CA . ILE A 1 387 ? 3.549 -20.392 26.472 1.00 90.62 387 ILE A CA 1
ATOM 3275 C C . ILE A 1 387 ? 3.862 -19.247 27.435 1.00 90.62 387 ILE A C 1
ATOM 3277 O O . ILE A 1 387 ? 3.036 -18.349 27.573 1.00 90.62 387 ILE A O 1
ATOM 3281 N N . LYS A 1 388 ? 5.088 -19.188 27.967 1.00 90.88 388 LYS A N 1
ATOM 3282 C CA . LYS A 1 388 ? 5.533 -18.094 28.843 1.00 90.88 388 LYS A CA 1
ATOM 3283 C C . LYS A 1 388 ? 5.399 -16.720 28.180 1.00 90.88 388 LYS A C 1
ATOM 3285 O O . LYS A 1 388 ? 4.964 -15.755 28.797 1.00 90.88 388 LYS A O 1
ATOM 3290 N N . TYR A 1 389 ? 5.725 -16.621 26.890 1.00 91.56 389 TYR A N 1
ATOM 3291 C CA . TYR A 1 389 ? 5.517 -15.391 26.128 1.00 91.56 389 TYR A CA 1
ATOM 3292 C C . TYR A 1 389 ? 4.037 -14.984 26.073 1.00 91.56 389 TYR A C 1
ATOM 3294 O O . TYR A 1 389 ? 3.737 -13.803 26.254 1.00 91.56 389 TYR A O 1
ATOM 3302 N N . LEU A 1 390 ? 3.121 -15.929 25.823 1.00 92.31 390 LEU A N 1
ATOM 3303 C CA . LEU A 1 390 ? 1.677 -15.665 25.809 1.00 92.31 390 LEU A CA 1
ATOM 3304 C C . LEU A 1 390 ? 1.152 -15.293 27.198 1.00 92.31 390 LEU A C 1
ATOM 3306 O O . LEU A 1 390 ? 0.296 -14.417 27.296 1.00 92.31 390 LEU A O 1
ATOM 3310 N N . GLU A 1 391 ? 1.669 -15.907 28.259 1.00 89.94 391 GLU A N 1
ATOM 3311 C CA . GLU A 1 391 ? 1.323 -15.559 29.639 1.00 89.94 391 GLU A CA 1
ATOM 3312 C C . GLU A 1 391 ? 1.632 -14.083 29.914 1.00 89.94 391 GLU A C 1
ATOM 3314 O O . GLU A 1 391 ? 0.716 -13.305 30.182 1.00 89.94 391 GLU A O 1
ATOM 3319 N N . THR A 1 392 ? 2.882 -13.664 29.705 1.00 89.62 392 THR A N 1
ATOM 3320 C CA . THR A 1 392 ? 3.329 -12.289 29.979 1.00 89.62 392 THR A CA 1
ATOM 3321 C C . THR A 1 392 ? 2.721 -11.249 29.031 1.00 89.62 392 THR A C 1
ATOM 3323 O O . THR A 1 392 ? 2.353 -10.143 29.430 1.00 89.62 392 THR A O 1
ATOM 3326 N N . ASN A 1 393 ? 2.615 -11.557 27.734 1.00 89.06 393 ASN A N 1
ATOM 3327 C CA . ASN A 1 393 ? 2.210 -10.555 26.740 1.00 89.06 393 ASN A CA 1
ATOM 3328 C C . ASN A 1 393 ? 0.711 -10.517 26.472 1.00 89.06 393 ASN A C 1
ATOM 3330 O O . ASN A 1 393 ? 0.226 -9.511 25.950 1.00 89.06 393 ASN A O 1
ATOM 3334 N N . VAL A 1 394 ? -0.013 -11.576 26.832 1.00 91.75 394 VAL A N 1
ATOM 3335 C CA . VAL A 1 394 ? -1.441 -11.703 26.556 1.00 91.75 394 VAL A CA 1
ATOM 3336 C C . VAL A 1 394 ? -2.221 -11.921 27.850 1.00 91.75 394 VAL A C 1
ATOM 3338 O O . VAL A 1 394 ? -3.043 -11.071 28.185 1.00 91.75 394 VAL A O 1
ATOM 3341 N N . LEU A 1 395 ? -1.978 -13.005 28.595 1.00 89.38 395 LEU A N 1
ATOM 3342 C CA . LEU A 1 395 ? -2.831 -13.386 29.733 1.00 89.38 395 LEU A CA 1
ATOM 3343 C C . LEU A 1 395 ? -2.775 -12.380 30.885 1.00 89.38 395 LEU A C 1
ATOM 3345 O O . LEU A 1 395 ? -3.827 -11.919 31.326 1.00 89.38 395 LEU A O 1
ATOM 3349 N N . GLU A 1 396 ? -1.579 -11.979 31.316 1.00 90.56 396 GLU A N 1
ATOM 3350 C CA . GLU A 1 396 ? -1.381 -10.969 32.369 1.00 90.56 396 GLU A CA 1
ATOM 3351 C C . GLU A 1 396 ? -2.029 -9.625 32.018 1.00 90.56 396 GLU A C 1
ATOM 3353 O O . GLU A 1 396 ? -2.405 -8.864 32.899 1.00 90.56 396 GLU A O 1
ATOM 3358 N N . LYS A 1 397 ? -2.198 -9.334 30.721 1.00 90.50 397 LYS A N 1
ATOM 3359 C CA . LYS A 1 397 ? -2.825 -8.099 30.233 1.00 90.50 397 LYS A CA 1
ATOM 3360 C C . LYS A 1 397 ? -4.332 -8.247 29.986 1.00 90.50 397 LYS A C 1
ATOM 3362 O O . LYS A 1 397 ? -4.978 -7.250 29.651 1.00 90.50 397 LYS A O 1
ATOM 3367 N N . ILE A 1 398 ? -4.887 -9.457 30.069 1.00 88.44 398 ILE A N 1
ATOM 3368 C CA . ILE A 1 398 ? -6.328 -9.747 29.955 1.00 88.44 398 ILE A CA 1
ATOM 3369 C C . ILE A 1 398 ? -7.007 -9.791 31.331 1.00 88.44 398 ILE A C 1
ATOM 3371 O O . ILE A 1 398 ? -8.218 -9.526 31.419 1.00 88.44 398 ILE A O 1
ATOM 3375 N N . MET A 1 399 ? -6.269 -10.238 32.349 1.00 71.88 399 MET A N 1
ATOM 3376 C CA . MET A 1 399 ? -6.657 -10.161 33.760 1.00 71.88 399 MET A CA 1
ATOM 3377 C C . MET A 1 399 ? -6.638 -8.704 34.215 1.00 71.88 399 MET A C 1
ATOM 3379 O O . MET A 1 399 ? -7.572 -8.359 34.968 1.00 71.88 399 MET A O 1
#

Organism: Plasmodium falciparum (isolate Dd2) (NCBI:txid57267)

Solvent-accessible surface area (backbone atoms only — not comparable to full-atom values): 23076 Å² total; per-residue (Å²): 134,86,78,92,77,86,76,80,77,75,82,73,74,72,80,80,76,56,72,77,79,76,64,50,74,66,59,49,53,52,49,54,61,49,39,57,77,71,64,65,62,55,65,68,59,56,49,51,53,53,55,57,53,57,76,51,58,90,74,58,49,70,69,54,51,48,51,53,50,49,45,32,40,75,53,71,56,76,55,64,76,58,54,55,50,53,50,50,48,45,70,71,67,60,66,91,69,56,56,68,60,49,44,51,48,55,54,31,29,48,76,50,69,65,55,50,71,68,58,50,47,50,51,36,68,75,62,40,58,87,45,52,82,69,40,52,73,65,44,50,24,51,52,40,40,50,27,39,78,65,31,53,50,54,61,73,48,54,51,48,46,52,50,42,40,60,75,77,37,54,96,59,43,68,79,44,57,68,49,38,33,37,38,49,33,18,38,22,47,49,68,48,64,64,66,6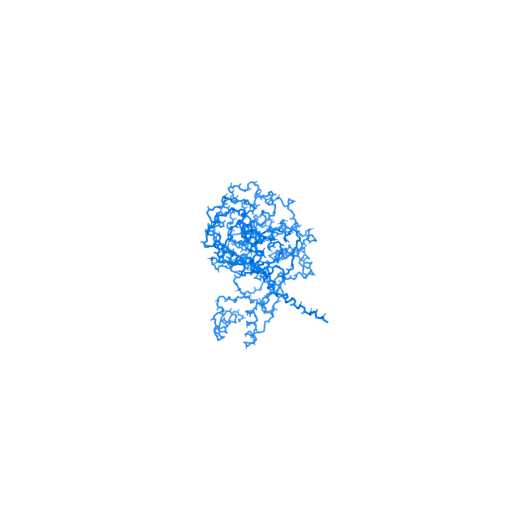2,49,51,53,50,40,60,76,69,40,61,97,43,62,88,83,47,57,70,70,45,48,32,39,47,46,45,23,46,52,29,38,63,69,73,43,96,60,89,54,69,66,58,52,51,53,43,53,56,50,49,56,56,46,64,80,44,54,89,78,51,51,72,70,42,44,49,41,50,42,45,50,48,54,66,51,54,86,73,74,51,67,72,52,55,53,50,49,53,57,53,63,72,63,63,76,77,73,89,79,74,86,47,74,63,57,56,51,51,54,51,50,33,55,74,75,68,50,82,61,44,66,64,38,77,53,91,80,42,71,34,59,24,28,36,72,93,76,31,33,34,44,39,74,43,48,76,88,41,29,26,74,75,76,69,42,75,26,31,65,52,50,44,51,52,52,37,38,45,73,74,63,29,48,79,36,66,46,51,42,83,77,50,77,82,52,54,72,66,56,47,52,54,48,44,42,67,55,43,49,66,72,71,109

InterPro domains:
  IPR011335 Restriction endonuclease type II-like [SSF52980] (298-383)
  IPR013584 RAP domain [PF08373] (337-391)
  IPR013584 RAP domain [PS51286] (335-392)
  IPR013584 RAP domain [SM00952] (337-393)

Sequence (399 aa):
MNEEGERKISLHTAPIFDVEEVMNKEKLLYVIKNIQIVDLKEKNILNNISNLLKKYINEYTIEEIYTIIHIFCKLKFTKYSLYNNFIKIIMNKKPKIDSRMLTQILIDLHKLSSLDINVLTFFTQYYIKKETDQFSLFDLSMILYIFNKYNYNHIETVDNISKTISQYFLPYIDQDKGVLTTILLSISTLNLNYQFYLDVMKKHVYKKYEHFEVKYLCNILYSILLRLVNTLHKDDILNIMLNDIMYILLNNINKLKNEELKQLHISLYYLKDMKEEKYEEARKIIEKKNIKDTVTTSKIQQQIAKLFKEIGLNVEKEFLIGPYVLDFALKKKKICIEVNGFTHYYNFNGKINAKTTLKYYILNKLKWKVLTIEYMDWKNKSKEDKIKYLETNVLEKIM

Mean predicted aligned error: 6.97 Å

Foldseek 3Di:
DDDDDDDPPPPDPDPPPPVVVVDDPVNLLVVLVVCLVVLPLPQVVVVVSLVVCVVCLLVDDLVSLLSNLLSCLSSLHADLVSVVSNLVNCLVVVDDDQLVSLLSNLVSCVSSVNDDPVSLVSCCVRPQLPPLLRHDLQSLLSNLLSCLVHLALPQSRLVVNLVSCVPPPLVPCPVPLVSLLSNLLSCLQNVYDPVSSVVSCVPPPQPPPVVDDLQSLLSLLLSLLLNCLSDPDDDVSSVVSNVVSLVVCLVVVVVDDLVSLLSNQLSLLLCVVVPDPSSVVSLVVSVVVPSDDPDDCDPVLVVVVVLCVVVVNDWDAQDDDGSDGARTDPPVLLETEHEDDPVQARDPPRDGTSVNSSVCSSSVVVVHHYFYDYCVCVVPDDPVVNNVVCCVRPVVVSD

Radius of gyration: 27.71 Å; Cα contacts (8 Å, |Δi|>4): 400; chains: 1; bounding box: 54×93×98 Å

Nearest PDB structures (foldseek):
  9g6k-assembly1_LJ  TM=7.829E-01  e=5.710E-08  Toxoplasma gondii
  8fni-assembly1_6  TM=6.915E-01  e=3.333E-05  Trypanosoma brucei
  6rd4-assembly1_3  TM=6.596E-01  e=5.297E-04  Polytomella sp. Pringsheim 198.80
  9evd-assembly1_3-2  TM=6.110E-01  e=4.305E-03  Polytomella sp. Pringsheim 198.80
  6epe-assembly1_Q  TM=3.955E-01  e=1.457E+00  Rattus norvegicus

Secondary structure (DSSP, 8-state):
------------------HHHH--HHHHHHHHHHHHHTT---HHHHHHHHHHHHHTGGG--HHHHHHHHHHHHHTT---HHHHHHHHHHHHHH-----HHHHHHHHHHHHHTT---HHHHHHHIIIIITT-GGGS-HHHHHHHHHHHHHTT---HHHHHHHHHHIIIIIGGGTTSSHHHHHHHHHHHHHHT--HHHHHHHIIIIITT-GGGS-HHHHHHHHHHHHHHHHH-SS--HHHHHHHHHHHHHHHTTGGG--HHHHHHHHHHHHHTGGG--HHHHHHHHHHHHTT--------HHHHHHHHHHHHTT---EEEEEETTEEEEEEEGGGTEEEEEE-GGGB-TTT-PBPHHHHHHHHHHHHTTPEEEEEEHHHHTT--HHHHHHHHIIIIITTT-

pLDDT: mean 90.35, std 13.78, range [32.94, 98.69]